Protein AF-A0A7V2VMF7-F1 (afdb_monomer_lite)

Sequence (487 aa):
MENQASIHKCYQTIYISKGGITMKKVFIVMTVLSITIMLLAGCATSESAQTPDQTAPTITAPAPGQESPDSTPAPDQETPSTDPTPATPVKSPRAESATGTLTILVTDAPSYVVENVTVHFSGVEVHKAADGTEGGGQWIEVPLAAPDGQTFDDSYQIILSETMGYVTLAQGQVPAGKYTQIRVYMESEEEIEGEETGAWVSYFPDPADPETTKRVPAKLPSETLKFVRPFEVLPAADDGEGEGAKTDIELDFDLQKSVVFTGATQSEDPKVIVKPVVKLTVTMGDGECDTDAELILENKDPDSDWAIIDEDGDEVYGNEDEQDVYGVLHYSTEGEVFCYDFQGFNLDLLDPDGDGNWSLIYYADFYEDDPQDRYTTWGGNYPGALIASGLASDGYLELEGSINLREDLEASGVDLPWPPDGNIEDYAYDGEPDNYAHAHGAKIWLVPSDYYNPETFKVTDWMPASFLFETDLITFDDTDNESEPLE

Radius of gyration: 32.28 Å; chains: 1; bounding box: 107×88×80 Å

pLDDT: mean 72.02, std 21.3, range [29.88, 98.19]

Structure (mmCIF, N/CA/C/O backbone):
data_AF-A0A7V2VMF7-F1
#
_entry.id   AF-A0A7V2VMF7-F1
#
loop_
_atom_site.group_PDB
_atom_site.id
_atom_site.type_symbol
_atom_site.label_atom_id
_atom_site.label_alt_id
_atom_site.label_comp_id
_atom_site.label_asym_id
_atom_site.label_entity_id
_atom_site.label_seq_id
_atom_site.pdbx_PDB_ins_code
_atom_site.Cartn_x
_atom_site.Cartn_y
_atom_site.Cartn_z
_atom_site.occupancy
_atom_site.B_iso_or_equiv
_atom_site.auth_seq_id
_atom_site.auth_comp_id
_atom_site.auth_asym_id
_atom_site.auth_atom_id
_atom_site.pdbx_PDB_model_num
ATOM 1 N N . MET A 1 1 ? 57.994 18.487 13.274 1.00 35.84 1 MET A N 1
ATOM 2 C CA . MET A 1 1 ? 58.267 19.654 12.411 1.00 35.84 1 MET A CA 1
ATOM 3 C C . MET A 1 1 ? 58.857 19.095 11.128 1.00 35.84 1 MET A C 1
ATOM 5 O O . MET A 1 1 ? 60.032 18.769 11.111 1.00 35.84 1 MET A O 1
ATOM 9 N N . GLU A 1 2 ? 57.994 18.517 10.294 1.00 39.53 2 GLU A N 1
ATOM 10 C CA . GLU A 1 2 ? 57.404 19.138 9.085 1.00 39.53 2 GLU A CA 1
ATOM 11 C C . GLU A 1 2 ? 58.322 18.937 7.869 1.00 39.53 2 GLU A C 1
ATOM 13 O O . GLU A 1 2 ? 59.517 19.169 7.972 1.00 39.53 2 GLU A O 1
ATOM 18 N N . ASN A 1 3 ? 57.859 18.612 6.667 1.00 36.38 3 ASN A N 1
ATOM 19 C CA . ASN A 1 3 ? 56.720 17.835 6.171 1.00 36.38 3 ASN A CA 1
ATOM 20 C C . ASN A 1 3 ? 56.942 17.749 4.645 1.00 36.38 3 ASN A C 1
ATOM 22 O O . ASN A 1 3 ? 57.348 18.750 4.067 1.00 36.38 3 ASN A O 1
ATOM 26 N N . GLN A 1 4 ? 56.599 16.607 4.033 1.00 36.50 4 GLN A N 1
ATOM 27 C CA . GLN A 1 4 ? 56.203 16.436 2.615 1.00 36.50 4 GLN A CA 1
ATOM 28 C C . GLN A 1 4 ? 57.198 16.806 1.487 1.00 36.50 4 GLN A C 1
ATOM 30 O O . GLN A 1 4 ? 58.054 17.662 1.624 1.00 36.50 4 GLN A O 1
ATOM 35 N N . ALA A 1 5 ? 57.127 16.306 0.253 1.00 39.28 5 ALA A N 1
ATOM 36 C CA . ALA A 1 5 ? 56.614 15.110 -0.421 1.00 39.28 5 ALA A CA 1
ATOM 37 C C . ALA A 1 5 ? 56.959 15.349 -1.909 1.00 39.28 5 ALA A C 1
ATOM 39 O O . ALA A 1 5 ? 56.743 16.453 -2.396 1.00 39.28 5 ALA A O 1
ATOM 40 N N . SER A 1 6 ? 57.465 14.359 -2.650 1.00 32.22 6 SER A N 1
ATOM 41 C CA . SER A 1 6 ? 57.180 14.229 -4.092 1.00 32.22 6 SER A CA 1
ATOM 42 C C . SER A 1 6 ? 57.693 12.880 -4.594 1.00 32.22 6 SER A C 1
ATOM 44 O O . SER A 1 6 ? 58.874 12.709 -4.895 1.00 32.22 6 SER A O 1
ATOM 46 N N . ILE A 1 7 ? 56.799 11.894 -4.645 1.00 36.84 7 ILE A N 1
ATOM 47 C CA . ILE A 1 7 ? 57.011 10.646 -5.377 1.00 36.84 7 ILE A CA 1
ATOM 48 C C . ILE A 1 7 ? 56.282 10.810 -6.711 1.00 36.84 7 ILE A C 1
ATOM 50 O O . ILE A 1 7 ? 55.056 10.807 -6.767 1.00 36.84 7 ILE A O 1
ATOM 54 N N . HIS A 1 8 ? 57.050 10.966 -7.787 1.00 32.88 8 HIS A N 1
ATOM 55 C CA . HIS A 1 8 ? 56.569 10.884 -9.163 1.00 32.88 8 HIS A CA 1
ATOM 56 C C . HIS A 1 8 ? 56.311 9.404 -9.500 1.00 32.88 8 HIS A C 1
ATOM 58 O O . HIS A 1 8 ? 57.251 8.651 -9.756 1.00 32.88 8 HIS A O 1
ATOM 64 N N . LYS A 1 9 ? 55.047 8.963 -9.486 1.00 38.38 9 LYS A N 1
ATOM 65 C CA . LYS A 1 9 ? 54.636 7.690 -10.099 1.00 38.38 9 LYS A CA 1
ATOM 66 C C . LYS A 1 9 ? 54.171 7.957 -11.531 1.00 38.38 9 LYS A C 1
ATOM 68 O O . LYS A 1 9 ? 53.275 8.760 -11.763 1.00 38.38 9 LYS A O 1
ATOM 73 N N . CYS A 1 10 ? 54.815 7.275 -12.476 1.00 30.16 10 CYS A N 1
ATOM 74 C CA . CYS A 1 10 ? 54.398 7.178 -13.869 1.00 30.16 10 CYS A CA 1
ATOM 75 C C . CYS A 1 10 ? 53.007 6.539 -13.956 1.00 30.16 10 CYS A C 1
ATOM 77 O O . CYS A 1 10 ? 52.863 5.365 -13.623 1.00 30.16 10 CYS A O 1
ATOM 79 N N . TYR A 1 11 ? 52.023 7.271 -14.470 1.00 31.00 11 TYR A N 1
ATOM 80 C CA . TYR A 1 11 ? 50.857 6.672 -15.111 1.00 31.00 11 TYR A CA 1
ATOM 81 C C . TYR A 1 11 ? 51.118 6.658 -16.618 1.00 31.00 11 TYR A C 1
ATOM 83 O O . TYR A 1 11 ? 51.182 7.706 -17.259 1.00 31.00 11 TYR A O 1
ATOM 91 N N . GLN A 1 12 ? 51.327 5.469 -17.185 1.00 31.41 12 GLN A N 1
ATOM 92 C CA . GLN A 1 12 ? 51.218 5.268 -18.626 1.00 31.41 12 GLN A CA 1
ATOM 93 C C . GLN A 1 12 ? 49.733 5.160 -18.973 1.00 31.41 12 GLN A C 1
ATOM 95 O O . GLN A 1 12 ? 49.085 4.160 -18.681 1.00 31.41 12 GLN A O 1
ATOM 100 N N . THR A 1 13 ? 49.201 6.201 -19.603 1.00 32.12 13 THR A N 1
ATOM 101 C CA . THR A 1 13 ? 47.909 6.178 -20.288 1.00 32.12 13 THR A CA 1
ATOM 102 C C . THR A 1 13 ? 48.026 5.297 -21.533 1.00 32.12 13 THR A C 1
ATOM 104 O O . THR A 1 13 ? 48.739 5.645 -22.476 1.00 32.12 13 THR A O 1
ATOM 107 N N . ILE A 1 14 ? 47.334 4.157 -21.552 1.00 31.59 14 ILE A N 1
ATOM 108 C CA . ILE A 1 14 ? 47.149 3.361 -22.769 1.00 31.59 14 ILE A CA 1
ATOM 109 C C . ILE A 1 14 ? 46.024 4.016 -23.579 1.00 31.59 14 ILE A C 1
ATOM 111 O O . ILE A 1 14 ? 44.855 3.940 -23.219 1.00 31.59 14 ILE A O 1
ATOM 115 N N . TYR A 1 15 ? 46.389 4.664 -24.684 1.00 30.06 15 TYR A N 1
ATOM 116 C CA . TYR A 1 15 ? 45.452 5.053 -25.737 1.00 30.06 15 TYR A CA 1
ATOM 117 C C . TYR A 1 15 ? 45.059 3.803 -26.535 1.00 30.06 15 TYR A C 1
ATOM 119 O O . TYR A 1 15 ? 45.856 3.304 -27.332 1.00 30.06 15 TYR A O 1
ATOM 127 N N . ILE A 1 16 ? 43.831 3.306 -26.361 1.00 36.47 16 ILE A N 1
ATOM 128 C CA . ILE A 1 16 ? 43.250 2.336 -27.296 1.00 36.47 16 ILE A CA 1
ATOM 129 C C . ILE A 1 16 ? 42.586 3.118 -28.433 1.00 36.47 16 ILE A C 1
ATOM 131 O O . ILE A 1 16 ? 41.517 3.707 -28.300 1.00 36.47 16 ILE A O 1
ATOM 135 N N . SER A 1 17 ? 43.279 3.141 -29.568 1.00 35.38 17 SER A N 1
ATOM 136 C CA . SER A 1 17 ? 42.793 3.635 -30.854 1.00 35.38 17 SER A CA 1
ATOM 137 C C . SER A 1 17 ? 41.584 2.817 -31.327 1.00 35.38 17 SER A C 1
ATOM 139 O O . SER A 1 17 ? 41.707 1.613 -31.551 1.00 35.38 17 SER A O 1
ATOM 141 N N . LYS A 1 18 ? 40.449 3.489 -31.568 1.00 43.88 18 LYS A N 1
ATOM 142 C CA . LYS A 1 18 ? 39.288 2.963 -32.306 1.00 43.88 18 LYS A CA 1
ATOM 143 C C . LYS A 1 18 ? 39.726 2.456 -33.688 1.00 43.88 18 LYS A C 1
ATOM 145 O O . LYS A 1 18 ? 39.985 3.242 -34.595 1.00 43.88 18 LYS A O 1
ATOM 150 N N . GLY A 1 19 ? 39.780 1.137 -33.848 1.00 33.47 19 GLY A N 1
ATOM 151 C CA . GLY A 1 19 ? 39.900 0.450 -35.131 1.00 33.47 19 GLY A CA 1
ATOM 152 C C . GLY A 1 19 ? 38.799 -0.598 -35.224 1.00 33.47 19 GLY A C 1
ATOM 153 O O . GLY A 1 19 ? 38.816 -1.573 -34.480 1.00 33.47 19 GLY A O 1
ATOM 154 N N . GLY A 1 20 ? 37.816 -0.361 -36.094 1.00 47.03 20 GLY A N 1
ATOM 155 C CA . GLY A 1 20 ? 36.646 -1.218 -36.252 1.00 47.03 20 GLY A CA 1
ATOM 156 C C . GLY A 1 20 ? 37.008 -2.641 -36.673 1.00 47.03 20 GLY A C 1
ATOM 157 O O . GLY A 1 20 ? 37.691 -2.849 -37.675 1.00 47.03 20 GLY A O 1
ATOM 158 N N . ILE A 1 21 ? 36.486 -3.617 -35.931 1.00 36.88 21 ILE A N 1
ATOM 159 C CA . ILE A 1 21 ? 36.429 -5.017 -36.344 1.00 36.88 21 ILE A CA 1
ATOM 160 C C . ILE A 1 21 ? 34.976 -5.466 -36.203 1.00 36.88 21 ILE A C 1
ATOM 162 O O . ILE A 1 21 ? 34.395 -5.480 -35.123 1.00 36.88 21 ILE A O 1
ATOM 166 N N . THR A 1 22 ? 34.383 -5.789 -37.345 1.00 40.56 22 THR A N 1
ATOM 167 C CA . THR A 1 22 ? 33.032 -6.319 -37.503 1.00 40.56 22 THR A CA 1
ATOM 168 C C . THR A 1 22 ? 32.986 -7.758 -36.990 1.00 40.56 22 THR A C 1
ATOM 170 O O . THR A 1 22 ? 33.495 -8.677 -37.630 1.00 40.56 22 THR A O 1
ATOM 173 N N . MET A 1 23 ? 32.356 -7.968 -35.834 1.00 35.00 23 MET A N 1
ATOM 174 C CA . MET A 1 23 ? 32.203 -9.280 -35.206 1.00 35.00 23 MET A CA 1
ATOM 175 C C . MET A 1 23 ? 30.904 -9.952 -35.689 1.00 35.00 23 MET A C 1
ATOM 177 O O . MET A 1 23 ? 29.885 -9.972 -35.011 1.00 35.00 23 MET A O 1
ATOM 181 N N . LYS A 1 24 ? 30.926 -10.498 -36.910 1.00 40.03 24 LYS A N 1
ATOM 182 C CA . LYS A 1 24 ? 29.977 -11.538 -37.343 1.00 40.03 24 LYS A CA 1
ATOM 183 C C . LYS A 1 24 ? 30.778 -12.825 -37.529 1.00 40.03 24 LYS A C 1
ATOM 185 O O . LYS A 1 24 ? 31.645 -12.851 -38.398 1.00 40.03 24 LYS A O 1
ATOM 190 N N . LYS A 1 25 ? 30.418 -13.879 -36.775 1.00 42.34 25 LYS A N 1
ATOM 191 C CA . LYS A 1 25 ? 30.880 -15.292 -36.854 1.00 42.34 25 LYS A CA 1
ATOM 192 C C . LYS A 1 25 ? 31.908 -15.780 -35.812 1.00 42.34 25 LYS A C 1
ATOM 194 O O . LYS A 1 25 ? 32.892 -16.407 -36.190 1.00 42.34 25 LYS A O 1
ATOM 199 N N . VAL A 1 26 ? 31.638 -15.616 -34.514 1.00 39.47 26 VAL A N 1
ATOM 200 C CA . VAL A 1 26 ? 32.299 -16.425 -33.460 1.00 39.47 26 VAL A CA 1
ATOM 201 C C . VAL A 1 26 ? 31.278 -16.842 -32.391 1.00 39.47 26 VAL A C 1
ATOM 203 O O . VAL A 1 26 ? 31.341 -16.405 -31.255 1.00 39.47 26 VAL A O 1
ATOM 206 N N . PHE A 1 27 ? 30.295 -17.660 -32.772 1.00 37.97 27 PHE A N 1
ATOM 207 C CA . PHE A 1 27 ? 29.338 -18.277 -31.838 1.00 37.97 27 PHE A CA 1
ATOM 208 C C . PHE A 1 27 ? 28.992 -19.705 -32.295 1.00 37.97 27 PHE A C 1
ATOM 210 O O . PHE A 1 27 ? 27.839 -20.041 -32.513 1.00 37.97 27 PHE A O 1
ATOM 217 N N . ILE A 1 28 ? 30.011 -20.536 -32.550 1.00 40.34 28 ILE A N 1
ATOM 218 C CA . ILE A 1 28 ? 29.855 -21.988 -32.783 1.00 40.34 28 ILE A CA 1
ATOM 219 C C . ILE A 1 28 ? 31.125 -22.717 -32.301 1.00 40.34 28 ILE A C 1
ATOM 221 O O . ILE A 1 28 ? 31.797 -23.325 -33.119 1.00 40.34 28 ILE A O 1
ATOM 225 N N . VAL A 1 29 ? 31.526 -22.626 -31.021 1.00 35.06 29 VAL A N 1
ATOM 226 C CA . VAL A 1 29 ? 32.508 -23.580 -30.425 1.00 35.06 29 VAL A CA 1
ATOM 227 C C . VAL A 1 29 ? 32.413 -23.688 -28.879 1.00 35.06 29 VAL A C 1
ATOM 229 O O . VAL A 1 29 ? 33.432 -23.842 -28.219 1.00 35.06 29 VAL A O 1
ATOM 232 N N . MET A 1 30 ? 31.233 -23.622 -28.249 1.00 32.84 30 MET A N 1
ATOM 233 C CA . MET A 1 30 ? 31.106 -23.952 -26.808 1.00 32.84 30 MET A CA 1
ATOM 234 C C . MET A 1 30 ? 29.749 -24.581 -26.460 1.00 32.84 30 MET A C 1
ATOM 236 O O . MET A 1 30 ? 28.998 -24.099 -25.623 1.00 32.84 30 MET A O 1
ATOM 240 N N . THR A 1 31 ? 29.419 -25.688 -27.126 1.00 35.16 31 THR A N 1
ATOM 241 C CA . THR A 1 31 ? 28.289 -26.552 -26.733 1.00 35.16 31 THR A CA 1
ATOM 242 C C . THR A 1 31 ? 28.613 -28.011 -27.059 1.00 35.16 31 THR A C 1
ATOM 244 O O . THR A 1 31 ? 27.907 -28.670 -27.809 1.00 35.16 31 THR A O 1
ATOM 247 N N . VAL A 1 32 ? 29.758 -28.502 -26.572 1.00 32.56 32 VAL A N 1
ATOM 248 C CA . VAL A 1 32 ? 30.116 -29.934 -26.580 1.00 32.56 32 VAL A CA 1
ATOM 249 C C . VAL A 1 32 ? 30.967 -30.224 -25.337 1.00 32.56 32 VAL A C 1
ATOM 251 O O . VAL A 1 32 ? 32.159 -30.495 -25.445 1.00 32.56 32 VAL A O 1
ATOM 254 N N . LEU A 1 33 ? 30.380 -30.093 -24.143 1.00 30.39 33 LEU A N 1
ATOM 255 C CA . LEU A 1 33 ? 30.966 -30.620 -22.902 1.00 30.39 33 LEU A CA 1
ATOM 256 C C . LEU A 1 33 ? 29.911 -30.770 -21.787 1.00 30.39 33 LEU A C 1
ATOM 258 O O . LEU A 1 33 ? 30.030 -30.159 -20.736 1.00 30.39 33 LEU A O 1
ATOM 262 N N . SER A 1 34 ? 28.856 -31.556 -22.014 1.00 33.00 34 SER A N 1
ATOM 263 C CA . SER A 1 34 ? 27.888 -31.894 -20.948 1.00 33.00 34 SER A CA 1
ATOM 264 C C . SER A 1 34 ? 27.064 -33.152 -21.251 1.00 33.00 34 SER A C 1
ATOM 266 O O . SER A 1 34 ? 25.884 -33.241 -20.939 1.00 33.00 34 SER A O 1
ATOM 268 N N . ILE A 1 35 ? 27.686 -34.165 -21.859 1.00 36.03 35 ILE A N 1
ATOM 269 C CA . ILE A 1 35 ? 27.114 -35.516 -21.918 1.00 36.03 35 ILE A CA 1
ATOM 270 C C . ILE A 1 35 ? 28.253 -36.487 -21.655 1.00 36.03 35 ILE A C 1
ATOM 272 O O . ILE A 1 35 ? 29.064 -36.703 -22.550 1.00 36.03 35 ILE A O 1
ATOM 276 N N . THR A 1 36 ? 28.354 -37.004 -20.430 1.00 31.67 36 THR A N 1
ATOM 277 C CA . THR A 1 36 ? 28.661 -38.400 -20.045 1.00 31.67 36 THR A CA 1
ATOM 278 C C . THR A 1 36 ? 28.850 -38.424 -18.520 1.00 31.67 36 THR A C 1
ATOM 280 O O . THR A 1 36 ? 29.568 -37.581 -17.997 1.00 31.67 36 THR A O 1
ATOM 283 N N . ILE A 1 37 ? 28.297 -39.452 -17.864 1.00 34.31 37 ILE A N 1
ATOM 284 C CA . ILE A 1 37 ? 28.381 -39.829 -16.435 1.00 34.31 37 ILE A CA 1
ATOM 285 C C . ILE A 1 37 ? 27.132 -39.435 -15.633 1.00 34.31 37 ILE A C 1
ATOM 287 O O . ILE A 1 37 ? 27.107 -38.410 -14.975 1.00 34.31 37 ILE A O 1
ATOM 291 N N . MET A 1 38 ? 26.118 -40.303 -15.656 1.00 31.94 38 MET A N 1
ATOM 292 C CA . MET A 1 38 ? 25.618 -40.973 -14.446 1.00 31.94 38 MET A CA 1
ATOM 293 C C . MET A 1 38 ? 24.776 -42.183 -14.868 1.00 31.94 38 MET A C 1
ATOM 295 O O . MET A 1 38 ? 23.676 -42.069 -15.398 1.00 31.94 38 MET A O 1
ATOM 299 N N . LEU A 1 39 ? 25.354 -43.366 -14.685 1.00 32.38 39 LEU A N 1
ATOM 300 C CA . LEU A 1 39 ? 24.686 -44.657 -14.781 1.00 32.38 39 LEU A CA 1
ATOM 301 C C . LEU A 1 39 ? 25.365 -45.554 -13.742 1.00 32.38 39 LEU A C 1
ATOM 303 O O . LEU A 1 39 ? 26.588 -45.688 -13.789 1.00 32.38 39 LEU A O 1
ATOM 307 N N . LEU A 1 40 ? 24.537 -46.177 -12.891 1.00 31.92 40 LEU A N 1
ATOM 308 C CA . LEU A 1 40 ? 24.786 -47.292 -11.954 1.00 31.92 40 LEU A CA 1
ATOM 309 C C . LEU A 1 40 ? 24.849 -46.950 -10.455 1.00 31.92 40 LEU A C 1
ATOM 311 O O . LEU A 1 40 ? 25.915 -46.671 -9.921 1.00 31.92 40 LEU A O 1
ATOM 315 N N . ALA A 1 41 ? 23.715 -47.142 -9.777 1.00 35.16 41 ALA A N 1
ATOM 316 C CA . ALA A 1 41 ? 23.476 -48.067 -8.651 1.00 35.16 41 ALA A CA 1
ATOM 317 C C . ALA A 1 41 ? 22.053 -47.773 -8.125 1.00 35.16 41 ALA A C 1
ATOM 319 O O . ALA A 1 41 ? 21.647 -46.624 -8.134 1.00 35.16 41 ALA A O 1
ATOM 320 N N . GLY A 1 42 ? 21.199 -48.694 -7.695 1.00 29.88 42 GLY A N 1
ATOM 321 C CA . GLY A 1 42 ? 21.272 -50.130 -7.491 1.00 29.88 42 GLY A CA 1
ATOM 322 C C . GLY A 1 42 ? 19.908 -50.585 -6.948 1.00 29.88 42 GLY A C 1
ATOM 323 O O . GLY A 1 42 ? 19.192 -49.816 -6.319 1.00 29.88 42 GLY A O 1
ATOM 324 N N . CYS A 1 43 ? 19.535 -51.824 -7.253 1.00 32.41 43 CYS A N 1
ATOM 325 C CA . CYS A 1 43 ? 18.307 -52.484 -6.821 1.00 32.41 43 CYS A CA 1
ATOM 326 C C . CYS A 1 43 ? 18.239 -52.707 -5.298 1.00 32.41 43 CYS A C 1
ATOM 328 O O . CYS A 1 43 ? 19.225 -53.170 -4.729 1.00 32.41 43 CYS A O 1
ATOM 330 N N . ALA A 1 44 ? 17.051 -52.578 -4.701 1.00 33.97 44 ALA A N 1
ATOM 331 C CA . ALA A 1 44 ? 16.555 -53.436 -3.611 1.00 33.97 44 ALA A CA 1
ATOM 332 C C . ALA A 1 44 ? 15.032 -53.216 -3.487 1.00 33.97 44 ALA A C 1
ATOM 334 O O . ALA A 1 44 ? 14.594 -52.103 -3.246 1.00 33.97 44 ALA A O 1
ATOM 335 N N . THR A 1 45 ? 14.188 -54.111 -4.000 1.00 33.91 45 THR A N 1
ATOM 336 C CA . THR A 1 45 ? 13.599 -55.297 -3.342 1.00 33.91 45 THR A CA 1
ATOM 337 C C . THR A 1 45 ? 12.653 -54.961 -2.184 1.00 33.91 45 THR A C 1
ATOM 339 O O . THR A 1 45 ? 13.068 -54.550 -1.111 1.00 33.91 45 THR A O 1
ATOM 342 N N . SER A 1 46 ? 11.378 -55.229 -2.462 1.00 42.16 46 SER A N 1
ATOM 343 C CA . SER A 1 46 ? 10.200 -55.294 -1.599 1.00 42.16 46 SER A CA 1
ATOM 344 C C . SER A 1 46 ? 10.350 -56.167 -0.351 1.00 42.16 46 SER A C 1
ATOM 346 O O . SER A 1 46 ? 10.857 -57.285 -0.465 1.00 42.16 46 SER A O 1
ATOM 348 N N . GLU A 1 47 ? 9.705 -55.774 0.749 1.00 35.31 47 GLU A N 1
ATOM 349 C CA . GLU A 1 47 ? 9.207 -56.723 1.748 1.00 35.31 47 GLU A CA 1
ATOM 350 C C . GLU A 1 47 ? 7.913 -56.203 2.399 1.00 35.31 47 GLU A C 1
ATOM 352 O O . GLU A 1 47 ? 7.845 -55.077 2.879 1.00 35.31 47 GLU A O 1
ATOM 357 N N . SER A 1 48 ? 6.860 -57.026 2.346 1.00 39.38 48 SER A N 1
ATOM 358 C CA . SER A 1 48 ? 5.555 -56.791 2.969 1.00 39.38 48 SER A CA 1
ATOM 359 C C . SER A 1 48 ? 5.460 -57.521 4.307 1.00 39.38 48 SER A C 1
ATOM 361 O O . SER A 1 48 ? 5.768 -58.712 4.340 1.00 39.38 48 SER A O 1
ATOM 363 N N . ALA A 1 49 ? 4.914 -56.882 5.340 1.00 33.62 49 ALA A N 1
ATOM 364 C CA . ALA A 1 49 ? 4.245 -57.482 6.510 1.00 33.62 49 ALA A CA 1
ATOM 365 C C . ALA A 1 49 ? 3.863 -56.333 7.462 1.00 33.62 49 ALA A C 1
ATOM 367 O O . ALA A 1 49 ? 4.580 -55.348 7.500 1.00 33.62 49 ALA A O 1
ATOM 368 N N . GLN A 1 50 ? 2.839 -56.337 8.307 1.00 32.03 50 GLN A N 1
ATOM 369 C CA . GLN A 1 50 ? 1.692 -57.189 8.603 1.00 32.03 50 GLN A CA 1
ATOM 370 C C . GLN A 1 50 ? 0.792 -56.324 9.505 1.00 32.03 50 GLN A C 1
ATOM 372 O O . GLN A 1 50 ? 1.284 -55.578 10.346 1.00 32.03 50 GLN A O 1
ATOM 377 N N . THR A 1 51 ? -0.518 -56.466 9.350 1.00 39.22 51 THR A N 1
ATOM 378 C CA . THR A 1 51 ? -1.564 -55.905 10.215 1.00 39.22 51 THR A CA 1
ATOM 379 C C . THR A 1 51 ? -1.562 -56.543 11.612 1.00 39.22 51 THR A C 1
ATOM 381 O O . THR A 1 51 ? -1.375 -57.759 11.723 1.00 39.22 51 THR A O 1
ATOM 384 N N . PRO A 1 52 ? -1.879 -55.764 12.658 1.00 42.28 52 PRO A N 1
ATOM 385 C CA . PRO A 1 52 ? -2.868 -56.198 13.654 1.00 42.28 52 PRO A CA 1
ATOM 386 C C . PRO A 1 52 ? -3.859 -55.051 13.942 1.00 42.28 52 PRO A C 1
ATOM 388 O O . PRO A 1 52 ? -3.468 -53.966 14.342 1.00 42.28 52 PRO A O 1
ATOM 391 N N . ASP A 1 53 ? -5.128 -55.152 13.554 1.00 35.03 53 ASP A N 1
ATOM 392 C CA . ASP A 1 53 ? -6.240 -55.640 14.388 1.00 35.03 53 ASP A CA 1
ATOM 393 C C . ASP A 1 53 ? -6.146 -55.210 15.863 1.00 35.03 53 ASP A C 1
ATOM 395 O O . ASP A 1 53 ? -5.491 -55.876 16.667 1.00 35.03 53 ASP A O 1
ATOM 399 N N . GLN A 1 54 ? -6.830 -54.114 16.218 1.00 35.78 54 GLN A N 1
ATOM 400 C CA . GLN A 1 54 ? -7.244 -53.841 17.594 1.00 35.78 54 GLN A CA 1
ATOM 401 C C . GLN A 1 54 ? -8.545 -53.018 17.666 1.00 35.78 54 GLN A C 1
ATOM 403 O O . GLN A 1 54 ? -8.575 -51.802 17.554 1.00 35.78 54 GLN A O 1
ATOM 408 N N . THR A 1 55 ? -9.635 -53.764 17.839 1.00 34.16 55 THR A N 1
ATOM 409 C CA . THR A 1 55 ? -10.725 -53.603 18.821 1.00 34.16 55 THR A CA 1
ATOM 410 C C . THR A 1 55 ? -11.043 -52.203 19.378 1.00 34.16 55 THR A C 1
ATOM 412 O O . THR A 1 55 ? -10.336 -51.672 20.228 1.00 34.16 55 THR A O 1
ATOM 415 N N . ALA A 1 56 ? -12.231 -51.710 19.020 1.00 38.81 56 ALA A N 1
ATOM 416 C CA . ALA A 1 56 ? -12.923 -50.582 19.643 1.00 38.81 56 ALA A CA 1
ATOM 417 C C . ALA A 1 56 ? -13.355 -50.850 21.102 1.00 38.81 56 ALA A C 1
ATOM 419 O O . ALA A 1 56 ? -13.766 -51.972 21.425 1.00 38.81 56 ALA A O 1
ATOM 420 N N . PRO A 1 57 ? -13.444 -49.799 21.937 1.00 47.22 57 PRO A N 1
ATOM 421 C CA . PRO A 1 57 ? -14.394 -49.757 23.035 1.00 47.22 57 PRO A CA 1
ATOM 422 C C . PRO A 1 57 ? -15.468 -48.679 22.824 1.00 47.22 57 PRO A C 1
ATOM 424 O O . PRO A 1 57 ? -15.211 -47.490 22.678 1.00 47.22 57 PRO A O 1
ATOM 427 N N . THR A 1 58 ? -16.711 -49.145 22.871 1.00 36.94 58 THR A N 1
ATOM 428 C CA . THR A 1 58 ? -17.938 -48.374 23.071 1.00 36.94 58 THR A CA 1
ATOM 429 C C . THR A 1 58 ? -17.876 -47.559 24.367 1.00 36.94 58 THR A C 1
ATOM 431 O O . THR A 1 58 ? -17.708 -48.146 25.437 1.00 36.94 58 THR A O 1
ATOM 434 N N . ILE A 1 59 ? -18.126 -46.246 24.305 1.00 34.22 59 ILE A N 1
ATOM 435 C CA . ILE A 1 59 ? -18.483 -45.439 25.481 1.00 34.22 59 ILE A CA 1
ATOM 436 C C . ILE A 1 59 ? -19.863 -44.809 25.280 1.00 34.22 59 ILE A C 1
ATOM 438 O O . ILE A 1 59 ? -20.275 -44.428 24.190 1.00 34.22 59 ILE A O 1
ATOM 442 N N . THR A 1 60 ? -20.612 -44.855 26.374 1.00 34.75 60 THR A N 1
ATOM 443 C CA . THR A 1 60 ? -22.050 -44.656 26.509 1.00 34.75 60 THR A CA 1
ATOM 444 C C . THR A 1 60 ? -22.338 -43.203 26.880 1.00 34.75 60 THR A C 1
ATOM 446 O O . THR A 1 60 ? -21.749 -42.689 27.826 1.00 34.75 60 THR A O 1
ATOM 449 N N . ALA A 1 61 ? -23.278 -42.573 26.177 1.00 38.12 61 ALA A N 1
ATOM 450 C CA . ALA A 1 61 ? -23.830 -41.263 26.513 1.00 38.12 61 ALA A CA 1
ATOM 451 C C . ALA A 1 61 ? -24.669 -41.298 27.808 1.00 38.12 61 ALA A C 1
ATOM 453 O O . ALA A 1 61 ? -25.428 -42.253 28.012 1.00 38.12 61 ALA A O 1
ATOM 454 N N . PRO A 1 62 ? -24.652 -40.236 28.633 1.00 47.16 62 PRO A N 1
ATOM 455 C CA . PRO A 1 62 ? -25.749 -39.925 29.534 1.00 47.16 62 PRO A CA 1
ATOM 456 C C . PRO A 1 62 ? -26.628 -38.790 28.988 1.00 47.16 62 PRO A C 1
ATOM 458 O O . PRO A 1 62 ? -26.162 -37.763 28.508 1.00 47.16 62 PRO A O 1
ATOM 461 N N . ALA A 1 63 ? -27.932 -39.028 29.097 1.00 41.12 63 ALA A N 1
ATOM 462 C CA . ALA A 1 63 ? -29.042 -38.152 28.742 1.00 41.12 63 ALA A CA 1
ATOM 463 C C . ALA A 1 63 ? -29.250 -37.000 29.770 1.00 41.12 63 ALA A C 1
ATOM 465 O O . ALA A 1 63 ? -28.635 -37.018 30.839 1.00 41.12 63 ALA A O 1
ATOM 466 N N . PRO A 1 64 ? -30.129 -36.017 29.475 1.00 45.25 64 PRO A N 1
ATOM 467 C CA . PRO A 1 64 ? -30.115 -34.682 30.071 1.00 45.25 64 PRO A CA 1
ATOM 468 C C . PRO A 1 64 ? -30.908 -34.578 31.383 1.00 45.25 64 PRO A C 1
ATOM 470 O O . PRO A 1 64 ? -31.941 -35.224 31.568 1.00 45.25 64 PRO A O 1
ATOM 473 N N . GLY A 1 65 ? -30.428 -33.719 32.285 1.00 39.53 65 GLY A N 1
ATOM 474 C CA . GLY A 1 65 ? -31.080 -33.378 33.550 1.00 39.53 65 GLY A CA 1
ATOM 475 C C . GLY A 1 65 ? -32.000 -32.159 33.430 1.00 39.53 65 GLY A C 1
ATOM 476 O O . GLY A 1 65 ? -31.557 -31.072 33.079 1.00 39.53 65 GLY A O 1
ATOM 477 N N . GLN A 1 66 ? -33.275 -32.381 33.747 1.00 33.69 66 GLN A N 1
ATOM 478 C CA . GLN A 1 66 ? -34.390 -31.433 33.837 1.00 33.69 66 GLN A CA 1
ATOM 479 C C . GLN A 1 66 ? -34.300 -30.406 34.989 1.00 33.69 66 GLN A C 1
ATOM 481 O O . GLN A 1 66 ? -33.890 -30.740 36.096 1.00 33.69 66 GLN A O 1
ATOM 486 N N . GLU A 1 67 ? -34.873 -29.227 34.702 1.00 33.25 67 GLU A N 1
ATOM 487 C CA . GLU A 1 67 ? -35.781 -28.377 35.509 1.00 33.25 67 GLU A CA 1
ATOM 488 C C . GLU A 1 67 ? -35.397 -27.883 36.920 1.00 33.25 67 GLU A C 1
ATOM 490 O O . GLU A 1 67 ? -35.366 -28.643 37.887 1.00 33.25 67 GLU A O 1
ATOM 495 N N . SER A 1 68 ? -35.432 -26.552 37.099 1.00 36.41 68 SER A N 1
ATOM 496 C CA . SER A 1 68 ? -36.369 -25.919 38.053 1.00 36.41 68 SER A CA 1
ATOM 497 C C . SER A 1 68 ? -36.472 -24.388 37.920 1.00 36.41 68 SER A C 1
ATOM 499 O O . SER A 1 68 ? -35.594 -23.779 37.316 1.00 36.41 68 SER A O 1
ATOM 501 N N . PRO A 1 69 ? -37.558 -23.769 38.440 1.00 50.59 69 PRO A N 1
ATOM 502 C CA . PRO A 1 69 ? -38.165 -22.577 37.852 1.00 50.59 69 PRO A CA 1
ATOM 503 C C . PRO A 1 69 ? -38.088 -21.299 38.712 1.00 50.59 69 PRO A C 1
ATOM 505 O O . PRO A 1 69 ? -37.833 -21.348 39.910 1.00 50.59 69 PRO A O 1
ATOM 508 N N . ASP A 1 70 ? -38.438 -20.193 38.045 1.00 39.19 70 ASP A N 1
ATOM 509 C CA . ASP A 1 70 ? -39.272 -19.061 38.492 1.00 39.19 70 ASP A CA 1
ATOM 510 C C . ASP A 1 70 ? -38.879 -18.279 39.762 1.00 39.19 70 ASP A C 1
ATOM 512 O O . ASP A 1 70 ? -38.861 -18.783 40.884 1.00 39.19 70 ASP A O 1
ATOM 516 N N . SER A 1 71 ? -38.685 -16.969 39.583 1.00 39.44 71 SER A N 1
ATOM 517 C CA . SER A 1 71 ? -38.822 -15.962 40.639 1.00 39.44 71 SER A CA 1
ATOM 518 C C . SER A 1 71 ? -39.154 -14.593 40.036 1.00 39.44 71 SER A C 1
ATOM 520 O O . SER A 1 71 ? -38.282 -13.763 39.797 1.00 39.44 71 SER A O 1
ATOM 522 N N . THR A 1 72 ? -40.449 -14.354 39.834 1.00 46.91 72 THR A N 1
ATOM 523 C CA . THR A 1 72 ? -41.044 -13.015 39.678 1.00 46.91 72 THR A CA 1
ATOM 524 C C . THR A 1 72 ? -41.268 -12.353 41.049 1.00 46.91 72 THR A C 1
ATOM 526 O O . THR A 1 72 ? -41.834 -12.987 41.944 1.00 46.91 72 THR A O 1
ATOM 529 N N . PRO A 1 73 ? -40.938 -11.058 41.214 1.00 52.56 73 PRO A N 1
ATOM 530 C CA . PRO A 1 73 ? -41.835 -10.132 41.923 1.00 52.56 73 PRO A CA 1
ATOM 531 C C . PRO A 1 73 ? -41.943 -8.783 41.177 1.00 52.56 73 PRO A C 1
ATOM 533 O O . PRO A 1 73 ? -40.944 -8.181 40.813 1.00 52.56 73 PRO A O 1
ATOM 536 N N . ALA A 1 74 ? -43.142 -8.392 40.739 1.00 43.53 74 ALA A N 1
ATOM 537 C CA . ALA A 1 74 ? -44.101 -7.490 41.404 1.00 43.53 74 ALA A CA 1
ATOM 538 C C . ALA A 1 74 ? -43.892 -5.984 41.069 1.00 43.53 74 ALA A C 1
ATOM 540 O O . ALA A 1 74 ? -42.758 -5.517 41.067 1.00 43.53 74 ALA A O 1
ATOM 541 N N . PRO A 1 75 ? -44.971 -5.225 40.765 1.00 52.72 75 PRO A N 1
ATOM 542 C CA . PRO A 1 75 ? -44.889 -3.880 40.194 1.00 52.72 75 PRO A CA 1
ATOM 543 C C . PRO A 1 75 ? -44.978 -2.784 41.266 1.00 52.72 75 PRO A C 1
ATOM 545 O O . PRO A 1 75 ? -45.914 -2.785 42.068 1.00 52.72 75 PRO A O 1
ATOM 548 N N . ASP A 1 76 ? -44.072 -1.805 41.221 1.00 42.94 76 ASP A N 1
ATOM 549 C CA . ASP A 1 76 ? -44.134 -0.624 42.086 1.00 42.94 76 ASP A CA 1
ATOM 550 C C . ASP A 1 76 ? -44.671 0.622 41.361 1.00 42.94 76 ASP A C 1
ATOM 552 O O . ASP A 1 76 ? -44.080 1.171 40.437 1.00 42.94 76 ASP A O 1
ATOM 556 N N . GLN A 1 77 ? -45.848 1.018 41.850 1.00 41.16 77 GLN A N 1
ATOM 557 C CA . GLN A 1 77 ? -46.334 2.365 42.161 1.00 41.16 77 GLN A CA 1
ATOM 558 C C . GLN A 1 77 ? -46.102 3.529 41.179 1.00 41.16 77 GLN A C 1
ATOM 560 O O . GLN A 1 77 ? -45.078 4.209 41.171 1.00 41.16 77 GLN A O 1
ATOM 565 N N . GLU A 1 78 ? -47.204 3.897 40.520 1.00 41.44 78 GLU A N 1
ATOM 566 C CA . GLU A 1 78 ? -47.458 5.224 39.958 1.00 41.44 78 GLU A CA 1
ATOM 567 C C . GLU A 1 78 ? -47.361 6.324 41.034 1.00 41.44 78 GLU A C 1
ATOM 569 O O . GLU A 1 78 ? -48.053 6.299 42.057 1.00 41.44 78 GLU A O 1
ATOM 574 N N . THR A 1 79 ? -46.532 7.334 40.769 1.00 44.19 79 THR A N 1
ATOM 575 C CA . THR A 1 79 ? -46.506 8.612 41.494 1.00 44.19 79 THR A CA 1
ATOM 576 C C . THR A 1 79 ? -47.234 9.701 40.692 1.00 44.19 79 THR A C 1
ATOM 578 O O . THR A 1 79 ? -47.268 9.656 39.462 1.00 44.19 79 THR A O 1
ATOM 581 N N . PRO A 1 80 ? -47.864 10.683 41.365 1.00 53.72 80 PRO A N 1
ATOM 582 C CA . PRO A 1 80 ? -48.752 11.642 40.723 1.00 53.72 80 PRO A CA 1
ATOM 583 C C . PRO A 1 80 ? -47.990 12.752 39.986 1.00 53.72 80 PRO A C 1
ATOM 585 O O . PRO A 1 80 ? -47.131 13.432 40.544 1.00 53.72 80 PRO A O 1
ATOM 588 N N . SER A 1 81 ? -48.401 12.955 38.735 1.00 46.72 81 SER A N 1
ATOM 589 C CA . SER A 1 81 ? -48.021 14.028 37.815 1.00 46.72 81 SER A CA 1
ATOM 590 C C . SER A 1 81 ? -48.152 15.426 38.432 1.00 46.72 81 SER A C 1
ATOM 592 O O . SER A 1 81 ? -49.262 15.913 38.663 1.00 46.72 81 SER A O 1
ATOM 594 N N . THR A 1 82 ? -47.024 16.111 38.621 1.00 48.50 82 THR A N 1
ATOM 595 C CA . THR A 1 82 ? -46.972 17.569 38.782 1.00 48.50 82 THR A CA 1
ATOM 596 C C . THR A 1 82 ? -46.728 18.230 37.430 1.00 48.50 82 THR A C 1
ATOM 598 O O . THR A 1 82 ? -45.716 17.983 36.782 1.00 48.50 82 THR A O 1
ATOM 601 N N . ASP A 1 83 ? -47.683 19.069 37.050 1.00 56.25 83 ASP A N 1
ATOM 602 C CA . ASP A 1 83 ? -47.742 19.918 35.859 1.00 56.25 83 ASP A CA 1
ATOM 603 C C . ASP A 1 83 ? -46.463 20.778 35.694 1.00 56.25 83 ASP A C 1
ATOM 605 O O . ASP A 1 83 ? -46.184 21.614 36.566 1.00 56.25 83 ASP A O 1
ATOM 609 N N . PRO A 1 84 ? -45.645 20.591 34.637 1.00 55.19 84 PRO A N 1
ATOM 610 C CA . PRO A 1 84 ? -44.475 21.422 34.416 1.00 55.19 84 PRO A CA 1
ATOM 611 C C . PRO A 1 84 ? -44.849 22.701 33.657 1.00 55.19 84 PRO A C 1
ATOM 613 O O . PRO A 1 84 ? -45.353 22.692 32.536 1.00 55.19 84 PRO A O 1
ATOM 616 N N . THR A 1 85 ? -44.526 23.825 34.290 1.00 58.59 85 THR A N 1
ATOM 617 C CA . THR A 1 85 ? -44.333 25.150 33.690 1.00 58.59 85 THR A CA 1
ATOM 618 C C . THR A 1 85 ? -43.707 25.057 32.284 1.00 58.59 85 THR A C 1
ATOM 620 O O . THR A 1 85 ? -42.743 24.305 32.127 1.00 58.59 85 THR A O 1
ATOM 623 N N . PRO A 1 86 ? -44.162 25.835 31.275 1.00 54.00 86 PRO A N 1
ATOM 624 C CA . PRO A 1 86 ? -43.584 25.806 29.933 1.00 54.00 86 PRO A CA 1
ATOM 625 C C . PRO A 1 86 ? -42.114 26.232 29.991 1.00 54.00 86 PRO A C 1
ATOM 627 O O . PRO A 1 86 ? -41.802 27.417 30.133 1.00 54.00 86 PRO A O 1
ATOM 630 N N . ALA A 1 87 ? -41.209 25.258 29.923 1.00 55.22 87 ALA A N 1
ATOM 631 C CA . ALA A 1 87 ? -39.790 25.512 29.791 1.00 55.22 87 ALA A CA 1
ATOM 632 C C . ALA A 1 87 ? -39.531 26.089 28.396 1.00 55.22 87 ALA A C 1
ATOM 634 O O . ALA A 1 87 ? -39.961 25.542 27.379 1.00 55.22 87 ALA A O 1
ATOM 635 N N . THR A 1 88 ? -38.836 27.221 28.363 1.00 60.28 88 THR A N 1
ATOM 636 C CA . THR A 1 88 ? -38.202 27.784 27.171 1.00 60.28 88 THR A CA 1
ATOM 637 C C . THR A 1 88 ? -37.492 26.655 26.412 1.00 60.28 88 THR A C 1
ATOM 639 O O . THR A 1 88 ? -36.791 25.886 27.072 1.00 60.28 88 THR A O 1
ATOM 642 N N . PRO A 1 89 ? -37.650 26.511 25.081 1.00 61.69 89 PRO A N 1
ATOM 643 C CA . PRO A 1 89 ? -37.034 25.417 24.338 1.00 61.69 89 PRO A CA 1
ATOM 644 C C . PRO A 1 89 ? -35.519 25.476 24.528 1.00 61.69 89 PRO A C 1
ATOM 646 O O . PRO A 1 89 ? -34.838 26.351 23.990 1.00 61.69 89 PRO A O 1
ATOM 649 N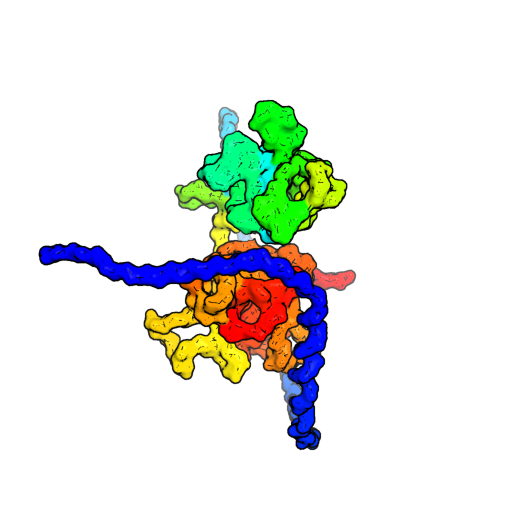 N . VAL A 1 90 ? -35.003 24.562 25.348 1.00 60.34 90 VAL A N 1
ATOM 650 C CA . VAL A 1 90 ? -33.574 24.313 25.471 1.00 60.34 90 VAL A CA 1
ATOM 651 C C . VAL A 1 90 ? -33.171 23.732 24.126 1.00 60.34 90 VAL A C 1
ATOM 653 O O . VAL A 1 90 ? -33.658 22.680 23.722 1.00 60.34 90 VAL A O 1
ATOM 656 N N . LYS A 1 91 ? -32.360 24.483 23.381 1.00 63.56 91 LYS A N 1
ATOM 657 C CA . LYS A 1 91 ? -31.770 24.043 22.120 1.00 63.56 91 LYS A CA 1
ATOM 658 C C . LYS A 1 91 ? -30.943 22.796 22.443 1.00 63.56 91 LYS A C 1
ATOM 660 O O . LYS A 1 91 ? -29.865 22.942 23.013 1.00 63.56 91 LYS A O 1
ATOM 665 N N . SER A 1 92 ? -31.477 21.601 22.166 1.00 66.81 92 SER A N 1
ATOM 666 C CA . SER A 1 92 ? -30.720 20.357 22.319 1.00 66.81 92 SER A CA 1
ATOM 667 C C . SER A 1 92 ? -29.391 20.526 21.586 1.00 66.81 92 SER A C 1
ATOM 669 O O . SER A 1 92 ? -29.415 20.989 20.437 1.00 66.81 92 SER A O 1
ATOM 671 N N . PRO A 1 93 ? -28.249 20.238 22.233 1.00 63.53 93 PRO A N 1
ATOM 672 C CA . PRO A 1 93 ? -26.970 20.261 21.548 1.00 63.53 93 PRO A CA 1
ATOM 673 C C . PRO A 1 93 ? -27.091 19.341 20.332 1.00 63.53 93 PRO A C 1
ATOM 675 O O . PRO A 1 93 ? -27.514 18.191 20.442 1.00 63.53 93 PRO A O 1
ATOM 678 N N . ARG A 1 94 ? -26.841 19.906 19.149 1.00 59.59 94 ARG A N 1
ATOM 679 C CA . ARG A 1 94 ? -26.738 19.135 17.914 1.00 59.59 94 ARG A CA 1
ATOM 680 C C . ARG A 1 94 ? -25.546 18.214 18.134 1.00 59.59 94 ARG A C 1
ATOM 682 O O . ARG A 1 94 ? -24.461 18.738 18.353 1.00 59.59 94 ARG A O 1
ATOM 689 N N . ALA A 1 95 ? -25.766 16.901 18.141 1.00 68.56 95 ALA A N 1
ATOM 690 C CA . ALA A 1 95 ? -24.670 15.945 18.145 1.00 68.56 95 ALA A CA 1
ATOM 691 C C . ALA A 1 95 ? -23.779 16.283 16.944 1.00 68.56 95 ALA A C 1
ATOM 693 O O . ALA A 1 95 ? -24.249 16.273 15.801 1.00 68.56 95 ALA A O 1
ATOM 694 N N . GLU A 1 96 ? -22.557 16.726 17.215 1.00 74.56 96 GLU A N 1
ATOM 695 C CA . GLU A 1 96 ? -21.541 16.859 16.184 1.00 74.56 96 GLU A CA 1
ATOM 696 C C . GLU A 1 96 ? -21.186 15.433 15.768 1.00 74.56 96 GLU A C 1
ATOM 698 O O . GLU A 1 96 ? -20.972 14.568 16.615 1.00 74.56 96 GLU A O 1
ATOM 703 N N . SER A 1 97 ? -21.268 15.150 14.470 1.00 83.81 97 SER A N 1
ATOM 704 C CA . SER A 1 97 ? -20.836 13.856 13.956 1.00 83.81 97 SER A CA 1
ATOM 705 C C . SER A 1 97 ? -19.344 13.735 14.230 1.00 83.81 97 SER A C 1
ATOM 707 O O . SER A 1 97 ? -18.601 14.643 13.862 1.00 83.81 97 SER A O 1
ATOM 709 N N . ALA A 1 98 ? -18.932 12.641 14.867 1.00 91.19 98 ALA A N 1
ATOM 710 C CA . ALA A 1 98 ? -17.522 12.337 15.050 1.00 91.19 98 ALA A CA 1
ATOM 711 C C . ALA A 1 98 ? -16.797 12.346 13.691 1.00 91.19 98 ALA A C 1
ATOM 713 O O . ALA A 1 98 ? -17.406 12.051 12.654 1.00 91.19 98 ALA A O 1
ATOM 714 N N . THR A 1 99 ? -15.524 12.727 13.690 1.00 93.12 99 THR A N 1
ATOM 715 C CA . THR A 1 99 ? -14.661 12.786 12.502 1.00 93.12 99 THR A CA 1
ATOM 716 C C . THR A 1 99 ? -13.450 11.885 12.692 1.00 93.12 99 THR A C 1
ATOM 718 O O . THR A 1 99 ? -13.084 11.627 13.832 1.00 93.12 99 THR A O 1
ATOM 721 N N . GLY A 1 100 ? -12.847 11.438 11.594 1.00 92.12 100 GLY A N 1
ATOM 722 C CA . GLY A 1 100 ? -11.550 10.760 11.566 1.00 92.12 100 GLY A CA 1
ATOM 723 C C . GLY A 1 100 ? -10.634 11.381 10.517 1.00 92.12 100 GLY A C 1
ATOM 724 O O . GLY A 1 100 ? -11.076 12.189 9.685 1.00 92.12 100 GLY A O 1
ATOM 725 N N . THR A 1 101 ? -9.357 11.016 10.562 1.00 93.44 101 THR A N 1
ATOM 726 C CA . THR A 1 101 ? -8.347 11.483 9.610 1.00 93.44 101 THR A CA 1
ATOM 727 C C . THR A 1 101 ? -8.342 10.566 8.396 1.00 93.44 101 THR A C 1
ATOM 729 O O . THR A 1 101 ? -8.108 9.377 8.526 1.00 93.44 101 THR A O 1
ATOM 732 N N . LEU A 1 102 ? -8.560 11.104 7.200 1.00 95.12 102 LEU A N 1
ATOM 733 C CA . LEU A 1 102 ? -8.401 10.360 5.953 1.00 95.12 102 LEU A CA 1
ATOM 734 C C . LEU A 1 102 ? -7.156 10.864 5.221 1.00 95.12 102 LEU A C 1
ATOM 736 O O . LEU A 1 102 ? -7.061 12.062 4.938 1.00 95.12 102 LEU A O 1
ATOM 740 N N . THR A 1 103 ? -6.252 9.953 4.878 1.00 94.12 103 THR A N 1
ATOM 741 C CA . THR A 1 103 ? -5.063 10.195 4.057 1.00 94.12 103 THR A CA 1
ATOM 742 C C . THR A 1 103 ? -5.180 9.393 2.772 1.00 94.12 103 THR A C 1
ATOM 744 O O . THR A 1 103 ? -5.592 8.238 2.780 1.00 94.12 103 THR A O 1
ATOM 747 N N . ILE A 1 104 ? -4.812 9.991 1.648 1.00 94.94 104 ILE A N 1
ATOM 748 C CA . ILE A 1 104 ? -4.769 9.322 0.353 1.00 94.94 104 ILE A CA 1
ATOM 749 C C . ILE A 1 104 ? -3.333 9.408 -0.136 1.00 94.94 104 ILE A C 1
ATOM 751 O O . ILE A 1 104 ? -2.828 10.500 -0.392 1.00 94.94 104 ILE A O 1
ATOM 755 N N . LEU A 1 105 ? -2.692 8.253 -0.221 1.00 92.88 105 LEU A N 1
ATOM 756 C CA . LEU A 1 105 ? -1.320 8.040 -0.642 1.00 92.88 105 LEU A CA 1
ATOM 757 C C . LEU A 1 105 ? -1.297 7.606 -2.111 1.00 92.88 105 LEU A C 1
ATOM 759 O O . LEU A 1 105 ? -2.231 6.982 -2.611 1.00 92.88 105 LEU A O 1
ATOM 763 N N . VAL A 1 106 ? -0.222 7.941 -2.807 1.00 90.81 106 VAL A N 1
ATOM 764 C CA . VAL A 1 106 ? 0.048 7.558 -4.189 1.00 90.81 106 VAL A CA 1
ATOM 765 C C . VAL A 1 106 ? 1.432 6.932 -4.241 1.00 90.81 106 VAL A C 1
ATOM 767 O O . VAL A 1 106 ? 2.372 7.478 -3.667 1.00 90.81 106 VAL A O 1
ATOM 770 N N . THR A 1 107 ? 1.549 5.807 -4.935 1.00 89.06 107 THR A N 1
ATOM 771 C CA . THR A 1 107 ? 2.822 5.131 -5.213 1.00 89.06 107 THR A CA 1
ATOM 772 C C . THR A 1 107 ? 2.849 4.656 -6.669 1.00 89.06 107 THR A C 1
ATOM 774 O O . THR A 1 107 ? 1.863 4.822 -7.397 1.00 89.06 107 THR A O 1
ATOM 777 N N . ASP A 1 108 ? 3.985 4.126 -7.108 1.00 83.19 108 ASP A N 1
ATOM 778 C CA . ASP A 1 108 ? 4.174 3.545 -8.435 1.00 83.19 108 ASP A CA 1
ATOM 779 C C . ASP A 1 108 ? 4.996 2.254 -8.370 1.00 83.19 108 ASP A C 1
ATOM 781 O O . ASP A 1 108 ? 5.933 2.128 -7.580 1.00 83.19 108 ASP A O 1
ATOM 785 N N . ALA A 1 109 ? 4.663 1.317 -9.254 1.00 64.31 109 ALA A N 1
ATOM 786 C CA . ALA A 1 109 ? 5.401 0.080 -9.449 1.00 64.31 109 ALA A CA 1
ATOM 787 C C . ALA A 1 109 ? 6.592 0.271 -10.421 1.00 64.31 109 ALA A C 1
ATOM 789 O O . ALA A 1 109 ? 6.496 1.015 -11.401 1.00 64.31 109 ALA A O 1
ATOM 790 N N . PRO A 1 110 ? 7.717 -0.444 -10.226 1.00 59.50 110 PRO A N 1
ATOM 791 C CA . PRO A 1 110 ? 8.929 -0.293 -11.037 1.00 59.50 110 PRO A CA 1
ATOM 792 C C . PRO A 1 110 ? 8.692 -0.467 -12.551 1.00 59.50 110 PRO A C 1
ATOM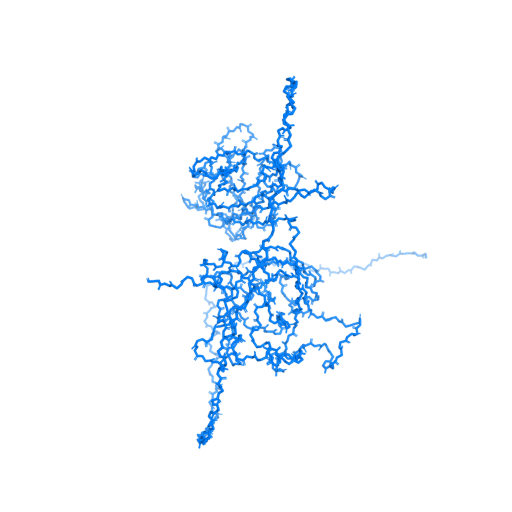 794 O O . PRO A 1 110 ? 7.979 -1.369 -12.997 1.00 59.50 110 PRO A O 1
ATOM 797 N N . SER A 1 111 ? 9.340 0.366 -13.380 1.00 64.94 111 SER A N 1
ATOM 798 C CA . SER A 1 111 ? 9.232 0.312 -14.849 1.00 64.94 111 SER A CA 1
ATOM 799 C C . SER A 1 111 ? 10.564 0.606 -15.548 1.00 64.94 111 SER A C 1
ATOM 801 O O . SER A 1 111 ? 11.198 1.631 -15.338 1.00 64.94 111 SER A O 1
ATOM 803 N N . TYR A 1 112 ? 10.926 -0.233 -16.525 1.00 65.31 112 TYR A N 1
ATOM 804 C CA . TYR A 1 112 ? 12.204 -0.148 -17.248 1.00 65.31 112 TYR A CA 1
ATOM 805 C C . TYR A 1 112 ? 12.193 0.702 -18.538 1.00 65.31 112 TYR A C 1
ATOM 807 O O . TYR A 1 112 ? 13.240 0.862 -19.166 1.00 65.31 112 TYR A O 1
ATOM 815 N N . VAL A 1 113 ? 11.040 1.212 -19.002 1.00 81.06 113 VAL A N 1
ATOM 816 C CA . VAL A 1 113 ? 10.944 1.976 -20.281 1.00 81.06 113 VAL A CA 1
ATOM 817 C C . VAL A 1 113 ? 10.506 3.423 -20.078 1.00 81.06 113 VAL A C 1
ATOM 819 O O . VAL A 1 113 ? 10.959 4.319 -20.797 1.00 81.06 113 VAL A O 1
ATOM 822 N N . VAL A 1 114 ? 9.596 3.641 -19.134 1.00 87.62 114 VAL A N 1
ATOM 823 C CA . VAL A 1 114 ? 9.117 4.963 -18.733 1.00 87.62 114 VAL A CA 1
ATOM 824 C C . VAL A 1 114 ? 9.945 5.399 -17.537 1.00 87.62 114 VAL A C 1
ATOM 826 O O . VAL A 1 114 ? 10.024 4.658 -16.568 1.00 87.62 114 VAL A O 1
ATOM 829 N N . GLU A 1 115 ? 10.567 6.572 -17.635 1.00 88.00 115 GLU A N 1
ATOM 830 C CA . GLU A 1 115 ? 11.372 7.149 -16.555 1.00 88.00 115 GLU A CA 1
ATOM 831 C C . GLU A 1 115 ? 10.471 7.750 -15.474 1.00 88.00 115 GLU A C 1
ATOM 833 O O . GLU A 1 115 ? 10.711 7.569 -14.287 1.00 88.00 115 GLU A O 1
ATOM 838 N N . ASN A 1 116 ? 9.439 8.488 -15.892 1.00 89.75 116 ASN A N 1
ATOM 839 C CA . ASN A 1 116 ? 8.413 9.019 -15.002 1.00 89.75 116 ASN A CA 1
ATOM 840 C C . ASN A 1 116 ? 7.158 9.443 -15.770 1.00 89.75 116 ASN A C 1
ATOM 842 O O . ASN A 1 116 ? 7.196 9.728 -16.977 1.00 89.75 116 ASN A O 1
ATOM 846 N N . VAL A 1 117 ? 6.052 9.551 -15.038 1.00 90.75 117 VAL A N 1
ATOM 847 C CA . VAL A 1 117 ? 4.843 10.243 -15.484 1.00 90.75 117 VAL A CA 1
ATOM 848 C C . VAL A 1 117 ? 4.532 11.376 -14.526 1.00 90.75 117 VAL A C 1
ATOM 850 O O . VAL A 1 117 ? 4.347 11.190 -13.333 1.00 90.75 117 VAL A O 1
ATOM 853 N N . THR A 1 118 ? 4.445 12.574 -15.076 1.00 91.06 118 THR A N 1
ATOM 854 C CA . THR A 1 118 ? 3.974 13.754 -14.367 1.00 91.06 118 THR A CA 1
ATOM 855 C C . THR A 1 118 ? 2.462 13.864 -14.519 1.00 91.06 118 THR A C 1
ATOM 857 O O . THR A 1 118 ? 1.970 13.844 -15.649 1.00 91.06 118 THR A O 1
ATOM 860 N N . VAL A 1 119 ? 1.736 14.029 -13.413 1.00 91.12 119 VAL A N 1
ATOM 861 C CA . VAL A 1 119 ? 0.282 14.252 -13.402 1.00 91.12 119 VAL A CA 1
ATOM 862 C C . VAL A 1 119 ? -0.049 15.444 -12.508 1.00 91.12 119 VAL A C 1
ATOM 864 O O . VAL A 1 119 ? 0.446 15.528 -11.388 1.00 91.12 119 VAL A O 1
ATOM 867 N N . HIS A 1 120 ? -0.903 16.342 -12.998 1.00 91.94 120 HIS A N 1
ATOM 868 C CA . HIS A 1 120 ? -1.449 17.453 -12.217 1.00 91.94 120 HIS A CA 1
ATOM 869 C C . HIS A 1 120 ? -2.828 17.080 -11.678 1.00 91.94 120 HIS A C 1
ATOM 871 O O . HIS A 1 120 ? -3.725 16.711 -12.447 1.00 91.94 120 HIS A O 1
ATOM 877 N N . PHE A 1 121 ? -2.994 17.166 -10.361 1.00 92.31 121 PHE A N 1
ATOM 878 C CA . PHE A 1 121 ? -4.245 16.842 -9.683 1.00 92.31 121 PHE A CA 1
ATOM 879 C C . PHE A 1 121 ? -5.004 18.111 -9.309 1.00 92.31 121 PHE A C 1
ATOM 881 O O . PHE A 1 121 ? -4.432 19.055 -8.778 1.00 92.31 121 PHE A O 1
ATOM 888 N N . SER A 1 122 ? -6.315 18.117 -9.546 1.00 93.94 122 SER A N 1
ATOM 889 C CA . SER A 1 122 ? -7.173 19.274 -9.266 1.00 93.94 122 SER A CA 1
ATOM 890 C C . SER A 1 122 ? -8.078 19.084 -8.048 1.00 93.94 122 SER A C 1
ATOM 892 O O . SER A 1 122 ? -8.768 20.020 -7.649 1.00 93.94 122 SER A O 1
ATOM 894 N N . GLY A 1 123 ? -8.142 17.876 -7.481 1.00 95.50 123 GLY A N 1
ATOM 895 C CA . GLY A 1 123 ? -8.910 17.614 -6.266 1.00 95.50 123 GLY A CA 1
ATOM 896 C C . GLY A 1 123 ? -9.182 16.138 -6.009 1.00 95.50 123 GLY A C 1
ATOM 897 O O . GLY A 1 123 ? -9.030 15.288 -6.891 1.00 95.50 123 GLY A O 1
ATOM 898 N N . VAL A 1 124 ? -9.639 15.845 -4.794 1.00 97.31 124 VAL A N 1
ATOM 899 C CA . VAL A 1 124 ? -10.064 14.507 -4.383 1.00 97.31 124 VAL A CA 1
ATOM 900 C C . VAL A 1 124 ? -11.390 14.590 -3.636 1.00 97.31 124 VAL A C 1
ATOM 902 O O . VAL A 1 124 ? -11.603 15.470 -2.806 1.00 97.31 124 VAL A O 1
ATOM 905 N N . GLU A 1 125 ? -12.300 13.666 -3.931 1.00 98.19 125 GLU A N 1
ATOM 906 C CA . GLU A 1 125 ? -13.575 13.536 -3.233 1.00 98.19 125 GLU A CA 1
ATOM 907 C C . GLU A 1 125 ? -13.838 12.088 -2.818 1.00 98.19 125 GLU A C 1
ATOM 909 O O . GLU A 1 125 ? -13.558 11.145 -3.558 1.00 98.19 125 GLU A O 1
ATOM 914 N N . VAL A 1 126 ? -14.489 11.914 -1.672 1.00 97.81 126 VAL A N 1
ATOM 915 C CA . VAL A 1 126 ? -14.966 10.618 -1.180 1.00 97.81 126 VAL A CA 1
ATOM 916 C C . VAL A 1 126 ? -16.476 10.626 -0.983 1.00 97.81 126 VAL A C 1
ATOM 918 O O . VAL A 1 126 ? -17.073 11.645 -0.632 1.00 97.81 126 VAL A O 1
ATOM 921 N N . HIS A 1 127 ? -17.124 9.492 -1.240 1.00 97.25 127 HIS A N 1
ATOM 922 C CA . HIS A 1 127 ? -18.576 9.358 -1.134 1.00 97.25 127 HIS A CA 1
ATOM 923 C C . HIS A 1 127 ? -18.978 8.630 0.147 1.00 97.25 127 HIS A C 1
ATOM 925 O O . HIS A 1 127 ? -18.875 7.400 0.220 1.00 97.25 127 HIS A O 1
ATOM 931 N N . LYS A 1 128 ? -19.494 9.387 1.120 1.00 95.81 128 LYS A N 1
ATOM 932 C CA . LYS A 1 128 ? -20.057 8.849 2.362 1.00 95.81 128 LYS A CA 1
ATOM 933 C C . LYS A 1 128 ? -21.450 8.273 2.107 1.00 95.81 128 LYS A C 1
ATOM 935 O O . LYS A 1 128 ? -22.310 8.963 1.550 1.00 95.81 128 LYS A O 1
ATOM 940 N N . ALA A 1 129 ? -21.679 7.029 2.515 1.00 94.06 129 ALA A N 1
ATOM 941 C CA . ALA A 1 129 ? -22.991 6.393 2.454 1.00 94.06 129 ALA A CA 1
ATOM 942 C C . ALA A 1 129 ? -23.954 7.027 3.477 1.00 94.06 129 ALA A C 1
ATOM 944 O O . ALA A 1 129 ? -23.537 7.452 4.553 1.00 94.06 129 ALA A O 1
ATOM 945 N N . ALA A 1 130 ? -25.246 7.116 3.152 1.00 90.81 130 ALA A N 1
ATOM 946 C CA . ALA A 1 130 ? -26.264 7.499 4.126 1.00 90.81 130 ALA A CA 1
ATOM 947 C C . ALA A 1 130 ? -26.643 6.314 5.016 1.00 90.81 130 ALA A C 1
ATOM 949 O O . ALA A 1 130 ? -26.747 5.178 4.548 1.00 90.81 130 ALA A O 1
ATOM 950 N N . ASP A 1 131 ? -26.959 6.608 6.274 1.00 83.31 131 ASP A N 1
ATOM 951 C CA . ASP A 1 131 ? -27.427 5.613 7.232 1.00 83.31 131 ASP A CA 1
ATOM 952 C C . ASP A 1 131 ? -28.744 4.976 6.741 1.00 83.31 131 ASP A C 1
ATOM 954 O O . ASP A 1 131 ? -29.798 5.618 6.680 1.00 83.31 131 ASP A O 1
ATOM 958 N N . GLY A 1 132 ? -28.683 3.701 6.345 1.00 72.62 132 GLY A N 1
ATOM 959 C CA . GLY A 1 132 ? -29.856 2.863 6.073 1.00 72.62 132 GLY A CA 1
ATOM 960 C C . GLY A 1 132 ? -30.666 3.182 4.809 1.00 72.62 132 GLY A C 1
ATOM 961 O O . GLY A 1 132 ? -31.796 2.710 4.697 1.00 72.62 132 GLY A O 1
ATOM 962 N N . THR A 1 133 ? -30.147 3.968 3.856 1.00 62.69 133 THR A N 1
ATOM 963 C CA . THR A 1 133 ? -30.832 4.210 2.567 1.00 62.69 133 THR A CA 1
ATOM 964 C C . THR A 1 133 ? -29.890 4.000 1.384 1.00 62.69 133 THR A C 1
ATOM 966 O O . THR A 1 133 ? -29.003 4.817 1.141 1.00 62.69 133 THR A O 1
ATOM 969 N N . GLU A 1 134 ? -30.125 2.948 0.595 1.00 64.62 134 GLU A N 1
ATOM 970 C CA . GLU A 1 134 ? -29.412 2.722 -0.668 1.00 64.62 134 GLU A CA 1
ATOM 971 C C . GLU A 1 134 ? -29.536 3.942 -1.599 1.00 64.62 134 GLU A C 1
ATOM 973 O O . GLU A 1 134 ? -30.632 4.407 -1.919 1.00 64.62 134 GLU A O 1
ATOM 978 N N . GLY A 1 135 ? -28.395 4.476 -2.039 1.00 70.62 135 GLY A N 1
ATOM 979 C CA . GLY A 1 135 ? -28.327 5.588 -2.994 1.00 70.62 135 GLY A CA 1
ATOM 980 C C . GLY A 1 135 ? -28.494 6.991 -2.399 1.00 70.62 135 GLY A C 1
ATOM 981 O O . GLY A 1 135 ? -28.371 7.969 -3.137 1.00 70.62 135 GLY A O 1
ATOM 982 N N . GLY A 1 136 ? -28.732 7.116 -1.089 1.00 81.12 136 GLY A N 1
ATOM 983 C CA . GLY A 1 136 ? -28.517 8.363 -0.360 1.00 81.12 136 GLY A CA 1
ATOM 984 C C . GLY A 1 136 ? -27.051 8.442 0.051 1.00 81.12 136 GLY A C 1
ATOM 985 O O . GLY A 1 136 ? -26.541 7.523 0.675 1.00 81.12 136 GLY A O 1
ATOM 986 N N . GLY A 1 137 ? -26.346 9.502 -0.309 1.00 90.81 137 GLY A N 1
ATOM 987 C CA . GLY A 1 137 ? -24.962 9.704 0.104 1.00 90.81 137 GLY A CA 1
ATOM 988 C C . GLY A 1 137 ? -24.492 11.106 -0.247 1.00 90.81 137 GLY A C 1
ATOM 989 O O . GLY A 1 137 ? -25.205 11.860 -0.918 1.00 90.81 137 GLY A O 1
ATOM 990 N N . GLN A 1 138 ? -23.320 11.473 0.254 1.00 95.19 138 GLN A N 1
ATOM 991 C CA . GLN A 1 138 ? -22.741 12.800 0.080 1.00 95.19 138 GLN A CA 1
ATOM 992 C C . GLN A 1 138 ? -21.298 12.678 -0.408 1.00 95.19 138 GLN A C 1
ATOM 994 O O . GLN A 1 138 ? -20.516 11.914 0.151 1.00 95.19 138 GLN A O 1
ATOM 999 N N . TRP A 1 139 ? -20.946 13.478 -1.417 1.00 97.50 139 TRP A N 1
ATOM 1000 C CA . TRP A 1 139 ? -19.554 13.711 -1.800 1.00 97.50 139 TRP A CA 1
ATOM 1001 C C . TRP A 1 139 ? -18.919 14.723 -0.848 1.00 97.50 139 TRP A C 1
ATOM 1003 O O . TRP A 1 139 ? -19.517 15.759 -0.542 1.00 97.50 139 TRP A O 1
ATOM 1013 N N . ILE A 1 140 ? -17.738 14.384 -0.351 1.00 97.75 140 ILE A N 1
ATOM 1014 C CA . ILE A 1 140 ? -16.953 15.173 0.589 1.00 97.75 140 ILE A CA 1
ATOM 1015 C C . ILE A 1 140 ? -15.598 15.405 -0.058 1.00 97.75 140 ILE A C 1
ATOM 1017 O O . ILE A 1 140 ? -14.929 14.450 -0.440 1.00 97.75 140 ILE A O 1
ATOM 1021 N N . GLU A 1 141 ? -15.223 16.669 -0.196 1.00 97.94 141 GLU A N 1
ATOM 1022 C CA . GLU A 1 141 ? -13.912 17.069 -0.696 1.00 97.94 141 GLU A CA 1
ATOM 1023 C C . GLU A 1 141 ? -12.851 16.810 0.377 1.00 97.94 141 GLU A C 1
ATOM 1025 O O . GLU A 1 141 ? -13.020 17.211 1.533 1.00 97.94 141 GLU A O 1
ATOM 1030 N N . VAL A 1 142 ? -11.773 16.132 -0.012 1.00 97.31 142 VAL A N 1
ATOM 1031 C CA . VAL A 1 142 ? -10.582 15.933 0.814 1.00 97.31 142 VAL A CA 1
ATOM 1032 C C . VAL A 1 142 ? -9.529 16.917 0.307 1.00 97.31 142 VAL A C 1
ATOM 1034 O O . VAL A 1 142 ? -9.190 16.864 -0.879 1.00 97.31 142 VAL A O 1
ATOM 1037 N N . PRO A 1 143 ? -9.028 17.835 1.151 1.00 95.50 143 PRO A N 1
ATOM 1038 C CA . PRO A 1 143 ? -8.016 18.794 0.731 1.00 95.50 143 PRO A CA 1
ATOM 1039 C C . PRO A 1 143 ? -6.784 18.085 0.165 1.00 95.50 143 PRO A C 1
ATOM 1041 O O . PRO A 1 143 ? -6.287 17.133 0.769 1.00 95.50 143 PRO A O 1
ATOM 1044 N N . LEU A 1 144 ? -6.278 18.566 -0.974 1.00 93.31 144 LEU A N 1
ATOM 1045 C CA . LEU A 1 144 ? -4.964 18.148 -1.460 1.00 93.31 144 LEU A CA 1
ATOM 1046 C C . LEU A 1 144 ? -3.910 18.482 -0.400 1.00 93.31 144 LEU A C 1
ATOM 1048 O O . LEU A 1 144 ? -4.001 19.518 0.270 1.00 93.31 144 LEU A O 1
ATOM 1052 N N . ALA A 1 145 ? -2.940 17.589 -0.227 1.00 88.69 145 ALA A N 1
ATOM 1053 C CA . ALA A 1 145 ? -1.876 17.802 0.738 1.00 88.69 145 ALA A CA 1
ATOM 1054 C C . ALA A 1 145 ? -1.049 19.037 0.355 1.00 88.69 145 ALA A C 1
ATOM 1056 O O . ALA A 1 145 ? -0.916 19.395 -0.817 1.00 88.69 145 ALA A O 1
ATOM 1057 N N . ALA A 1 146 ? -0.537 19.734 1.368 1.00 77.94 146 ALA A N 1
ATOM 1058 C CA . ALA A 1 146 ? 0.281 20.912 1.130 1.00 77.94 146 ALA A CA 1
ATOM 1059 C C . ALA A 1 146 ? 1.621 20.504 0.493 1.00 77.94 146 ALA A C 1
ATOM 1061 O O . ALA A 1 146 ? 2.173 19.471 0.874 1.00 77.94 146 ALA A O 1
ATOM 1062 N N . PRO A 1 147 ? 2.192 21.337 -0.393 1.00 65.75 147 PRO A N 1
ATOM 1063 C CA . PRO A 1 147 ? 3.540 21.133 -0.899 1.00 65.75 147 PRO A CA 1
ATOM 1064 C C . PRO A 1 147 ? 4.553 21.069 0.246 1.00 65.75 147 PRO A C 1
ATOM 1066 O O . PRO A 1 147 ? 4.802 22.066 0.926 1.00 65.75 147 PRO A O 1
ATOM 1069 N N . ASP A 1 148 ? 5.144 19.900 0.473 1.00 63.69 148 ASP A N 1
ATOM 1070 C CA . ASP A 1 148 ? 6.174 19.685 1.497 1.00 63.69 148 ASP A CA 1
ATOM 1071 C C . ASP A 1 148 ? 7.606 19.781 0.931 1.00 63.69 148 ASP A C 1
ATOM 1073 O O . ASP A 1 148 ? 8.592 19.661 1.660 1.00 63.69 148 ASP A O 1
ATOM 1077 N N . GLY A 1 149 ? 7.726 20.051 -0.373 1.00 53.09 149 GLY A N 1
ATOM 1078 C CA . GLY A 1 149 ? 8.991 20.145 -1.098 1.00 53.09 149 GLY A CA 1
ATOM 1079 C C . GLY A 1 149 ? 9.595 18.800 -1.510 1.00 53.09 149 GLY A C 1
ATOM 1080 O O . GLY A 1 149 ? 10.603 18.811 -2.216 1.00 53.09 149 GLY A O 1
ATOM 1081 N N . GLN A 1 150 ? 8.998 17.671 -1.110 1.00 51.50 150 GLN A N 1
ATOM 1082 C CA . GLN A 1 150 ? 9.299 16.347 -1.661 1.00 51.50 150 GLN A CA 1
ATOM 1083 C C . GLN A 1 150 ? 8.278 15.935 -2.726 1.00 51.50 150 GLN A C 1
ATOM 1085 O O . GLN A 1 150 ? 8.655 15.278 -3.692 1.00 51.50 150 GLN A O 1
ATOM 1090 N N . THR A 1 151 ? 7.016 16.358 -2.581 1.00 49.50 151 THR A N 1
ATOM 1091 C CA . THR A 1 151 ? 5.898 15.812 -3.372 1.00 49.50 151 THR A CA 1
ATOM 1092 C C . THR A 1 151 ? 5.200 16.784 -4.311 1.00 49.50 151 THR A C 1
ATOM 1094 O O . THR A 1 151 ? 4.728 16.345 -5.353 1.00 49.50 151 THR A O 1
ATOM 1097 N N . PHE A 1 152 ? 5.194 18.088 -4.015 1.00 54.22 152 PHE A N 1
ATOM 1098 C CA . PHE A 1 152 ? 4.568 19.101 -4.872 1.00 54.22 152 PHE A CA 1
ATOM 1099 C C . PHE A 1 152 ? 5.429 20.365 -4.990 1.00 54.22 152 PHE A C 1
ATOM 1101 O O . PHE A 1 152 ? 6.092 20.775 -4.031 1.00 54.22 152 PHE A O 1
ATOM 1108 N N . ASP A 1 153 ? 5.372 21.027 -6.145 1.00 60.75 153 ASP A N 1
ATOM 1109 C CA . ASP A 1 153 ? 5.512 22.482 -6.215 1.00 60.75 153 ASP A CA 1
ATOM 1110 C C . ASP A 1 153 ? 4.126 23.147 -6.025 1.00 60.75 153 ASP A C 1
ATOM 1112 O O . ASP A 1 153 ? 3.139 22.476 -5.721 1.00 60.75 153 ASP A O 1
ATOM 1116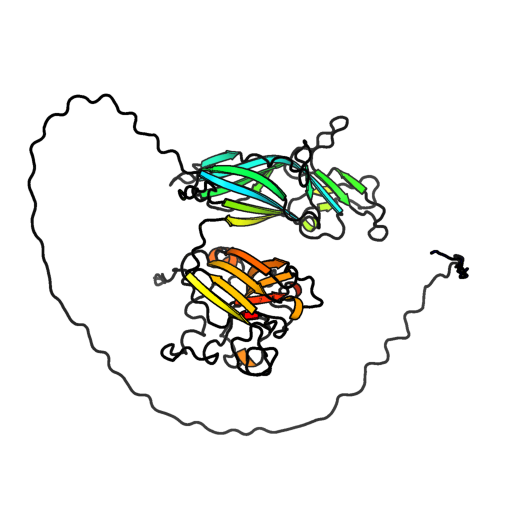 N N . ASP A 1 154 ? 4.009 24.467 -6.191 1.00 65.88 154 ASP A N 1
ATOM 1117 C CA . ASP A 1 154 ? 2.722 25.174 -6.041 1.00 65.88 154 ASP A CA 1
ATOM 1118 C C . ASP A 1 154 ? 1.639 24.734 -7.069 1.00 65.88 154 ASP A C 1
ATOM 1120 O O . ASP A 1 154 ? 0.519 25.247 -7.018 1.00 65.88 154 ASP A O 1
ATOM 1124 N N . SER A 1 155 ? 1.945 23.813 -7.998 1.00 69.69 155 SER A N 1
ATOM 1125 C CA . SER A 1 155 ? 1.051 23.351 -9.072 1.00 69.69 155 SER A CA 1
ATOM 1126 C C . SER A 1 155 ? 0.357 22.003 -8.817 1.00 69.69 155 SER A C 1
ATOM 1128 O O . SER A 1 155 ? -0.346 21.508 -9.694 1.00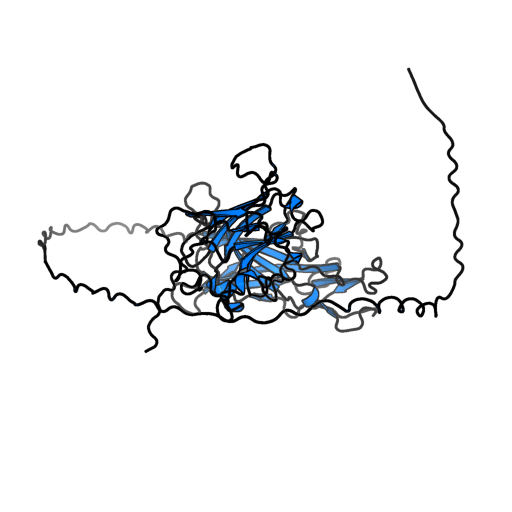 69.69 155 SER A O 1
ATOM 1130 N N . TYR A 1 156 ? 0.507 21.404 -7.626 1.00 79.19 156 TYR A N 1
ATOM 1131 C CA . TYR A 1 156 ? -0.065 20.083 -7.294 1.00 79.19 156 TYR A CA 1
ATOM 1132 C C . TYR A 1 156 ? 0.330 18.970 -8.289 1.00 79.19 156 TYR A C 1
ATOM 1134 O O . TYR A 1 156 ? -0.443 18.057 -8.603 1.00 79.19 156 TYR A O 1
ATOM 1142 N N . GLN A 1 157 ? 1.561 19.061 -8.789 1.00 84.88 157 GLN A N 1
ATOM 1143 C CA . GLN A 1 157 ? 2.184 18.085 -9.669 1.00 84.88 157 GLN A CA 1
ATOM 1144 C C . GLN A 1 157 ? 2.748 16.910 -8.863 1.00 84.88 157 GLN A C 1
ATOM 1146 O O . GLN A 1 157 ? 3.560 17.132 -7.972 1.00 84.88 157 GLN A O 1
ATOM 1151 N N . ILE A 1 158 ? 2.411 15.671 -9.235 1.00 83.69 158 ILE A N 1
ATOM 1152 C CA . ILE A 1 158 ? 3.106 14.464 -8.753 1.00 83.69 158 ILE A CA 1
ATOM 1153 C C . ILE A 1 158 ? 3.928 13.872 -9.898 1.00 83.69 158 ILE A C 1
ATOM 1155 O O . ILE A 1 158 ? 3.442 13.732 -11.027 1.00 83.69 158 ILE A O 1
ATOM 1159 N N . ILE A 1 159 ? 5.181 13.524 -9.604 1.00 86.38 159 ILE A N 1
ATOM 1160 C C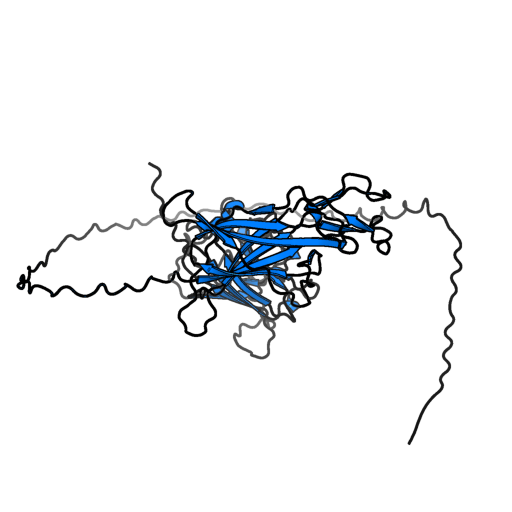A . ILE A 1 159 ? 6.082 12.814 -10.516 1.00 86.38 159 ILE A CA 1
ATOM 1161 C C . ILE A 1 159 ? 6.100 11.345 -10.104 1.00 86.38 159 ILE A C 1
ATOM 1163 O O . ILE A 1 159 ? 6.866 10.958 -9.233 1.00 86.38 159 ILE A O 1
ATOM 1167 N N . LEU A 1 160 ? 5.268 10.539 -10.757 1.00 86.31 160 LEU A N 1
ATOM 1168 C CA . LEU A 1 160 ? 5.240 9.092 -10.576 1.00 86.31 160 LEU A CA 1
ATOM 1169 C C . LEU A 1 160 ? 6.528 8.497 -11.155 1.00 86.31 160 LEU A C 1
ATOM 1171 O O . LEU A 1 160 ? 6.800 8.678 -12.349 1.00 86.31 160 LEU A O 1
ATOM 1175 N N . SER A 1 161 ? 7.326 7.846 -10.312 1.00 83.19 161 SER A N 1
ATOM 1176 C CA . SER A 1 161 ? 8.530 7.113 -10.703 1.00 83.19 161 SER A CA 1
ATOM 1177 C C . SER A 1 161 ? 8.825 5.974 -9.729 1.00 83.19 161 SER A C 1
ATOM 1179 O O . SER A 1 161 ? 8.436 6.019 -8.564 1.00 83.19 161 SER A O 1
ATOM 1181 N N . GLU A 1 162 ? 9.635 5.017 -10.182 1.00 75.56 162 GLU A N 1
ATOM 1182 C CA . GLU A 1 162 ? 10.086 3.856 -9.398 1.00 75.56 162 GLU A CA 1
ATOM 1183 C C . GLU A 1 162 ? 10.769 4.226 -8.069 1.00 75.56 162 GLU A C 1
ATOM 1185 O O . GLU A 1 162 ? 10.753 3.458 -7.116 1.00 75.56 162 GLU A O 1
ATOM 1190 N N . THR A 1 163 ? 11.368 5.415 -7.978 1.00 77.44 163 THR A N 1
ATOM 1191 C CA . THR A 1 163 ? 12.086 5.867 -6.776 1.00 77.44 163 THR A CA 1
ATOM 1192 C C . THR A 1 163 ? 11.267 6.807 -5.895 1.00 77.44 163 THR A C 1
ATOM 1194 O O . THR A 1 163 ? 11.822 7.383 -4.962 1.00 77.44 163 THR A O 1
ATOM 1197 N N . MET A 1 164 ? 9.999 7.060 -6.232 1.00 80.62 164 MET A N 1
ATOM 1198 C CA . MET A 1 164 ? 9.178 8.062 -5.551 1.00 80.62 164 MET A CA 1
ATOM 1199 C C . MET A 1 164 ? 8.798 7.624 -4.127 1.00 80.62 164 MET A C 1
ATOM 1201 O O . MET A 1 164 ? 8.718 8.468 -3.236 1.00 80.62 164 MET A O 1
ATOM 1205 N N . GLY A 1 165 ? 8.598 6.320 -3.904 1.00 83.00 165 GLY A N 1
ATOM 1206 C CA . GLY A 1 165 ? 7.996 5.811 -2.670 1.00 83.00 165 GLY A CA 1
ATOM 1207 C C . GLY A 1 165 ? 6.549 6.292 -2.509 1.00 83.00 165 GLY A C 1
ATOM 1208 O O . GLY A 1 165 ? 5.858 6.547 -3.497 1.00 83.00 165 GLY A O 1
ATOM 1209 N N . TYR A 1 166 ? 6.098 6.442 -1.262 1.00 84.62 166 TYR A N 1
ATOM 1210 C CA . TYR A 1 166 ? 4.750 6.920 -0.950 1.00 84.62 166 TYR A CA 1
ATOM 1211 C C . TYR A 1 166 ? 4.664 8.444 -0.910 1.00 84.62 166 TYR A C 1
ATOM 1213 O O . TYR A 1 166 ? 5.458 9.120 -0.257 1.00 84.62 166 TYR A O 1
ATOM 1221 N N . VAL A 1 167 ? 3.628 8.974 -1.557 1.00 87.50 167 VAL A N 1
ATOM 1222 C CA . VAL A 1 167 ? 3.347 10.407 -1.652 1.00 87.50 167 VAL A CA 1
ATOM 1223 C C . VAL A 1 167 ? 1.937 10.701 -1.180 1.00 87.50 167 VAL A C 1
ATOM 1225 O O . VAL A 1 167 ? 0.976 10.156 -1.713 1.00 87.50 167 VAL A O 1
ATOM 1228 N N . THR A 1 168 ? 1.781 11.611 -0.224 1.00 90.94 168 THR A N 1
ATOM 1229 C CA . THR A 1 168 ? 0.453 12.048 0.216 1.00 90.94 168 THR A CA 1
ATOM 1230 C C . THR A 1 168 ? -0.192 12.936 -0.845 1.00 90.94 168 THR A C 1
ATOM 1232 O O . THR A 1 168 ? 0.210 14.078 -1.029 1.00 90.94 168 THR A O 1
ATOM 1235 N N . LEU A 1 169 ? -1.230 12.442 -1.520 1.00 92.88 169 LEU A N 1
ATOM 1236 C CA . LEU A 1 169 ? -2.020 13.210 -2.483 1.00 92.88 169 LEU A CA 1
ATOM 1237 C C . LEU A 1 169 ? -3.005 14.157 -1.790 1.00 92.88 169 LEU A C 1
ATOM 1239 O O . LEU A 1 169 ? -3.110 15.333 -2.138 1.00 92.88 169 LEU A O 1
ATOM 1243 N N . ALA A 1 170 ? -3.762 13.637 -0.827 1.00 94.81 170 ALA A N 1
ATOM 1244 C CA . ALA A 1 170 ? -4.801 14.382 -0.129 1.00 94.81 170 ALA A CA 1
ATOM 1245 C C . ALA A 1 170 ? -4.888 13.942 1.328 1.00 94.81 170 ALA A C 1
ATOM 1247 O O . ALA A 1 170 ? -4.694 12.769 1.638 1.00 94.81 170 ALA A O 1
ATOM 1248 N N . GLN A 1 171 ? -5.195 14.877 2.222 1.00 94.69 171 GLN A N 1
ATOM 1249 C CA . GLN A 1 171 ? -5.370 14.583 3.638 1.00 94.69 171 GLN A CA 1
ATOM 1250 C C . GLN A 1 171 ? -6.376 15.543 4.270 1.00 94.69 171 GLN A C 1
ATOM 1252 O O . GLN A 1 171 ? -6.331 16.756 4.056 1.00 94.69 171 GLN A O 1
ATOM 1257 N N . GLY A 1 172 ? -7.281 15.017 5.094 1.00 94.31 172 GLY A N 1
ATOM 1258 C CA . GLY A 1 172 ? -8.216 15.859 5.830 1.00 94.31 172 GLY A CA 1
ATOM 1259 C C . GLY A 1 172 ? -9.092 15.118 6.828 1.00 94.31 172 GLY A C 1
ATOM 1260 O O . GLY A 1 172 ? -9.221 13.899 6.799 1.00 94.31 172 GLY A O 1
ATOM 1261 N N . GLN A 1 173 ? -9.727 15.892 7.710 1.00 94.75 173 GLN A N 1
ATOM 1262 C CA . GLN A 1 173 ? -10.749 15.391 8.626 1.00 94.75 173 GLN A CA 1
ATOM 1263 C C . GLN A 1 173 ? -12.066 15.187 7.877 1.00 94.75 173 GLN A C 1
ATOM 1265 O O . GLN A 1 173 ? -12.603 16.133 7.292 1.00 94.75 173 GLN A O 1
ATOM 1270 N N . VAL A 1 174 ? -12.617 13.977 7.938 1.00 95.69 174 VAL A N 1
ATOM 1271 C CA . VAL A 1 174 ? -13.917 13.642 7.344 1.00 95.69 174 VAL A CA 1
ATOM 1272 C C . VAL A 1 174 ? -14.846 13.019 8.393 1.00 95.69 174 VAL A C 1
ATOM 1274 O O . VAL A 1 174 ? -14.376 12.431 9.362 1.00 95.69 174 VAL A O 1
ATOM 1277 N N . PRO A 1 175 ? -16.180 13.148 8.267 1.00 94.88 175 PRO A N 1
ATOM 1278 C CA . PRO A 1 175 ? -17.119 12.524 9.196 1.00 94.88 175 PRO A CA 1
ATOM 1279 C C . PRO A 1 175 ? -16.954 11.000 9.246 1.00 94.88 175 PRO A C 1
ATOM 1281 O O . PRO A 1 175 ? -17.061 10.350 8.208 1.00 94.88 175 PRO A O 1
ATOM 1284 N N . ALA A 1 176 ? -16.822 10.424 10.435 1.00 93.25 176 ALA A N 1
ATOM 1285 C CA . ALA A 1 176 ? -16.689 8.983 10.629 1.00 93.25 176 ALA A CA 1
ATOM 1286 C C . ALA A 1 176 ? -17.885 8.196 10.056 1.00 93.25 176 ALA A C 1
ATOM 1288 O O . ALA A 1 176 ? -19.017 8.705 10.017 1.00 93.25 176 ALA A O 1
ATOM 1289 N N . GLY A 1 177 ? -17.640 6.969 9.603 1.00 93.31 177 GLY A N 1
ATOM 1290 C CA . GLY A 1 177 ? -18.621 6.027 9.063 1.00 93.31 177 GLY A CA 1
ATOM 1291 C C . GLY A 1 177 ? -18.225 5.448 7.704 1.00 93.31 177 GLY A C 1
ATOM 1292 O O . GLY A 1 177 ? -17.080 5.554 7.274 1.00 93.31 177 GLY A O 1
ATOM 1293 N N . LYS A 1 178 ? -19.202 4.856 7.009 1.00 92.62 178 LYS A N 1
ATOM 1294 C CA . LYS A 1 178 ? -18.974 4.075 5.784 1.00 92.62 178 LYS A CA 1
ATOM 1295 C C . LYS A 1 178 ? -18.922 4.929 4.518 1.00 92.62 178 LYS A C 1
ATOM 1297 O O . LYS A 1 178 ? -19.787 5.773 4.260 1.00 92.62 178 LYS A O 1
ATOM 1302 N N . TYR A 1 179 ? -17.946 4.633 3.679 1.00 95.19 179 TYR A N 1
ATOM 1303 C CA . TYR A 1 179 ? -17.698 5.220 2.373 1.00 95.19 179 TYR A CA 1
ATOM 1304 C C . TYR A 1 179 ? -17.753 4.137 1.302 1.00 95.19 179 TYR A C 1
ATOM 1306 O O . TYR A 1 179 ? -17.648 2.951 1.581 1.00 95.19 179 TYR A O 1
ATOM 1314 N N . THR A 1 180 ? -18.003 4.540 0.058 1.00 94.56 180 THR A N 1
ATOM 1315 C CA . THR A 1 180 ? -18.267 3.586 -1.042 1.00 94.56 180 THR A CA 1
ATOM 1316 C C . THR A 1 180 ? -17.486 3.871 -2.313 1.00 94.56 180 THR A C 1
ATOM 1318 O O . THR A 1 180 ? -17.396 3.008 -3.188 1.00 94.56 180 THR A O 1
ATOM 1321 N N . GLN A 1 181 ? -17.012 5.107 -2.487 1.00 95.38 181 GLN A N 1
ATOM 1322 C CA . GLN A 1 181 ? -16.361 5.549 -3.714 1.00 95.38 181 GLN A CA 1
ATOM 1323 C C . GLN A 1 181 ? -15.346 6.647 -3.425 1.00 95.38 181 GLN A C 1
ATOM 1325 O O . GLN A 1 181 ? -15.542 7.456 -2.517 1.00 95.38 181 GLN A O 1
ATOM 1330 N N . ILE A 1 182 ? -14.334 6.715 -4.283 1.00 96.75 182 ILE A N 1
ATOM 1331 C CA . ILE A 1 182 ? -13.319 7.768 -4.310 1.00 96.75 182 ILE A CA 1
ATOM 1332 C C . ILE A 1 182 ? -13.281 8.327 -5.728 1.00 96.75 182 ILE A C 1
ATOM 1334 O O . ILE A 1 182 ? -13.405 7.578 -6.706 1.00 96.75 182 ILE A O 1
ATOM 1338 N N . ARG A 1 183 ? -13.139 9.643 -5.852 1.00 97.25 183 ARG A N 1
ATOM 1339 C CA . ARG A 1 183 ? -12.881 10.330 -7.112 1.00 97.25 183 ARG A CA 1
ATOM 1340 C C . ARG A 1 183 ? -11.623 11.155 -6.997 1.00 97.25 183 ARG A C 1
ATOM 1342 O O . ARG A 1 183 ? -11.523 11.999 -6.117 1.00 97.25 183 ARG A O 1
ATOM 1349 N N . VAL A 1 184 ? -10.716 10.936 -7.932 1.00 96.06 184 VAL A N 1
ATOM 1350 C CA . VAL A 1 184 ? -9.510 11.740 -8.086 1.00 96.06 184 VAL A CA 1
ATOM 1351 C C . VAL A 1 184 ? -9.640 12.512 -9.387 1.00 96.06 184 VAL A C 1
ATOM 1353 O O . VAL A 1 184 ? -9.885 11.918 -10.442 1.00 96.06 184 VAL A O 1
ATOM 1356 N N . TYR A 1 185 ? -9.533 13.832 -9.301 1.00 95.88 185 TYR A N 1
ATOM 1357 C CA . TYR A 1 185 ? -9.649 14.737 -10.434 1.00 95.88 185 TYR A CA 1
ATOM 1358 C C . TYR A 1 185 ? -8.256 15.150 -10.902 1.00 95.88 185 TYR A C 1
ATOM 1360 O O . TYR A 1 185 ? -7.401 15.517 -10.097 1.00 95.88 185 TYR A O 1
ATOM 1368 N N . MET A 1 186 ? -8.038 15.071 -12.209 1.00 93.62 186 MET A N 1
ATOM 1369 C CA . MET A 1 186 ? -6.797 15.460 -12.872 1.00 93.62 186 MET A CA 1
ATOM 1370 C C . MET A 1 186 ? -7.073 16.655 -13.771 1.00 93.62 186 MET A C 1
ATOM 1372 O O . MET A 1 186 ? -8.144 16.746 -14.378 1.00 93.62 186 MET A O 1
ATOM 1376 N N . GLU A 1 187 ? -6.100 17.548 -13.890 1.00 91.44 187 GLU A N 1
ATOM 1377 C CA . GLU A 1 187 ? -6.219 18.680 -14.797 1.00 91.44 187 GLU A CA 1
ATOM 1378 C C . GLU A 1 187 ? -6.214 18.215 -16.258 1.00 91.44 187 GLU A C 1
ATOM 1380 O O . GLU A 1 187 ? -5.510 17.279 -16.651 1.00 91.44 187 GLU A O 1
ATOM 1385 N N . SER A 1 188 ? -7.024 18.873 -17.084 1.00 86.94 188 SER A N 1
ATOM 1386 C CA . SER A 1 188 ? -6.958 18.704 -18.531 1.00 86.94 188 SER A CA 1
ATOM 1387 C C . SER A 1 188 ? -5.692 19.356 -19.079 1.00 86.94 188 SER A C 1
ATOM 1389 O O . SER A 1 188 ? -5.254 20.378 -18.561 1.00 86.94 188 SER A O 1
ATOM 1391 N N . GLU A 1 189 ? -5.158 18.816 -20.174 1.00 84.12 189 GLU A N 1
ATOM 1392 C CA . GLU A 1 189 ? -4.073 19.450 -20.930 1.00 84.12 189 GLU A CA 1
ATOM 1393 C C . GLU A 1 189 ? -4.510 20.847 -21.408 1.00 84.12 189 GLU A C 1
ATOM 1395 O O . GLU A 1 189 ? -5.315 20.974 -22.336 1.00 84.12 189 GLU A O 1
ATOM 1400 N N . GLU A 1 190 ? -3.975 21.896 -20.783 1.00 79.50 190 GLU A N 1
ATOM 1401 C CA . GLU A 1 190 ? -4.042 23.266 -21.280 1.00 79.50 190 GLU A CA 1
ATOM 1402 C C . GLU A 1 190 ? -2.621 23.783 -21.509 1.00 79.50 190 GLU A C 1
ATOM 1404 O O . GLU A 1 190 ? -1.797 23.856 -20.603 1.00 79.50 190 GLU A O 1
ATOM 1409 N N . GLU A 1 191 ? -2.327 24.168 -22.750 1.00 68.06 191 GLU A N 1
ATOM 1410 C CA . GLU A 1 191 ? -1.092 24.881 -23.065 1.00 68.06 191 GLU A CA 1
ATOM 1411 C C . GLU A 1 191 ? -1.274 26.347 -22.652 1.00 68.06 191 GLU A C 1
ATOM 1413 O O . GLU A 1 191 ? -1.750 27.187 -23.424 1.00 68.06 191 GLU A O 1
ATOM 1418 N N . ILE A 1 192 ? -0.944 26.650 -21.398 1.00 68.88 192 ILE A N 1
ATOM 1419 C CA . ILE A 1 192 ? -0.821 28.024 -20.913 1.00 68.88 192 ILE A CA 1
ATOM 1420 C C . ILE A 1 192 ? 0.619 28.463 -21.203 1.00 68.88 192 ILE A C 1
ATOM 1422 O O . ILE A 1 192 ? 1.557 27.695 -21.014 1.00 68.88 192 ILE A O 1
ATOM 1426 N N . GLU A 1 193 ? 0.830 29.680 -21.723 1.00 73.94 193 GLU A N 1
ATOM 1427 C CA . GLU A 1 193 ? 2.175 30.169 -22.077 1.00 73.94 193 GLU A CA 1
ATOM 1428 C C . GLU A 1 193 ? 3.140 30.085 -20.875 1.00 73.94 193 GLU A C 1
ATOM 1430 O O . GLU A 1 193 ? 3.183 30.985 -20.039 1.00 73.94 193 GLU A O 1
ATOM 1435 N N . GLY A 1 194 ? 3.952 29.023 -20.833 1.00 74.06 194 GLY A N 1
ATOM 1436 C CA . GLY A 1 194 ? 4.955 28.782 -19.794 1.00 74.06 194 GLY A CA 1
ATOM 1437 C C . GLY A 1 194 ? 4.542 27.837 -18.661 1.00 74.06 194 GLY A C 1
ATOM 1438 O O . GLY A 1 194 ? 5.381 27.597 -17.798 1.00 74.06 194 GLY A O 1
ATOM 1439 N N . GLU A 1 195 ? 3.325 27.287 -18.672 1.00 77.06 195 GLU A N 1
ATOM 1440 C CA . GLU A 1 195 ? 2.834 26.318 -17.682 1.00 77.06 195 GLU A CA 1
ATOM 1441 C C . GLU A 1 195 ? 2.265 25.090 -18.405 1.00 77.06 195 GLU A C 1
ATOM 1443 O O . GLU A 1 195 ? 1.401 25.197 -19.275 1.00 77.06 195 GLU A O 1
ATOM 1448 N N . GLU A 1 196 ? 2.797 23.915 -18.078 1.00 82.25 196 GLU A N 1
ATOM 1449 C CA . GLU A 1 196 ? 2.413 22.646 -18.691 1.00 82.25 196 GLU A CA 1
ATOM 1450 C C . GLU A 1 196 ? 1.489 21.880 -17.743 1.00 82.25 196 GLU A C 1
ATOM 1452 O O . GLU A 1 196 ? 1.976 21.185 -16.859 1.00 82.25 196 GLU A O 1
ATOM 1457 N N . THR A 1 197 ? 0.172 21.970 -17.928 1.00 87.56 197 THR A N 1
ATOM 1458 C CA . THR A 1 197 ? -0.796 21.215 -17.113 1.00 87.56 197 THR A CA 1
ATOM 1459 C C . THR A 1 197 ? -1.128 19.852 -17.732 1.00 87.56 197 THR A C 1
ATOM 1461 O O . THR A 1 197 ? -0.729 19.526 -18.858 1.00 87.56 197 THR A O 1
ATOM 1464 N N . GLY A 1 198 ? -1.844 19.008 -16.985 1.00 90.12 198 GLY A N 1
ATOM 1465 C CA . GLY A 1 198 ? -2.268 17.677 -17.427 1.00 90.12 198 GLY A CA 1
ATOM 1466 C C . GLY A 1 198 ? -1.230 16.576 -17.197 1.00 90.12 198 GLY A C 1
ATOM 1467 O O . GLY A 1 198 ? -0.502 16.597 -16.203 1.00 90.12 198 GLY A O 1
ATOM 1468 N N . ALA A 1 199 ? -1.189 15.576 -18.085 1.00 92.38 199 ALA A N 1
ATOM 1469 C CA . ALA A 1 199 ? -0.310 14.413 -17.952 1.00 92.38 199 ALA A CA 1
ATOM 1470 C C . ALA A 1 199 ? 0.847 14.448 -18.959 1.00 92.38 199 ALA A C 1
ATOM 1472 O O . ALA A 1 199 ? 0.637 14.628 -20.158 1.00 92.38 199 ALA A O 1
ATOM 1473 N N . TRP A 1 200 ? 2.067 14.199 -18.485 1.00 92.94 200 TRP A N 1
ATOM 1474 C CA . TRP A 1 200 ? 3.286 14.186 -19.296 1.00 92.94 200 TRP A CA 1
ATOM 1475 C C . TRP A 1 200 ? 4.093 12.925 -19.027 1.00 92.94 200 TRP A C 1
ATOM 1477 O O . TRP A 1 200 ? 4.215 12.497 -17.885 1.00 92.94 200 TRP A O 1
ATOM 1487 N N . VAL A 1 201 ? 4.668 12.337 -20.073 1.00 93.12 201 VAL A N 1
ATOM 1488 C CA . VAL A 1 201 ? 5.447 11.096 -19.975 1.00 93.12 201 VAL A CA 1
ATOM 1489 C C . VAL A 1 201 ? 6.881 11.365 -20.402 1.00 93.12 201 VAL A C 1
ATOM 1491 O O . VAL A 1 201 ? 7.115 11.810 -21.531 1.00 93.12 201 VAL A O 1
ATOM 1494 N N . SER A 1 202 ? 7.823 11.058 -19.514 1.00 92.38 202 SER A N 1
ATOM 1495 C CA . SER A 1 202 ? 9.260 11.026 -19.792 1.00 92.38 202 SER A CA 1
ATOM 1496 C C . SER A 1 202 ? 9.688 9.574 -19.991 1.00 92.38 202 SER A C 1
ATOM 1498 O O . SER A 1 202 ? 9.396 8.715 -19.162 1.00 92.38 202 SER A O 1
ATOM 1500 N N . TYR A 1 203 ? 10.331 9.262 -21.113 1.00 92.19 203 TYR A N 1
ATOM 1501 C CA . TYR A 1 203 ? 10.711 7.887 -21.451 1.00 92.19 203 TYR A CA 1
ATOM 1502 C C . TYR A 1 203 ? 11.969 7.839 -22.323 1.00 92.19 203 TYR A C 1
ATOM 1504 O O . TYR A 1 203 ? 12.337 8.838 -22.949 1.00 92.19 203 TYR A O 1
ATOM 1512 N N . PHE A 1 204 ? 12.582 6.658 -22.420 1.00 90.38 204 PHE A N 1
ATOM 1513 C CA . PHE A 1 204 ? 13.768 6.407 -23.246 1.00 90.38 204 PHE A CA 1
ATOM 1514 C C . PHE A 1 204 ? 13.357 5.875 -24.635 1.00 90.38 204 PHE A C 1
ATOM 1516 O O . PHE A 1 204 ? 12.895 4.735 -24.745 1.00 90.38 204 PHE A O 1
ATOM 1523 N N . PRO A 1 205 ? 13.494 6.646 -25.737 1.00 87.75 205 PRO A N 1
ATOM 1524 C CA . PRO A 1 205 ? 13.079 6.193 -27.069 1.00 87.75 205 PRO A CA 1
ATOM 1525 C C . PRO A 1 205 ? 13.911 5.026 -27.609 1.00 87.75 205 PRO A C 1
ATOM 1527 O O . PRO A 1 205 ? 13.420 4.245 -28.432 1.00 87.75 205 PRO A O 1
ATOM 1530 N N . ASP A 1 206 ? 15.164 4.923 -27.167 1.00 87.31 206 ASP A N 1
ATOM 1531 C CA . ASP A 1 206 ? 16.053 3.797 -27.424 1.00 87.31 206 ASP A CA 1
ATOM 1532 C C . ASP A 1 206 ? 16.618 3.298 -26.083 1.00 87.31 206 ASP A C 1
ATOM 1534 O O . ASP A 1 206 ? 17.445 3.986 -25.490 1.00 87.31 206 ASP A O 1
ATOM 1538 N N . PRO A 1 207 ? 16.214 2.113 -25.590 1.00 80.81 207 PRO A N 1
ATOM 1539 C CA . PRO A 1 207 ? 16.722 1.584 -24.323 1.00 80.81 207 PRO A CA 1
ATOM 1540 C C . PRO A 1 207 ? 18.228 1.271 -24.369 1.00 80.81 207 PRO A C 1
ATOM 1542 O O . PRO A 1 207 ? 18.846 1.076 -23.327 1.00 80.81 207 PRO A O 1
ATOM 1545 N N . ALA A 1 208 ? 18.842 1.214 -25.559 1.00 86.62 208 ALA A N 1
ATOM 1546 C CA . ALA A 1 208 ? 20.292 1.097 -25.695 1.00 86.62 208 ALA A CA 1
ATOM 1547 C C . ALA A 1 208 ? 21.035 2.435 -25.492 1.00 86.62 208 ALA A C 1
ATOM 1549 O O . ALA A 1 208 ? 22.264 2.427 -25.405 1.00 86.62 208 ALA A O 1
ATOM 1550 N N . ASP A 1 209 ? 20.310 3.556 -25.435 1.00 87.00 209 ASP A N 1
ATOM 1551 C CA . ASP A 1 209 ? 20.824 4.907 -25.202 1.00 87.00 209 ASP A CA 1
ATOM 1552 C C . ASP A 1 209 ? 19.998 5.632 -24.116 1.00 87.00 209 ASP A C 1
ATOM 1554 O O . ASP A 1 209 ? 19.230 6.551 -24.418 1.00 87.00 209 ASP A O 1
ATOM 1558 N N . PRO A 1 210 ? 20.136 5.230 -22.837 1.00 81.69 210 PRO A N 1
ATOM 1559 C CA . PRO A 1 210 ? 19.376 5.809 -21.727 1.00 81.69 210 PRO A CA 1
ATOM 1560 C C . PRO A 1 210 ? 19.745 7.273 -21.430 1.00 81.69 210 PRO A C 1
ATOM 1562 O O . PRO A 1 210 ? 19.098 7.909 -20.610 1.00 81.69 210 PRO A O 1
ATOM 1565 N N . GLU A 1 211 ? 20.768 7.842 -22.080 1.00 86.50 211 GLU A N 1
ATOM 1566 C CA . GLU A 1 211 ? 21.083 9.273 -21.950 1.00 86.50 211 GLU A CA 1
ATOM 1567 C C . GLU A 1 211 ? 20.093 10.160 -22.727 1.00 86.50 211 GLU A C 1
ATOM 1569 O O . GLU A 1 211 ? 20.007 11.366 -22.484 1.00 86.50 211 GLU A O 1
ATOM 1574 N N . THR A 1 212 ? 19.335 9.577 -23.661 1.00 88.31 212 THR A N 1
ATOM 1575 C CA . THR A 1 212 ? 18.349 10.298 -24.464 1.00 88.31 212 THR A CA 1
ATOM 1576 C C . THR A 1 212 ? 16.946 10.100 -23.885 1.00 88.31 212 THR A C 1
ATOM 1578 O O . THR A 1 212 ? 16.212 9.212 -24.313 1.00 88.31 212 THR A O 1
ATOM 1581 N N . THR A 1 213 ? 16.528 10.964 -22.958 1.00 90.69 213 THR A N 1
ATOM 1582 C CA . THR A 1 213 ? 15.124 11.044 -22.512 1.00 90.69 213 THR A CA 1
ATOM 1583 C C . THR A 1 213 ? 14.308 11.916 -23.463 1.00 90.69 213 THR A C 1
ATOM 1585 O O . THR A 1 213 ? 14.749 12.978 -23.917 1.00 90.69 213 THR A O 1
ATOM 1588 N N . LYS A 1 214 ? 13.072 11.499 -23.743 1.00 93.06 214 LYS A N 1
ATOM 1589 C CA . LYS A 1 214 ? 12.071 12.320 -24.422 1.00 93.06 214 LYS A CA 1
ATOM 1590 C C . LYS A 1 214 ? 10.856 12.521 -23.529 1.00 93.06 214 LYS A C 1
ATOM 1592 O O . LYS A 1 214 ? 10.318 11.561 -22.990 1.00 93.06 214 LYS A O 1
ATOM 1597 N N . ARG A 1 215 ? 10.398 13.769 -23.447 1.00 92.81 215 ARG A N 1
ATOM 1598 C CA . ARG A 1 215 ? 9.188 14.165 -22.724 1.00 92.81 215 ARG A CA 1
ATOM 1599 C C . ARG A 1 215 ? 8.095 14.558 -23.708 1.00 92.81 215 ARG A C 1
ATOM 1601 O O . ARG A 1 215 ? 8.367 15.288 -24.663 1.00 92.81 215 ARG A O 1
ATOM 1608 N N . VAL A 1 216 ? 6.888 14.029 -23.520 1.00 93.25 216 VAL A N 1
ATOM 1609 C CA . VAL A 1 216 ? 5.742 14.264 -24.414 1.00 93.25 216 VAL A CA 1
ATOM 1610 C C . VAL A 1 216 ? 4.435 14.396 -23.636 1.00 93.25 216 VAL A C 1
ATOM 1612 O O . VAL A 1 216 ? 4.287 13.727 -22.609 1.00 93.25 216 VAL A O 1
ATOM 1615 N N . PRO A 1 217 ? 3.478 15.204 -24.127 1.00 93.75 217 PRO A N 1
ATOM 1616 C CA . PRO A 1 217 ? 2.155 15.262 -23.530 1.00 93.75 217 PRO A CA 1
ATOM 1617 C C . PRO A 1 217 ? 1.446 13.923 -23.737 1.00 93.75 217 PRO A C 1
ATOM 1619 O O . PRO A 1 217 ? 1.570 13.273 -24.787 1.00 93.75 217 PRO A O 1
ATOM 1622 N N . ALA A 1 218 ? 0.704 13.499 -22.724 1.00 93.06 218 ALA A N 1
ATOM 1623 C CA . ALA A 1 218 ? -0.057 12.270 -22.744 1.00 93.06 218 ALA A CA 1
ATOM 1624 C C . ALA A 1 218 ? -1.541 12.544 -22.554 1.00 93.06 218 ALA A C 1
ATOM 1626 O O . ALA A 1 218 ? -1.980 13.307 -21.699 1.00 93.06 218 ALA A O 1
ATOM 1627 N N . LYS A 1 219 ? -2.345 11.850 -23.353 1.00 93.75 219 LYS A N 1
ATOM 1628 C CA . LYS A 1 219 ? -3.790 11.968 -23.270 1.00 93.75 219 LYS A CA 1
ATOM 1629 C C . LYS A 1 219 ? -4.328 11.136 -22.109 1.00 93.75 219 LYS A C 1
ATOM 1631 O O . LYS A 1 219 ? -4.138 9.919 -22.093 1.00 93.75 219 LYS A O 1
ATOM 1636 N N . LEU A 1 220 ? -5.110 11.762 -21.236 1.00 91.50 220 LEU A N 1
ATOM 1637 C CA . LEU A 1 220 ? -5.943 11.064 -20.262 1.00 91.50 220 LEU A CA 1
ATOM 1638 C C . LEU A 1 220 ? -7.271 10.617 -20.918 1.00 91.50 220 LEU A C 1
ATOM 1640 O O . LEU A 1 220 ? -7.919 11.401 -21.619 1.00 91.50 220 LEU A O 1
ATOM 1644 N N . PRO A 1 221 ? -7.707 9.354 -20.751 1.00 88.44 221 PRO A N 1
ATOM 1645 C CA . PRO A 1 221 ? -9.018 8.883 -21.195 1.00 88.44 221 PRO A CA 1
ATOM 1646 C C . PRO A 1 221 ? -10.175 9.611 -20.511 1.00 88.44 221 PRO A C 1
ATOM 1648 O O . PRO A 1 221 ? -11.253 9.726 -21.093 1.00 88.44 221 PRO A O 1
ATOM 1651 N N . SER A 1 222 ? -9.947 10.058 -19.277 1.00 91.62 222 SER A N 1
ATOM 1652 C CA . SER A 1 222 ? -10.872 10.820 -18.451 1.00 91.62 222 SER A CA 1
ATOM 1653 C C . SER A 1 222 ? -10.076 11.700 -17.491 1.00 91.62 222 SER A C 1
ATOM 1655 O O . SER A 1 222 ? -9.022 11.287 -17.023 1.00 91.62 222 SER A O 1
ATOM 1657 N N . GLU A 1 223 ? -10.610 12.877 -17.179 1.00 92.62 223 GLU A N 1
ATOM 1658 C CA . GLU A 1 223 ? -10.114 13.795 -16.140 1.00 92.62 223 GLU A CA 1
ATOM 1659 C C . GLU A 1 223 ? -10.517 13.338 -14.725 1.00 92.62 223 GLU A C 1
ATOM 1661 O O . GLU A 1 223 ? -10.240 14.010 -13.739 1.00 92.62 223 GLU A O 1
ATOM 1666 N N . THR A 1 224 ? -11.215 12.204 -14.597 1.00 94.81 224 THR A N 1
ATOM 1667 C CA . THR A 1 224 ? -11.656 11.666 -13.308 1.00 94.81 224 THR A CA 1
ATOM 1668 C C . THR A 1 224 ? -11.355 10.178 -13.221 1.00 94.81 224 THR A C 1
ATOM 1670 O O . THR A 1 224 ? -11.853 9.385 -14.024 1.00 94.81 224 THR A O 1
ATOM 1673 N N . LEU A 1 225 ? -10.597 9.783 -12.201 1.00 92.75 225 LEU A N 1
ATOM 1674 C CA . LEU A 1 225 ? -10.479 8.390 -11.783 1.00 92.75 225 LEU A CA 1
ATOM 1675 C C . LEU A 1 225 ? -11.540 8.109 -10.734 1.00 92.75 225 LEU A C 1
ATOM 1677 O O . LEU A 1 225 ? -11.688 8.865 -9.778 1.00 92.75 225 LEU A O 1
ATOM 1681 N N . LYS A 1 226 ? -12.307 7.039 -10.938 1.00 94.38 226 LYS A N 1
ATOM 1682 C CA . LYS A 1 226 ? -13.365 6.622 -10.023 1.00 94.38 226 LYS A CA 1
ATOM 1683 C C . LYS A 1 226 ? -13.054 5.235 -9.487 1.00 94.38 226 LYS A C 1
ATOM 1685 O O . LYS A 1 226 ? -13.040 4.274 -10.253 1.00 94.38 226 LYS A O 1
ATOM 1690 N N . PHE A 1 227 ? -12.950 5.143 -8.172 1.00 92.00 227 PHE A N 1
ATOM 1691 C CA . PHE A 1 227 ? -12.792 3.896 -7.443 1.00 92.00 227 PHE A CA 1
ATOM 1692 C C . PHE A 1 227 ? -14.108 3.535 -6.764 1.00 92.00 227 PHE A C 1
ATOM 1694 O O . PHE A 1 227 ? -14.809 4.409 -6.249 1.00 92.00 227 PHE A O 1
ATOM 1701 N N . VAL A 1 228 ? -14.479 2.257 -6.812 1.00 91.56 228 VAL A N 1
ATOM 1702 C CA . VAL A 1 228 ? -15.697 1.727 -6.186 1.00 91.56 228 VAL A CA 1
ATOM 1703 C C . VAL A 1 228 ? -15.279 0.584 -5.273 1.00 91.56 228 VAL A C 1
ATOM 1705 O O . VAL A 1 228 ? -15.347 -0.576 -5.664 1.00 91.56 228 VAL A O 1
ATOM 1708 N N . ARG A 1 229 ? -14.802 0.944 -4.082 1.00 87.56 229 ARG A N 1
ATOM 1709 C CA . ARG A 1 229 ? -14.440 0.026 -3.003 1.00 87.56 229 ARG A CA 1
ATOM 1710 C C . ARG A 1 229 ? -14.980 0.623 -1.701 1.00 87.56 229 ARG A C 1
ATOM 1712 O O . ARG A 1 229 ? -14.722 1.807 -1.454 1.00 87.56 229 ARG A O 1
ATOM 1719 N N . PRO A 1 230 ? -15.799 -0.114 -0.937 1.00 88.12 230 PRO A N 1
ATOM 1720 C CA . PRO A 1 230 ? -16.209 0.317 0.389 1.00 88.12 230 PRO A CA 1
ATOM 1721 C C . PRO A 1 230 ? -15.007 0.483 1.320 1.00 88.12 230 PRO A C 1
ATOM 1723 O O . PRO A 1 230 ? -14.023 -0.234 1.182 1.00 88.12 230 PRO A O 1
ATOM 1726 N N . PHE A 1 231 ? -15.090 1.441 2.237 1.00 91.12 231 PHE A N 1
ATOM 1727 C CA . PHE A 1 231 ? -14.148 1.603 3.345 1.00 91.12 231 PHE A CA 1
ATOM 1728 C C . PHE A 1 231 ? -14.839 2.320 4.504 1.00 91.12 231 PHE A C 1
ATOM 1730 O O . PHE A 1 231 ? -15.908 2.911 4.323 1.00 91.12 231 PHE A O 1
ATOM 1737 N N . GLU A 1 232 ? -14.244 2.293 5.686 1.00 91.38 232 GLU A N 1
ATOM 1738 C CA . GLU A 1 232 ? -14.760 2.972 6.870 1.00 91.38 232 GLU A CA 1
ATOM 1739 C C . GLU A 1 232 ? -13.726 3.967 7.390 1.00 91.38 232 GLU A C 1
ATOM 1741 O O . GLU A 1 232 ? -12.532 3.703 7.352 1.00 91.38 232 GLU A O 1
ATOM 1746 N N . VAL A 1 233 ? -14.195 5.139 7.820 1.00 92.62 233 VAL A N 1
ATOM 1747 C CA . VAL A 1 233 ? -13.373 6.090 8.575 1.00 92.62 233 VAL A CA 1
ATOM 1748 C C . VAL A 1 233 ? -13.842 6.039 10.014 1.00 92.62 233 VAL A C 1
ATOM 1750 O O . VAL A 1 233 ? -15.005 6.350 10.294 1.00 92.62 233 VAL A O 1
ATOM 1753 N N . LEU A 1 234 ? -12.953 5.651 10.916 1.00 89.06 234 LEU A N 1
ATOM 1754 C CA . LEU A 1 234 ? -13.261 5.537 12.334 1.00 89.06 234 LEU A CA 1
ATOM 1755 C C . LEU A 1 234 ? -13.321 6.922 13.001 1.00 89.06 234 LEU A C 1
ATOM 1757 O O . LEU A 1 234 ? -12.731 7.887 12.510 1.00 89.06 234 LEU A O 1
ATOM 1761 N N . PRO A 1 235 ? -14.100 7.082 14.084 1.00 89.50 235 PRO A N 1
ATOM 1762 C CA . PRO A 1 235 ? -14.082 8.312 14.860 1.00 89.50 235 PRO A CA 1
ATOM 1763 C C . PRO A 1 235 ? -12.742 8.465 15.584 1.00 89.50 235 PRO A C 1
ATOM 1765 O O . PRO A 1 235 ? -12.201 7.494 16.097 1.00 89.50 235 PRO A O 1
ATOM 1768 N N . ALA A 1 236 ? -12.258 9.701 15.683 1.00 84.94 236 ALA A N 1
ATOM 1769 C CA . ALA A 1 236 ? -11.131 10.051 16.532 1.00 84.94 236 ALA A CA 1
ATOM 1770 C C . ALA A 1 236 ? -11.349 9.541 17.963 1.00 84.94 236 ALA A C 1
ATOM 1772 O O . ALA A 1 236 ? -12.433 9.751 18.526 1.00 84.94 236 ALA A O 1
ATOM 1773 N N . ALA A 1 237 ? -10.333 8.898 18.541 1.00 78.56 237 ALA A N 1
ATOM 1774 C CA . ALA A 1 237 ? -10.363 8.486 19.933 1.00 78.56 237 ALA A CA 1
ATOM 1775 C C . ALA A 1 237 ? -10.500 9.724 20.841 1.00 78.56 237 ALA A C 1
ATOM 1777 O O . ALA A 1 237 ? -9.906 10.775 20.600 1.00 78.56 237 ALA A O 1
ATOM 1778 N N . ASP A 1 238 ? -11.319 9.619 21.890 1.00 76.62 238 ASP A N 1
ATOM 1779 C CA . ASP A 1 238 ? -11.444 10.647 22.937 1.00 76.62 238 ASP A CA 1
ATOM 1780 C C . ASP A 1 238 ? -10.410 10.392 24.048 1.00 76.62 238 ASP A C 1
ATOM 1782 O O . ASP A 1 238 ? -10.723 10.403 25.239 1.00 76.62 238 ASP A O 1
ATOM 1786 N N . ASP A 1 239 ? -9.177 10.072 23.660 1.00 71.44 239 ASP A N 1
ATOM 1787 C CA . ASP A 1 239 ? -8.065 9.804 24.580 1.00 71.44 239 ASP A CA 1
ATOM 1788 C C . ASP A 1 239 ? -7.396 11.097 25.089 1.00 71.44 239 ASP A C 1
ATOM 1790 O O . ASP A 1 239 ? -6.669 11.099 26.083 1.00 71.44 239 ASP A O 1
ATOM 1794 N N . GLY A 1 240 ? -7.714 12.233 24.463 1.00 71.88 240 GLY A N 1
ATOM 1795 C CA . GLY A 1 240 ? -7.159 13.540 24.796 1.00 71.88 240 GLY A CA 1
ATOM 1796 C C . GLY A 1 240 ? -5.784 13.814 24.186 1.00 71.88 240 GLY A C 1
ATOM 1797 O O . GLY A 1 240 ? -5.250 14.902 24.431 1.00 71.88 240 GLY A O 1
ATOM 1798 N N . GLU A 1 241 ? -5.241 12.896 23.381 1.00 70.62 241 GLU A N 1
ATOM 1799 C CA . GLU A 1 241 ? -3.992 13.090 22.632 1.00 70.62 241 GLU A CA 1
ATOM 1800 C C . GLU A 1 241 ? -4.249 13.753 21.271 1.00 70.62 241 GLU A C 1
ATOM 1802 O O . GLU A 1 241 ? -3.389 14.459 20.744 1.00 70.62 241 GLU A O 1
ATOM 1807 N N . GLY A 1 242 ? -5.497 13.711 20.795 1.00 60.59 242 GLY A N 1
ATOM 1808 C CA . GLY A 1 242 ? -5.982 14.570 19.712 1.00 60.59 242 GLY A CA 1
ATOM 1809 C C . GLY A 1 242 ? -5.525 14.147 18.318 1.00 60.59 242 GLY A C 1
ATOM 1810 O O . GLY A 1 242 ? -5.816 14.858 17.351 1.00 60.59 242 GLY A O 1
ATOM 1811 N N . GLU A 1 243 ? -4.857 13.004 18.211 1.00 64.81 243 GLU A N 1
ATOM 1812 C CA . GLU A 1 243 ? -4.669 12.293 16.956 1.00 64.81 243 GLU A CA 1
ATOM 1813 C C . GLU A 1 243 ? -5.893 11.393 16.785 1.00 64.81 243 GLU A C 1
ATOM 1815 O O . GLU A 1 243 ? -6.218 10.563 17.623 1.00 64.81 243 GLU A O 1
ATOM 1820 N N . GLY A 1 244 ? -6.711 11.711 15.786 1.00 67.06 244 GLY A N 1
ATOM 1821 C CA . GLY A 1 244 ? -7.911 10.939 15.517 1.00 67.06 244 GLY A CA 1
ATOM 1822 C C . GLY A 1 244 ? -7.608 9.797 14.567 1.00 67.06 244 GLY A C 1
ATOM 1823 O O . GLY A 1 244 ? -6.923 10.065 13.578 1.00 67.06 244 GLY A O 1
ATOM 1824 N N . ALA A 1 245 ? -8.237 8.641 14.817 1.00 82.00 245 ALA A N 1
ATOM 1825 C CA . ALA A 1 245 ? -8.183 7.434 13.998 1.00 82.00 245 ALA A CA 1
ATOM 1826 C C . ALA A 1 245 ? -7.994 7.746 12.513 1.00 82.00 245 ALA A C 1
ATOM 1828 O O . ALA A 1 245 ? -8.765 8.505 11.896 1.00 82.00 245 ALA A O 1
ATOM 1829 N N . LYS A 1 246 ? -6.923 7.192 11.966 1.00 88.88 246 LYS A N 1
ATOM 1830 C CA . LYS A 1 246 ? -6.437 7.444 10.627 1.00 88.88 246 LYS A CA 1
ATOM 1831 C C . LYS A 1 246 ? -6.976 6.381 9.684 1.00 88.88 246 LYS A C 1
ATOM 1833 O O . LYS A 1 246 ? -7.228 5.231 10.014 1.00 88.88 246 LYS A O 1
ATOM 1838 N N . THR A 1 247 ? -7.208 6.761 8.450 1.00 91.69 247 THR A N 1
ATOM 1839 C CA . THR A 1 247 ? -7.529 5.830 7.378 1.00 91.69 247 THR A CA 1
ATOM 1840 C C . THR A 1 247 ? -6.665 6.235 6.214 1.00 91.69 247 THR A C 1
ATOM 1842 O O . THR A 1 247 ? -6.834 7.324 5.670 1.00 91.69 247 THR A O 1
ATOM 1845 N N . ASP A 1 248 ? -5.719 5.385 5.866 1.00 91.69 248 ASP A N 1
ATOM 1846 C CA . ASP A 1 248 ? -4.820 5.569 4.749 1.00 91.69 248 ASP A CA 1
ATOM 1847 C C . ASP A 1 248 ? -5.358 4.790 3.552 1.00 91.69 248 ASP A C 1
ATOM 1849 O O . ASP A 1 248 ? -5.733 3.623 3.635 1.00 91.69 248 ASP A O 1
ATOM 1853 N N . ILE A 1 249 ? -5.447 5.464 2.416 1.00 92.75 249 ILE A N 1
ATOM 1854 C CA . ILE A 1 249 ? -5.858 4.867 1.158 1.00 92.75 249 ILE A CA 1
ATOM 1855 C C . ILE A 1 249 ? -4.708 4.986 0.185 1.00 92.75 249 ILE A C 1
ATOM 1857 O O . ILE A 1 249 ? -4.355 6.087 -0.220 1.00 92.75 249 ILE A O 1
ATOM 1861 N N . GLU A 1 250 ? -4.171 3.861 -0.244 1.00 92.31 250 GLU A N 1
ATOM 1862 C CA . GLU A 1 250 ? -3.084 3.809 -1.203 1.00 92.31 250 GLU A CA 1
ATOM 1863 C C . GLU A 1 250 ? -3.619 3.645 -2.626 1.00 92.31 250 GLU A C 1
ATOM 1865 O O . GLU A 1 250 ? -4.438 2.768 -2.912 1.00 92.31 250 GLU A O 1
ATOM 1870 N N . LEU A 1 251 ? -3.137 4.501 -3.523 1.00 92.56 251 LEU A N 1
ATOM 1871 C CA . LEU A 1 251 ? -3.341 4.433 -4.961 1.00 92.56 251 LEU A CA 1
ATOM 1872 C C . LEU A 1 251 ? -2.010 4.068 -5.624 1.00 92.56 251 LEU A C 1
ATOM 1874 O O . LEU A 1 251 ? -1.199 4.945 -5.921 1.00 92.56 251 LEU A O 1
ATOM 1878 N N . ASP A 1 252 ? -1.800 2.782 -5.869 1.00 87.88 252 ASP A N 1
ATOM 1879 C CA . ASP A 1 252 ? -0.618 2.269 -6.562 1.00 87.88 252 ASP A CA 1
ATOM 1880 C C . ASP A 1 252 ? -0.843 2.328 -8.075 1.00 87.88 252 ASP A C 1
ATOM 1882 O O . ASP A 1 252 ? -1.647 1.571 -8.630 1.00 87.88 252 ASP A O 1
ATOM 1886 N N . PHE A 1 253 ? -0.192 3.287 -8.734 1.00 87.25 253 PHE A N 1
ATOM 1887 C CA . PHE A 1 253 ? -0.224 3.435 -10.181 1.00 87.25 253 PHE A CA 1
ATOM 1888 C C . PHE A 1 253 ? 0.769 2.456 -10.791 1.00 87.25 253 PHE A C 1
ATOM 1890 O O . PHE A 1 253 ? 1.959 2.668 -10.710 1.00 87.25 253 PHE A O 1
ATOM 1897 N N . ASP A 1 254 ? 0.308 1.442 -11.514 1.00 85.25 254 ASP A N 1
ATOM 1898 C CA . ASP A 1 254 ? 1.214 0.599 -12.294 1.00 85.25 254 ASP A CA 1
ATOM 1899 C C . ASP A 1 254 ? 1.598 1.361 -13.573 1.00 85.25 254 ASP A C 1
ATOM 1901 O O . ASP A 1 254 ? 0.872 1.303 -14.581 1.00 85.25 254 ASP A O 1
ATOM 1905 N N . LEU A 1 255 ? 2.684 2.150 -13.556 1.00 85.62 255 LEU A N 1
ATOM 1906 C CA . LEU A 1 255 ? 3.070 2.961 -14.716 1.00 85.62 255 LEU A CA 1
ATOM 1907 C C . LEU A 1 255 ? 3.337 2.119 -15.964 1.00 85.62 255 LEU A C 1
ATOM 1909 O O . LEU A 1 255 ? 2.994 2.542 -17.079 1.00 85.62 255 LEU A O 1
ATOM 1913 N N . GLN A 1 256 ? 3.881 0.913 -15.796 1.00 83.06 256 GLN A N 1
ATOM 1914 C CA . GLN A 1 256 ? 4.177 0.004 -16.899 1.00 83.06 256 GLN A CA 1
ATOM 1915 C C . GLN A 1 256 ? 2.908 -0.367 -17.677 1.00 83.06 256 GLN A C 1
ATOM 1917 O O . GLN A 1 256 ? 2.913 -0.391 -18.914 1.00 83.06 256 GLN A O 1
ATOM 1922 N N . LYS A 1 257 ? 1.808 -0.641 -16.970 1.00 86.12 257 LYS A N 1
ATOM 1923 C CA . LYS A 1 257 ? 0.506 -0.939 -17.584 1.00 86.12 257 LYS A CA 1
ATOM 1924 C C . LYS A 1 257 ? -0.271 0.325 -17.944 1.00 86.12 257 LYS A C 1
ATOM 1926 O O . LYS A 1 257 ? -1.113 0.285 -18.849 1.00 86.12 257 LYS A O 1
ATOM 1931 N N . SER A 1 258 ? 0.017 1.439 -17.276 1.00 88.50 258 SER A N 1
ATOM 1932 C CA . SER A 1 258 ? -0.710 2.690 -17.459 1.00 88.50 258 SER A CA 1
ATOM 1933 C C . SER A 1 258 ? -0.308 3.441 -18.725 1.00 88.50 258 SER A C 1
ATOM 1935 O O . SER A 1 258 ? -1.152 4.088 -19.345 1.00 88.50 258 SER A O 1
ATOM 1937 N N . VAL A 1 259 ? 0.945 3.360 -19.170 1.00 91.94 259 VAL A N 1
ATOM 1938 C CA . VAL A 1 259 ? 1.414 4.121 -20.339 1.00 91.94 259 VAL A CA 1
ATOM 1939 C C . VAL A 1 259 ? 1.261 3.323 -21.636 1.00 91.94 259 VAL A C 1
ATOM 1941 O O . VAL A 1 259 ? 1.884 2.288 -21.850 1.00 91.94 259 VAL A O 1
ATOM 1944 N N . VAL A 1 260 ? 0.470 3.849 -22.578 1.00 93.50 260 VAL A N 1
ATOM 1945 C CA . VAL A 1 260 ? 0.236 3.231 -23.891 1.00 93.50 260 VAL A CA 1
ATOM 1946 C C . VAL A 1 260 ? 0.714 4.137 -25.024 1.00 93.50 260 VAL A C 1
ATOM 1948 O O . VAL A 1 260 ? 0.118 5.177 -25.316 1.00 93.50 260 VAL A O 1
ATOM 1951 N N . PHE A 1 261 ? 1.738 3.688 -25.750 1.00 92.12 261 PHE A N 1
ATOM 1952 C CA . PHE A 1 261 ? 2.192 4.328 -26.985 1.00 92.12 261 PHE A CA 1
ATOM 1953 C C . PHE A 1 261 ? 1.303 3.926 -28.171 1.00 92.12 261 PHE A C 1
ATOM 1955 O O . PHE A 1 261 ? 1.220 2.764 -28.564 1.00 92.12 261 PHE A O 1
ATOM 1962 N N . THR A 1 262 ? 0.656 4.908 -28.795 1.00 89.94 262 THR A N 1
ATOM 1963 C CA . THR A 1 262 ? -0.167 4.748 -30.005 1.00 89.94 262 THR A CA 1
ATOM 1964 C C . THR A 1 262 ? 0.609 5.184 -31.253 1.00 89.94 262 THR A C 1
ATOM 1966 O O . THR A 1 262 ? 0.189 6.038 -32.031 1.00 89.94 262 THR A O 1
ATOM 1969 N N . GLY A 1 263 ? 1.800 4.609 -31.433 1.00 86.75 263 GLY A N 1
ATOM 1970 C CA . GLY A 1 263 ? 2.725 4.916 -32.524 1.00 86.75 263 GLY A CA 1
ATOM 1971 C C . GLY A 1 263 ? 4.115 4.332 -32.272 1.00 86.75 263 GLY A C 1
ATOM 1972 O O . GLY A 1 263 ? 4.343 3.686 -31.254 1.00 86.75 263 GLY A O 1
ATOM 1973 N N . ALA A 1 264 ? 5.051 4.554 -33.198 1.00 85.81 264 ALA A N 1
ATOM 1974 C CA . ALA A 1 264 ? 6.449 4.197 -32.965 1.00 85.81 264 ALA A CA 1
ATOM 1975 C C . ALA A 1 264 ? 7.057 5.147 -31.921 1.00 85.81 264 ALA A C 1
ATOM 1977 O O . ALA A 1 264 ? 7.004 6.363 -32.103 1.00 85.81 264 ALA A O 1
ATOM 1978 N N . THR A 1 265 ? 7.667 4.596 -30.871 1.00 83.81 265 THR A N 1
ATOM 1979 C CA . THR A 1 265 ? 8.346 5.352 -29.800 1.00 83.81 265 THR A CA 1
ATOM 1980 C C . THR A 1 265 ? 9.480 6.229 -30.338 1.00 83.81 265 THR A C 1
ATOM 1982 O O . THR A 1 265 ? 9.696 7.332 -29.863 1.00 83.81 265 THR A O 1
ATOM 1985 N N . GLN A 1 266 ? 10.141 5.802 -31.415 1.00 83.94 266 GLN A N 1
ATOM 1986 C CA . GLN A 1 266 ? 11.209 6.563 -32.079 1.00 83.94 266 GLN A CA 1
ATOM 1987 C C . GLN A 1 266 ? 10.704 7.659 -33.037 1.00 83.94 266 GLN A C 1
ATOM 1989 O O . GLN A 1 266 ? 11.498 8.273 -33.749 1.00 83.94 266 GLN A O 1
ATOM 1994 N N . SER A 1 267 ? 9.391 7.890 -33.126 1.00 87.56 267 SER A N 1
ATOM 1995 C CA . SER A 1 267 ? 8.848 8.965 -33.962 1.00 87.56 267 SER A CA 1
ATOM 1996 C C . SER A 1 267 ? 9.209 10.346 -33.402 1.00 87.56 267 SER A C 1
ATOM 1998 O O . SER A 1 267 ? 9.362 10.521 -32.191 1.00 87.56 267 SER A O 1
ATOM 2000 N N . GLU A 1 268 ? 9.298 11.350 -34.279 1.00 87.38 268 GLU A N 1
ATOM 2001 C CA . GLU A 1 268 ? 9.447 12.754 -33.874 1.00 87.38 268 GLU A CA 1
ATOM 2002 C C . GLU A 1 268 ? 8.271 13.218 -32.998 1.00 87.38 268 GLU A C 1
ATOM 2004 O O . GLU A 1 268 ? 8.516 13.948 -32.047 1.00 87.38 268 GLU A O 1
ATOM 2009 N N . ASP A 1 269 ? 7.065 12.668 -33.195 1.00 88.81 269 ASP A N 1
ATOM 2010 C CA . ASP A 1 269 ? 5.849 13.009 -32.437 1.00 88.81 269 ASP A CA 1
ATOM 2011 C C . ASP A 1 269 ? 5.070 11.737 -32.022 1.00 88.81 269 ASP A C 1
ATOM 2013 O O . ASP A 1 269 ? 4.062 11.370 -32.642 1.00 88.81 269 ASP A O 1
ATOM 2017 N N . PRO A 1 270 ? 5.543 10.988 -31.010 1.00 91.88 270 PRO A N 1
ATOM 2018 C CA . PRO A 1 270 ? 4.848 9.814 -30.499 1.00 91.88 270 PRO A CA 1
ATOM 2019 C C . PRO A 1 270 ? 3.548 10.255 -29.815 1.00 91.88 270 PRO A C 1
ATOM 2021 O O . PRO A 1 270 ? 3.489 11.284 -29.148 1.00 91.88 270 PRO A O 1
ATOM 2024 N N . LYS A 1 271 ? 2.494 9.455 -29.954 1.00 93.19 271 LYS A N 1
ATOM 2025 C CA . LYS A 1 271 ? 1.225 9.702 -29.265 1.00 93.19 271 LYS A CA 1
ATOM 2026 C C . LYS A 1 271 ? 1.129 8.799 -28.057 1.00 93.19 271 LYS A C 1
ATOM 2028 O O . LYS A 1 271 ? 1.136 7.578 -28.226 1.00 93.19 271 LYS A O 1
ATOM 2033 N N . VAL A 1 272 ? 0.989 9.380 -26.876 1.00 94.00 272 VAL A N 1
ATOM 2034 C CA . VAL A 1 272 ? 0.937 8.633 -25.618 1.00 94.00 272 VAL A CA 1
ATOM 2035 C C . VAL A 1 272 ? -0.432 8.800 -24.973 1.00 94.00 272 VAL A C 1
ATOM 2037 O O . VAL A 1 272 ? -1.038 9.870 -25.035 1.00 94.00 272 VAL A O 1
ATOM 2040 N N . ILE A 1 273 ? -0.954 7.715 -24.412 1.00 92.56 273 ILE A N 1
ATOM 2041 C CA . ILE A 1 273 ? -2.182 7.700 -23.619 1.00 92.56 273 ILE A CA 1
ATOM 2042 C C . ILE A 1 273 ? -1.815 7.130 -22.254 1.00 92.56 273 ILE A C 1
ATOM 2044 O O . ILE A 1 273 ? -1.266 6.033 -22.202 1.00 92.56 273 ILE A O 1
ATOM 2048 N N . VAL A 1 274 ? -2.145 7.837 -21.177 1.00 90.69 274 VAL A N 1
ATOM 2049 C CA . VAL A 1 274 ? -2.021 7.319 -19.808 1.00 90.69 274 VAL A CA 1
ATOM 2050 C C . VAL A 1 274 ? -3.385 6.773 -19.408 1.00 90.69 274 VAL A C 1
ATOM 2052 O O . VAL A 1 274 ? -4.337 7.531 -19.288 1.00 90.69 274 VAL A O 1
ATOM 2055 N N . LYS A 1 275 ? -3.512 5.454 -19.275 1.00 89.00 275 LYS A N 1
ATOM 2056 C CA . LYS A 1 275 ? -4.700 4.739 -18.800 1.00 89.00 275 LYS A CA 1
ATOM 2057 C C . LYS A 1 275 ? -4.411 4.206 -17.398 1.00 89.00 275 LYS A C 1
ATOM 2059 O O . LYS A 1 275 ? -3.944 3.077 -17.318 1.00 89.00 275 LYS A O 1
ATOM 2064 N N . PRO A 1 276 ? -4.674 4.972 -16.330 1.00 82.81 276 PRO A N 1
ATOM 2065 C CA . PRO A 1 276 ? -4.276 4.563 -14.992 1.00 82.81 276 PRO A CA 1
ATOM 2066 C C . PRO A 1 276 ? -4.809 3.171 -14.657 1.00 82.81 276 PRO A C 1
ATOM 2068 O O . PRO A 1 276 ? -6.020 2.937 -14.669 1.00 82.81 276 PRO A O 1
ATOM 2071 N N . VAL A 1 277 ? -3.884 2.247 -14.430 1.00 83.56 277 VAL A N 1
ATOM 2072 C CA . VAL A 1 277 ? -4.129 0.964 -13.787 1.00 83.56 277 VAL A CA 1
ATOM 2073 C C . VAL A 1 277 ? -3.720 1.188 -12.350 1.00 83.56 277 VAL A C 1
ATOM 2075 O O . VAL A 1 277 ? -2.538 1.343 -12.074 1.00 83.56 277 VAL A O 1
ATOM 2078 N N . VAL A 1 278 ? -4.715 1.311 -11.479 1.00 83.38 278 VAL A N 1
ATOM 2079 C CA . VAL A 1 278 ? -4.489 1.693 -10.090 1.00 83.38 278 VAL A CA 1
ATOM 2080 C C . VAL A 1 278 ? -4.990 0.582 -9.185 1.00 83.38 278 VAL A C 1
ATOM 2082 O O . VAL A 1 278 ? -6.170 0.215 -9.268 1.00 83.38 278 VAL A O 1
ATOM 2085 N N . LYS A 1 279 ? -4.103 0.047 -8.347 1.00 82.62 279 LYS A N 1
ATOM 2086 C CA . LYS A 1 279 ? -4.470 -0.833 -7.238 1.00 82.62 279 LYS A CA 1
ATOM 2087 C C . LYS A 1 279 ? -4.822 0.047 -6.039 1.00 82.62 279 LYS A C 1
ATOM 2089 O O . LYS A 1 279 ? -4.180 1.060 -5.788 1.00 82.62 279 LYS A O 1
ATOM 2094 N N . LEU A 1 280 ? -5.916 -0.304 -5.371 1.00 81.81 280 LEU A N 1
ATOM 2095 C CA . LEU A 1 280 ? -6.436 0.429 -4.225 1.00 81.81 280 LEU A CA 1
ATOM 2096 C C . LEU A 1 280 ? -6.233 -0.419 -2.975 1.00 81.81 280 LEU A C 1
ATOM 2098 O O . LEU A 1 280 ? -6.872 -1.468 -2.882 1.00 81.81 280 LEU A O 1
ATOM 2102 N N . THR A 1 281 ? -5.433 0.056 -2.029 1.00 79.38 281 THR A N 1
ATOM 2103 C CA . THR A 1 281 ? -5.294 -0.541 -0.691 1.00 79.38 281 THR A CA 1
ATOM 2104 C C . THR A 1 281 ? -5.917 0.408 0.326 1.00 79.38 281 THR A C 1
ATOM 2106 O O . THR A 1 281 ? -5.858 1.625 0.156 1.00 79.38 281 THR A O 1
ATOM 2109 N N . VAL A 1 282 ? -6.586 -0.129 1.341 1.00 81.75 282 VAL A N 1
ATOM 2110 C CA . VAL A 1 282 ? -7.173 0.663 2.424 1.00 81.75 282 VAL A CA 1
ATOM 2111 C C . VAL A 1 282 ? -6.608 0.120 3.722 1.00 81.75 282 VAL A C 1
ATOM 2113 O O . VAL A 1 282 ? -6.813 -1.050 4.020 1.00 81.75 282 VAL A O 1
ATOM 2116 N N . THR A 1 283 ? -5.942 0.978 4.478 1.00 79.50 283 THR A N 1
ATOM 2117 C CA . THR A 1 283 ? -5.360 0.670 5.779 1.00 79.50 283 THR A CA 1
ATOM 2118 C C . THR A 1 283 ? -6.016 1.578 6.804 1.00 79.50 283 THR A C 1
ATOM 2120 O O . THR A 1 283 ? -6.025 2.797 6.652 1.00 79.50 283 THR A O 1
ATOM 2123 N N . MET A 1 284 ? -6.610 1.019 7.848 1.00 75.75 284 MET A N 1
ATOM 2124 C CA . MET A 1 284 ? -7.118 1.815 8.965 1.00 75.75 284 MET A CA 1
ATOM 2125 C C . MET A 1 284 ? -5.979 1.942 9.978 1.00 75.75 284 MET A C 1
ATOM 2127 O O . MET A 1 284 ? -5.542 0.940 10.528 1.00 75.75 284 MET A O 1
ATOM 2131 N N . GLY A 1 285 ? -5.450 3.153 10.148 1.00 62.88 285 GLY A N 1
ATOM 2132 C CA . GLY A 1 285 ? -4.492 3.472 11.199 1.00 62.88 285 GLY A CA 1
ATOM 2133 C C . GLY A 1 285 ? -5.209 3.724 12.526 1.00 62.88 285 GLY A C 1
ATOM 2134 O O . GLY A 1 285 ? -6.340 4.214 12.546 1.00 62.88 285 GLY A O 1
ATOM 2135 N N . ASP A 1 286 ? -4.548 3.348 13.619 1.00 52.69 286 ASP A N 1
ATOM 2136 C CA . ASP A 1 286 ? -4.796 3.769 15.009 1.00 52.69 286 ASP A CA 1
ATOM 2137 C C . ASP A 1 286 ? -6.232 3.703 15.565 1.00 52.69 286 ASP A C 1
ATOM 2139 O O . ASP A 1 286 ? -6.509 4.211 16.651 1.00 52.69 286 ASP A O 1
ATOM 2143 N N . GLY A 1 287 ? -7.130 2.930 14.953 1.00 51.34 287 GLY A N 1
ATOM 2144 C CA . GLY A 1 287 ? -7.888 2.038 15.823 1.00 51.34 287 GLY A CA 1
ATOM 2145 C C . GLY A 1 287 ? -6.834 1.157 16.472 1.00 51.34 287 GLY A C 1
ATOM 2146 O O . GLY A 1 287 ? -6.227 0.391 15.733 1.00 51.34 287 GLY A O 1
ATOM 2147 N N . GLU A 1 288 ? -6.533 1.366 17.761 1.00 56.06 288 GLU A N 1
ATOM 2148 C CA . GLU A 1 288 ? -5.684 0.483 18.570 1.00 56.06 288 GLU A CA 1
ATOM 2149 C C . GLU A 1 288 ? -6.062 -0.941 18.165 1.00 56.06 288 GLU A C 1
ATOM 2151 O O . GLU A 1 288 ? -7.176 -1.403 18.423 1.00 56.06 288 GLU A O 1
ATOM 2156 N N . CYS A 1 289 ? -5.218 -1.547 17.329 1.00 65.69 289 CYS A N 1
ATOM 2157 C CA . CYS A 1 289 ? -5.439 -2.895 16.862 1.00 65.69 289 CYS A CA 1
ATOM 2158 C C . CYS A 1 289 ? -5.108 -3.702 18.102 1.00 65.69 289 CYS A C 1
ATOM 2160 O O . CYS A 1 289 ? -3.933 -3.906 18.400 1.00 65.69 289 CYS A O 1
ATOM 2162 N N . ASP A 1 290 ? -6.136 -4.000 18.896 1.00 74.88 290 ASP A N 1
ATOM 2163 C CA . ASP A 1 290 ? -5.985 -4.727 20.144 1.00 74.88 290 ASP A CA 1
ATOM 2164 C C . ASP A 1 290 ? -5.425 -6.103 19.786 1.00 74.88 290 ASP A C 1
ATOM 2166 O O . ASP A 1 290 ? -6.131 -6.996 19.316 1.00 74.88 290 ASP A O 1
ATOM 2170 N N . THR A 1 291 ? -4.114 -6.238 19.950 1.00 84.75 291 THR A N 1
ATOM 2171 C CA . THR A 1 291 ? -3.434 -7.517 19.883 1.00 84.75 291 THR A CA 1
ATOM 2172 C C . THR A 1 291 ? -3.549 -8.153 21.258 1.00 84.75 291 THR A C 1
ATOM 2174 O O . THR A 1 291 ? -3.193 -7.574 22.287 1.00 84.75 291 THR A O 1
ATOM 2177 N N . ASP A 1 292 ? -4.128 -9.342 21.298 1.00 86.19 292 ASP A N 1
ATOM 2178 C CA . ASP A 1 292 ? -4.390 -10.092 22.524 1.00 86.19 292 ASP A CA 1
ATOM 2179 C C . ASP A 1 292 ? -3.618 -11.417 22.565 1.00 86.19 292 ASP A C 1
ATOM 2181 O O . ASP A 1 292 ? -3.632 -12.109 23.589 1.00 86.19 292 ASP A O 1
ATOM 2185 N N . ALA A 1 293 ? -2.878 -11.720 21.496 1.00 88.38 293 ALA A N 1
ATOM 2186 C CA . ALA A 1 293 ? -1.920 -12.806 21.421 1.00 88.38 293 ALA A CA 1
ATOM 2187 C C . ALA A 1 293 ? -0.551 -12.349 20.908 1.00 88.38 293 ALA A C 1
ATOM 2189 O O . ALA A 1 293 ? -0.388 -11.314 20.262 1.00 88.38 293 ALA A O 1
ATOM 2190 N N . GLU A 1 294 ? 0.442 -13.171 21.223 1.00 91.19 294 GLU A N 1
ATOM 2191 C CA . GLU A 1 294 ? 1.825 -13.056 20.784 1.00 91.19 294 GLU A CA 1
ATOM 2192 C C . GLU A 1 294 ? 2.225 -14.402 20.175 1.00 91.19 294 GLU A C 1
ATOM 2194 O O . GLU A 1 294 ? 1.864 -15.460 20.698 1.00 91.19 294 GLU A O 1
ATOM 2199 N N . LEU A 1 295 ? 2.950 -14.356 19.065 1.00 90.00 295 LEU A N 1
ATOM 2200 C CA . LEU A 1 295 ? 3.540 -15.500 18.394 1.00 90.00 295 LEU A CA 1
ATOM 2201 C C . LEU A 1 295 ? 5.005 -15.187 18.091 1.00 90.00 295 LEU A C 1
ATOM 2203 O O . LEU A 1 295 ? 5.322 -14.120 17.569 1.00 90.00 295 LEU A O 1
ATOM 2207 N N . ILE A 1 296 ? 5.892 -16.138 18.361 1.00 90.44 296 ILE A N 1
ATOM 2208 C CA . ILE A 1 296 ? 7.291 -16.039 17.960 1.00 90.44 296 ILE A CA 1
ATOM 2209 C C . ILE A 1 296 ? 7.463 -16.723 16.599 1.00 90.44 296 ILE A C 1
ATOM 2211 O O . ILE A 1 296 ? 6.817 -17.725 16.287 1.00 90.44 296 ILE A O 1
ATOM 2215 N N . LEU A 1 297 ? 8.311 -16.148 15.754 1.00 92.19 297 LEU A N 1
ATOM 2216 C CA . LEU A 1 297 ? 8.760 -16.733 14.499 1.00 92.19 297 LEU A CA 1
ATOM 2217 C C . LEU A 1 297 ? 10.262 -16.995 14.601 1.00 92.19 297 LEU A C 1
ATOM 2219 O O . LEU A 1 297 ? 11.025 -16.088 14.915 1.00 92.19 297 LEU A O 1
ATOM 2223 N N . GLU A 1 298 ? 10.701 -18.211 14.299 1.00 90.62 298 GLU A N 1
ATOM 2224 C CA . GLU A 1 298 ? 12.101 -18.623 14.459 1.00 90.62 298 GLU A CA 1
ATOM 2225 C C . GLU A 1 298 ? 12.629 -19.293 13.194 1.00 90.62 298 GLU A C 1
ATOM 2227 O O . GLU A 1 298 ? 11.874 -19.894 12.419 1.00 90.62 298 GLU A O 1
ATOM 2232 N N . ASN A 1 299 ? 13.943 -19.212 12.986 1.00 89.50 299 ASN A N 1
ATOM 2233 C CA . ASN A 1 299 ? 14.604 -19.988 11.947 1.00 89.50 299 ASN A CA 1
ATOM 2234 C C . ASN A 1 299 ? 14.686 -21.463 12.368 1.00 89.50 299 ASN A C 1
ATOM 2236 O O . ASN A 1 299 ? 15.015 -21.773 13.515 1.00 89.50 299 ASN A O 1
ATOM 2240 N N . LYS A 1 300 ? 14.394 -22.381 11.441 1.00 81.94 300 LYS A N 1
ATOM 2241 C CA . LYS A 1 300 ? 14.339 -23.821 11.724 1.00 81.94 300 LYS A CA 1
ATOM 2242 C C . LYS A 1 300 ? 15.161 -24.626 10.730 1.00 81.94 300 LYS A C 1
ATOM 2244 O O . LYS A 1 300 ? 15.147 -24.350 9.530 1.00 81.94 300 LYS A O 1
ATOM 2249 N N . ASP A 1 301 ? 15.817 -25.674 11.228 1.00 78.62 301 ASP A N 1
ATOM 2250 C CA . ASP A 1 301 ? 16.566 -26.618 10.400 1.00 78.62 301 ASP A CA 1
ATOM 2251 C C . ASP A 1 301 ? 15.629 -27.720 9.872 1.00 78.62 301 ASP A C 1
ATOM 2253 O O . ASP A 1 301 ? 15.226 -28.611 10.633 1.00 78.62 301 ASP A O 1
ATOM 2257 N N . PRO A 1 302 ? 15.292 -27.724 8.567 1.00 72.62 302 PRO A N 1
ATOM 2258 C CA . PRO A 1 302 ? 14.451 -28.771 7.988 1.00 72.62 302 PRO A CA 1
ATOM 2259 C C . PRO A 1 302 ? 15.113 -30.160 8.034 1.00 72.62 302 PRO A C 1
ATOM 2261 O O . PRO A 1 302 ? 14.413 -31.170 7.970 1.00 72.62 302 PRO A O 1
ATOM 2264 N N . ASP A 1 303 ? 16.446 -30.233 8.130 1.00 77.50 303 ASP A N 1
ATOM 2265 C CA . ASP A 1 303 ? 17.206 -31.484 8.172 1.00 77.50 303 ASP A CA 1
ATOM 2266 C C . ASP A 1 303 ? 17.334 -32.038 9.605 1.00 77.50 303 ASP A C 1
ATOM 2268 O O . ASP A 1 303 ? 17.690 -33.210 9.783 1.00 77.50 303 ASP A O 1
ATOM 2272 N N . SER A 1 304 ? 17.007 -31.234 10.625 1.00 75.06 304 SER A N 1
ATOM 2273 C CA . SER A 1 304 ? 17.075 -31.593 12.048 1.00 75.06 304 SER A CA 1
ATOM 2274 C C . SER A 1 304 ? 15.699 -31.591 12.722 1.00 75.06 304 SER A C 1
ATOM 2276 O O . SER A 1 304 ? 15.542 -31.089 13.832 1.00 75.06 304 SER A O 1
ATOM 2278 N N . ASP A 1 305 ? 14.702 -32.186 12.058 1.00 71.06 305 ASP A N 1
ATOM 2279 C CA . ASP A 1 305 ? 13.333 -32.335 12.585 1.00 71.06 305 ASP A CA 1
ATOM 2280 C C . ASP A 1 305 ? 12.690 -30.991 12.969 1.00 71.06 305 ASP A C 1
ATOM 2282 O O . ASP A 1 305 ? 11.964 -30.898 13.954 1.00 71.06 305 ASP A O 1
ATOM 2286 N N . TRP A 1 306 ? 12.986 -29.937 12.195 1.00 72.75 306 TRP A N 1
ATOM 2287 C CA . TRP A 1 306 ? 12.483 -28.581 12.429 1.00 72.75 306 TRP A CA 1
ATOM 2288 C C . TRP A 1 306 ? 12.899 -27.979 13.776 1.00 72.75 306 TRP A C 1
ATOM 2290 O O . TRP A 1 306 ? 12.223 -27.088 14.290 1.00 72.75 306 TRP A O 1
ATOM 2300 N N . ALA A 1 307 ? 14.023 -28.439 14.333 1.00 75.88 307 ALA A N 1
ATOM 2301 C CA . ALA A 1 307 ? 14.634 -27.806 15.490 1.00 75.88 307 ALA A CA 1
ATOM 2302 C C . ALA A 1 307 ? 14.967 -26.337 15.190 1.00 75.88 307 ALA A C 1
ATOM 2304 O O . ALA A 1 307 ? 15.363 -25.994 14.071 1.00 75.88 307 ALA A O 1
ATOM 2305 N N . ILE A 1 308 ? 14.816 -25.492 16.209 1.00 76.81 308 ILE A N 1
ATOM 2306 C CA . ILE A 1 308 ? 15.254 -24.097 16.175 1.00 76.81 308 ILE A CA 1
ATOM 2307 C C . ILE A 1 308 ? 16.753 -24.084 15.874 1.00 76.81 308 ILE A C 1
ATOM 2309 O O . ILE A 1 308 ? 17.513 -24.833 16.494 1.00 76.81 308 ILE A O 1
ATOM 2313 N N . ILE A 1 309 ? 17.172 -23.263 14.912 1.00 74.19 309 ILE A N 1
ATOM 2314 C CA . ILE A 1 309 ? 18.594 -23.019 14.676 1.00 74.19 309 ILE A CA 1
ATOM 2315 C C . ILE A 1 309 ? 19.046 -21.959 15.677 1.00 74.19 309 ILE A C 1
ATOM 2317 O O . ILE A 1 309 ? 18.994 -20.768 15.382 1.00 74.19 309 ILE A O 1
ATOM 2321 N N . ASP A 1 310 ? 19.475 -22.393 16.860 1.00 70.06 310 ASP A N 1
ATOM 2322 C CA . ASP A 1 310 ? 20.316 -21.560 17.717 1.00 70.06 310 ASP A CA 1
ATOM 2323 C C . ASP A 1 310 ? 21.765 -21.590 17.184 1.00 70.06 310 ASP A C 1
ATOM 2325 O O . ASP A 1 310 ? 22.222 -22.580 16.600 1.00 70.06 310 ASP A O 1
ATOM 2329 N N . GLU A 1 311 ? 22.502 -20.479 17.305 1.00 58.88 311 GLU A N 1
ATOM 2330 C CA . GLU A 1 311 ? 23.870 -20.374 16.759 1.00 58.88 311 GLU A CA 1
ATOM 2331 C C . GLU A 1 311 ? 24.840 -21.386 17.418 1.00 58.88 311 GLU A C 1
ATOM 2333 O O . GLU A 1 311 ? 25.896 -21.710 16.859 1.00 58.88 311 GLU A O 1
ATOM 2338 N N . ASP A 1 312 ? 24.451 -21.945 18.570 1.00 55.16 312 ASP A N 1
ATOM 2339 C CA . ASP A 1 312 ? 25.287 -22.778 19.430 1.00 55.16 312 ASP A CA 1
ATOM 2340 C C . ASP A 1 312 ? 24.961 -24.288 19.414 1.00 55.16 312 ASP A C 1
ATOM 2342 O O . ASP A 1 312 ? 25.777 -25.092 19.885 1.00 55.16 312 ASP A O 1
ATOM 2346 N N . GLY A 1 313 ? 23.844 -24.725 18.822 1.00 55.12 313 GLY A N 1
ATOM 2347 C CA . GLY A 1 313 ? 23.416 -26.130 18.815 1.00 55.12 313 GLY A CA 1
ATOM 2348 C C . GLY A 1 313 ? 23.206 -26.721 20.217 1.00 55.12 313 GLY A C 1
ATOM 2349 O O . GLY A 1 313 ? 23.313 -27.942 20.388 1.00 55.12 313 GLY A O 1
ATOM 2350 N N . ASP A 1 314 ? 22.991 -25.870 21.221 1.00 54.22 314 ASP A N 1
ATOM 2351 C CA . ASP A 1 314 ? 22.877 -26.216 22.636 1.00 54.22 314 ASP A CA 1
ATOM 2352 C C . ASP A 1 314 ? 21.597 -25.549 23.156 1.00 54.22 314 ASP A C 1
ATOM 2354 O O . ASP A 1 314 ? 21.539 -24.329 23.232 1.00 54.22 314 ASP A O 1
ATOM 2358 N N . GLU A 1 315 ? 20.592 -26.356 23.527 1.00 48.50 315 GLU A N 1
ATOM 2359 C CA . GLU A 1 315 ? 19.283 -25.917 24.044 1.00 48.50 315 GLU A CA 1
ATOM 2360 C C . GLU A 1 315 ? 19.434 -24.953 25.243 1.00 48.50 315 GLU A C 1
ATOM 2362 O O . GLU A 1 315 ? 19.376 -25.367 26.409 1.00 48.50 315 GLU A O 1
ATOM 2367 N N . VAL A 1 316 ? 19.650 -23.659 25.009 1.00 48.78 316 VAL A N 1
ATOM 2368 C CA . VAL A 1 316 ? 19.811 -22.674 26.081 1.00 48.78 316 VAL A CA 1
ATOM 2369 C C . VAL A 1 316 ? 19.157 -21.359 25.684 1.00 48.78 316 VAL A C 1
ATOM 2371 O O . VAL A 1 316 ? 19.801 -20.408 25.263 1.00 48.78 316 VAL A O 1
ATOM 2374 N N . TYR A 1 317 ? 17.860 -21.270 25.967 1.00 51.66 317 TYR A N 1
ATOM 2375 C CA . TYR A 1 317 ? 17.171 -19.997 26.151 1.00 51.66 317 TYR A CA 1
ATOM 2376 C C . TYR A 1 317 ? 17.992 -19.065 27.074 1.00 51.66 317 TYR A C 1
ATOM 2378 O O . TYR A 1 317 ? 18.071 -19.306 28.286 1.00 51.66 317 TYR A O 1
ATOM 2386 N N . GLY A 1 318 ? 18.556 -17.978 26.531 1.00 49.41 318 GLY A N 1
ATOM 2387 C CA . GLY A 1 318 ? 18.848 -16.764 27.306 1.00 49.41 318 GLY A CA 1
ATOM 2388 C C . GLY A 1 318 ? 20.300 -16.294 27.459 1.00 49.41 318 GLY A C 1
ATOM 2389 O O . GLY A 1 318 ? 20.606 -15.704 28.501 1.00 49.41 318 GLY A O 1
ATOM 2390 N N . ASN A 1 319 ? 21.187 -16.475 26.476 1.00 53.31 319 ASN A N 1
ATOM 2391 C CA . ASN A 1 319 ? 22.406 -15.658 26.426 1.00 53.31 319 ASN A CA 1
ATOM 2392 C C . ASN A 1 319 ? 22.132 -14.339 25.686 1.00 53.31 319 ASN A C 1
ATOM 2394 O O . ASN A 1 319 ? 21.995 -14.306 24.474 1.00 53.31 319 ASN A O 1
ATOM 2398 N N . GLU A 1 320 ? 22.136 -13.223 26.420 1.00 57.88 320 GLU A N 1
ATOM 2399 C CA . GLU A 1 320 ? 21.970 -11.851 25.891 1.00 57.88 320 GLU A CA 1
ATOM 2400 C C . GLU A 1 320 ? 23.079 -11.402 24.900 1.00 57.88 320 GLU A C 1
ATOM 2402 O O . GLU A 1 320 ? 23.077 -10.252 24.461 1.00 57.88 320 GLU A O 1
ATOM 2407 N N . ASP A 1 321 ? 24.046 -12.270 24.582 1.00 60.09 321 ASP A N 1
ATOM 2408 C CA . ASP A 1 321 ? 25.209 -11.983 23.731 1.00 60.09 321 ASP A CA 1
ATOM 2409 C C . ASP A 1 321 ? 25.145 -12.676 22.345 1.00 60.09 321 ASP A C 1
ATOM 2411 O O . ASP A 1 321 ? 26.035 -12.442 21.521 1.00 60.09 321 ASP A O 1
ATOM 2415 N N . GLU A 1 322 ? 24.128 -13.503 22.073 1.00 63.31 322 GLU A N 1
ATOM 2416 C CA . GLU A 1 322 ? 23.947 -14.230 20.803 1.00 63.31 322 GLU A CA 1
ATOM 2417 C C . GLU A 1 322 ? 22.971 -13.484 19.869 1.00 63.31 322 GLU A C 1
ATOM 2419 O O . GLU A 1 322 ? 21.986 -12.887 20.305 1.00 63.31 322 GLU A O 1
ATOM 2424 N N . GLN A 1 323 ? 23.311 -13.414 18.575 1.00 72.81 323 GLN A N 1
ATOM 2425 C CA . GLN A 1 323 ? 22.533 -12.701 17.551 1.00 72.81 323 GLN A CA 1
ATOM 2426 C C . GLN A 1 323 ? 21.471 -13.632 16.967 1.00 72.81 323 GLN A C 1
ATOM 2428 O O . GLN A 1 323 ? 21.527 -13.994 15.793 1.00 72.81 323 GLN A O 1
ATOM 2433 N N . ASP A 1 324 ? 20.509 -14.025 17.795 1.00 84.12 324 ASP A N 1
ATOM 2434 C CA . ASP A 1 324 ? 19.432 -14.904 17.351 1.00 84.12 324 ASP A CA 1
ATOM 2435 C C . ASP A 1 324 ? 18.601 -14.221 16.263 1.00 84.12 324 ASP A C 1
ATOM 2437 O O . ASP A 1 324 ? 18.282 -13.029 16.355 1.00 84.12 324 ASP A O 1
ATOM 2441 N N . VAL A 1 325 ? 18.245 -14.974 15.222 1.00 91.31 325 VAL A N 1
ATOM 2442 C CA . VAL A 1 325 ? 17.317 -14.497 14.197 1.00 91.31 325 VAL A CA 1
ATOM 2443 C C . VAL A 1 325 ? 15.914 -14.963 14.549 1.00 91.31 325 VAL A C 1
ATOM 2445 O O . VAL A 1 325 ? 15.612 -16.157 14.509 1.00 91.31 325 VAL A O 1
ATOM 2448 N N . TYR A 1 326 ? 15.045 -14.008 14.854 1.00 93.56 326 TYR A N 1
ATOM 2449 C CA . TYR A 1 326 ? 13.666 -14.280 15.227 1.00 93.56 326 TYR A CA 1
ATOM 2450 C C . TYR A 1 326 ? 12.751 -13.118 14.841 1.00 93.56 326 TYR A C 1
ATOM 2452 O O . TYR A 1 326 ? 13.196 -12.031 14.464 1.00 93.56 326 TYR A O 1
ATOM 2460 N N . GLY A 1 327 ? 11.452 -13.360 14.943 1.00 94.81 327 GLY A N 1
ATOM 2461 C CA . GLY A 1 327 ? 10.418 -12.351 14.844 1.00 94.81 327 GLY A CA 1
ATOM 2462 C C . GLY A 1 327 ? 9.390 -12.504 15.956 1.00 94.81 327 GLY A C 1
ATOM 2463 O O . GLY A 1 327 ? 9.196 -13.594 16.486 1.00 94.81 327 GLY A O 1
ATOM 2464 N N . VAL A 1 328 ? 8.736 -11.407 16.306 1.00 94.56 328 VAL A N 1
ATOM 2465 C CA . VAL A 1 328 ? 7.636 -11.362 17.271 1.00 94.56 328 VAL A CA 1
ATOM 2466 C C . VAL A 1 328 ? 6.431 -10.795 16.548 1.00 94.56 328 VAL A C 1
ATOM 2468 O O . VAL A 1 328 ? 6.512 -9.705 15.993 1.00 94.56 328 VAL A O 1
ATOM 2471 N N . LEU A 1 329 ? 5.337 -11.547 16.530 1.00 94.44 329 LEU A N 1
ATOM 2472 C CA . LEU A 1 329 ? 4.054 -11.155 15.973 1.00 94.44 329 LEU A CA 1
ATOM 2473 C C . LEU A 1 329 ? 3.053 -10.986 17.111 1.00 94.44 329 LEU A C 1
ATOM 2475 O O . LEU A 1 329 ? 2.599 -11.968 17.694 1.00 94.44 329 LEU A O 1
ATOM 2479 N N . HIS A 1 330 ? 2.656 -9.757 17.387 1.00 92.75 330 HIS A N 1
ATOM 2480 C CA . HIS A 1 330 ? 1.451 -9.485 18.152 1.00 92.75 330 HIS A CA 1
ATOM 2481 C C . HIS A 1 330 ? 0.257 -9.486 17.200 1.00 92.75 330 HIS A C 1
ATOM 2483 O O . HIS A 1 330 ? 0.324 -8.875 16.135 1.00 92.75 330 HIS A O 1
ATOM 2489 N N . TYR A 1 331 ? -0.826 -10.179 17.551 1.00 91.69 331 TYR A N 1
ATOM 2490 C CA . TYR A 1 331 ? -2.004 -10.281 16.687 1.00 91.69 331 TYR A CA 1
ATOM 2491 C C . TYR A 1 331 ? -3.314 -10.378 17.475 1.00 91.69 331 TYR A C 1
ATOM 2493 O O . TYR A 1 331 ? -3.312 -10.681 18.669 1.00 91.69 331 TYR A O 1
ATOM 2501 N N . SER A 1 332 ? -4.429 -10.085 16.805 1.00 88.25 332 SER A N 1
ATOM 2502 C CA . SER A 1 332 ? -5.787 -10.281 17.336 1.00 88.25 332 SER A CA 1
ATOM 2503 C C . SER A 1 332 ? -6.237 -11.733 17.159 1.00 88.25 332 SER A C 1
ATOM 2505 O O . SER A 1 332 ? -6.093 -12.261 16.059 1.00 88.25 332 SER A O 1
ATOM 2507 N N . THR A 1 333 ? -6.843 -12.355 18.169 1.00 83.50 333 THR A N 1
ATOM 2508 C CA . THR A 1 333 ? -7.339 -13.745 18.108 1.00 83.50 333 THR A CA 1
ATOM 2509 C C . THR A 1 333 ? -8.786 -13.893 17.641 1.00 83.50 333 THR A C 1
ATOM 2511 O O . THR A 1 333 ? -9.227 -15.010 17.375 1.00 83.50 333 THR A O 1
ATOM 2514 N N . GLU A 1 334 ? -9.534 -12.799 17.509 1.00 79.25 334 GLU A N 1
ATOM 2515 C CA . GLU A 1 334 ? -10.931 -12.812 17.067 1.00 79.25 334 GLU A CA 1
ATOM 2516 C C . GLU A 1 334 ? -11.280 -11.581 16.218 1.00 79.25 334 GLU A C 1
ATOM 2518 O O . GLU A 1 334 ? -10.672 -10.518 16.354 1.00 79.25 334 GLU A O 1
ATOM 2523 N N . GLY A 1 335 ? -12.302 -11.718 15.369 1.00 75.19 335 GLY A N 1
ATOM 2524 C CA . GLY A 1 335 ? -12.924 -10.616 14.633 1.00 75.19 335 GLY A CA 1
ATOM 2525 C C . GLY A 1 335 ? -12.858 -10.754 13.111 1.00 75.19 335 GLY A C 1
ATOM 2526 O O . GLY A 1 335 ? -12.299 -11.692 12.564 1.00 75.19 335 GLY A O 1
ATOM 2527 N N . GLU A 1 336 ? -13.443 -9.788 12.398 1.00 71.50 336 GLU A N 1
ATOM 2528 C CA . GLU A 1 336 ? -13.475 -9.793 10.922 1.00 71.50 336 GLU A CA 1
ATOM 2529 C C . GLU A 1 336 ? -12.130 -9.382 10.287 1.00 71.50 336 GLU A C 1
ATOM 2531 O O . GLU A 1 336 ? -11.938 -9.513 9.078 1.00 71.50 336 GLU A O 1
ATOM 2536 N N . VAL A 1 337 ? -11.212 -8.824 11.079 1.00 79.88 337 VAL A N 1
ATOM 2537 C CA . VAL A 1 337 ? -9.950 -8.249 10.611 1.00 79.88 337 VAL A CA 1
ATOM 2538 C C . VAL A 1 337 ? -8.813 -8.792 11.468 1.00 79.88 337 VAL A C 1
ATOM 2540 O O . VAL A 1 337 ? -8.834 -8.646 12.684 1.00 79.88 337 VAL A O 1
ATOM 2543 N N . PHE A 1 338 ? -7.811 -9.385 10.823 1.00 86.12 338 PHE A N 1
ATOM 2544 C CA . PHE A 1 338 ? -6.578 -9.825 11.459 1.00 86.12 338 PHE A CA 1
ATOM 2545 C C . PHE A 1 338 ? -5.655 -8.622 11.643 1.00 86.12 338 PHE A C 1
ATOM 2547 O O . PHE A 1 338 ? -5.036 -8.142 10.689 1.00 86.12 338 PHE A O 1
ATOM 2554 N N . CYS A 1 339 ? -5.610 -8.109 12.866 1.00 88.75 339 CYS A N 1
ATOM 2555 C CA . CYS A 1 339 ? -4.657 -7.096 13.290 1.00 88.75 339 CYS A CA 1
ATOM 2556 C C . CYS A 1 339 ? -3.293 -7.732 13.535 1.00 88.75 339 CYS A C 1
ATOM 2558 O O . CYS A 1 339 ? -3.219 -8.812 14.123 1.00 88.75 339 CYS A O 1
ATOM 2560 N N . TYR A 1 340 ? -2.226 -7.043 13.137 1.00 91.75 340 TYR A N 1
ATOM 2561 C CA . TYR A 1 340 ? -0.868 -7.488 13.403 1.00 91.75 340 TYR A CA 1
ATOM 2562 C C . TYR A 1 340 ? 0.099 -6.330 13.673 1.00 91.75 340 TYR A C 1
ATOM 2564 O O . TYR A 1 340 ? 0.016 -5.261 13.067 1.00 91.75 340 TYR A O 1
ATOM 2572 N N . ASP A 1 341 ? 1.056 -6.597 14.552 1.00 92.75 341 ASP A N 1
ATOM 2573 C CA . ASP A 1 341 ? 2.276 -5.825 14.777 1.00 92.75 341 ASP A CA 1
ATOM 2574 C C . ASP A 1 341 ? 3.434 -6.828 14.828 1.00 92.75 341 ASP A C 1
ATOM 2576 O O . ASP A 1 341 ? 3.508 -7.676 15.720 1.00 92.75 341 ASP A O 1
ATOM 2580 N N . PHE A 1 342 ? 4.276 -6.803 13.800 1.00 95.69 342 PHE A N 1
ATOM 2581 C CA . PHE A 1 342 ? 5.386 -7.722 13.623 1.00 95.69 342 PHE A CA 1
ATOM 2582 C C . PHE A 1 342 ? 6.722 -6.994 13.684 1.00 95.69 342 PHE A C 1
ATOM 2584 O O . PHE A 1 342 ? 6.962 -6.045 12.936 1.00 95.69 342 PHE A O 1
ATOM 2591 N N . GLN A 1 343 ? 7.637 -7.533 14.482 1.00 96.62 343 GLN A N 1
ATOM 2592 C CA . GLN A 1 343 ? 9.020 -7.084 14.567 1.00 96.62 343 GLN A CA 1
ATOM 2593 C C . GLN A 1 343 ? 9.959 -8.242 14.241 1.00 96.62 343 GLN A C 1
ATOM 2595 O O . GLN A 1 343 ? 9.900 -9.283 14.887 1.00 96.62 343 GLN A O 1
ATOM 2600 N N . GLY A 1 344 ? 10.833 -8.068 13.252 1.00 96.19 344 GLY A N 1
ATOM 2601 C CA . GLY A 1 344 ? 11.875 -9.026 12.878 1.00 96.19 344 GLY A CA 1
ATOM 2602 C C . GLY A 1 344 ? 13.264 -8.527 13.267 1.00 96.19 344 GLY A C 1
ATOM 2603 O O . GLY A 1 344 ? 13.558 -7.340 13.122 1.00 96.19 344 GLY A O 1
ATOM 2604 N N . PHE A 1 345 ? 14.128 -9.431 13.729 1.00 95.06 345 PHE A N 1
ATOM 2605 C CA . PHE A 1 345 ? 15.459 -9.118 14.249 1.00 95.06 345 PHE A CA 1
ATOM 2606 C C . PHE A 1 345 ? 16.547 -9.949 13.555 1.00 95.06 345 PHE A C 1
ATOM 2608 O O . PH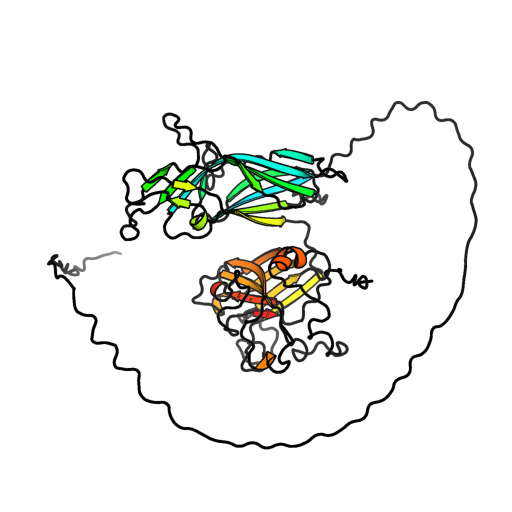E A 1 345 ? 16.358 -11.135 13.290 1.00 95.06 345 PHE A O 1
ATOM 2615 N N . ASN A 1 346 ? 17.700 -9.320 13.289 1.00 94.56 346 ASN A N 1
ATOM 2616 C CA . ASN A 1 346 ? 18.887 -9.918 12.655 1.00 94.56 346 ASN A CA 1
ATOM 2617 C C . ASN A 1 346 ? 18.610 -10.611 11.302 1.00 94.56 346 ASN A C 1
ATOM 2619 O O . ASN A 1 346 ? 19.271 -11.578 10.925 1.00 94.56 346 ASN A O 1
ATOM 2623 N N . LEU A 1 347 ? 17.622 -10.119 10.549 1.00 94.88 347 LEU A N 1
ATOM 2624 C CA . LEU A 1 347 ? 17.181 -10.715 9.284 1.00 94.88 347 LEU A CA 1
ATOM 2625 C C . LEU A 1 347 ? 18.260 -10.700 8.187 1.00 94.88 347 LEU A C 1
ATOM 2627 O O . LEU A 1 347 ? 18.246 -11.533 7.283 1.00 94.88 347 LEU A O 1
ATOM 2631 N N . ASP A 1 348 ? 19.231 -9.792 8.277 1.00 94.25 348 ASP A N 1
ATOM 2632 C CA . ASP A 1 348 ? 20.386 -9.724 7.379 1.00 94.25 348 ASP A CA 1
ATOM 2633 C C . ASP A 1 348 ? 21.297 -10.959 7.478 1.00 94.25 348 ASP A C 1
ATOM 2635 O O . ASP A 1 348 ? 22.057 -11.238 6.552 1.00 94.25 348 ASP A O 1
ATOM 2639 N N . LEU A 1 349 ? 21.201 -11.734 8.564 1.00 92.81 349 LEU A N 1
ATOM 2640 C CA . LEU A 1 349 ? 21.910 -13.004 8.703 1.00 92.81 349 LEU A CA 1
ATOM 2641 C C . LEU A 1 349 ? 21.269 -14.135 7.881 1.00 92.81 349 LEU A C 1
ATOM 2643 O O . LEU A 1 349 ? 21.982 -15.049 7.461 1.00 92.81 349 LEU A O 1
ATOM 2647 N N . LEU A 1 350 ? 19.957 -14.073 7.622 1.00 92.12 350 LEU A N 1
ATOM 2648 C CA . LEU A 1 350 ? 19.234 -15.089 6.841 1.00 92.12 350 LEU A CA 1
ATOM 2649 C C . LEU A 1 350 ? 19.323 -14.882 5.335 1.00 92.12 350 LEU A C 1
ATOM 2651 O O . LEU A 1 350 ? 19.319 -15.857 4.577 1.00 92.12 350 LEU A O 1
ATOM 2655 N N . ASP A 1 351 ? 19.390 -13.622 4.915 1.00 93.75 351 ASP A N 1
ATOM 2656 C CA . ASP A 1 351 ? 19.495 -13.242 3.511 1.00 93.75 351 ASP A CA 1
ATOM 2657 C C . ASP A 1 351 ? 20.542 -12.130 3.305 1.00 93.75 351 ASP A C 1
ATOM 2659 O O . ASP A 1 351 ? 20.209 -10.994 2.958 1.00 93.75 351 ASP A O 1
ATOM 2663 N N . PRO A 1 352 ? 21.839 -12.429 3.525 1.00 92.94 352 PRO A N 1
ATOM 2664 C CA . PRO A 1 352 ? 22.909 -11.427 3.482 1.00 92.94 352 PRO A CA 1
ATOM 2665 C C . PRO A 1 352 ? 23.159 -10.848 2.084 1.00 92.94 352 PRO A C 1
ATOM 2667 O O . PRO A 1 352 ? 23.804 -9.806 1.950 1.00 92.94 352 PRO A O 1
ATOM 2670 N N . ASP A 1 353 ? 22.699 -11.546 1.045 1.00 94.19 353 ASP A N 1
ATOM 2671 C CA . ASP A 1 353 ? 22.815 -11.135 -0.354 1.00 94.19 353 ASP A CA 1
ATOM 2672 C C . ASP A 1 353 ? 21.484 -10.585 -0.915 1.00 94.19 353 ASP A C 1
ATOM 2674 O O . ASP A 1 353 ? 21.447 -10.168 -2.079 1.00 94.19 353 ASP A O 1
ATOM 2678 N N . GLY A 1 354 ? 20.417 -10.585 -0.108 1.00 89.62 354 GLY A N 1
ATOM 2679 C CA . GLY A 1 354 ? 19.085 -10.114 -0.470 1.00 89.62 354 GLY A CA 1
ATOM 2680 C C . GLY A 1 354 ? 18.980 -8.599 -0.608 1.00 89.62 354 GLY A C 1
ATOM 2681 O O . GLY A 1 354 ? 19.872 -7.835 -0.229 1.00 89.62 354 GLY A O 1
ATOM 2682 N N . ASP A 1 355 ? 17.850 -8.141 -1.143 1.00 90.31 355 ASP A N 1
ATOM 2683 C CA . ASP A 1 355 ? 17.514 -6.715 -1.209 1.00 90.31 355 ASP A CA 1
ATOM 2684 C C . ASP A 1 355 ? 17.006 -6.158 0.135 1.00 90.31 355 ASP A C 1
ATOM 2686 O O . ASP A 1 355 ? 16.796 -4.951 0.260 1.00 90.31 355 ASP A O 1
ATOM 2690 N N . GLY A 1 356 ? 16.852 -7.028 1.138 1.00 92.56 356 GLY A N 1
ATOM 2691 C CA . GLY A 1 356 ? 16.323 -6.709 2.458 1.00 92.56 356 GLY A CA 1
ATOM 2692 C C . GLY A 1 356 ? 14.800 -6.624 2.497 1.00 92.56 356 GLY A C 1
ATOM 2693 O O . GLY A 1 356 ? 14.263 -6.225 3.523 1.00 92.56 356 GLY A O 1
ATOM 2694 N N . ASN A 1 357 ? 14.088 -6.948 1.418 1.00 95.25 357 ASN A N 1
ATOM 2695 C CA . ASN A 1 357 ? 12.634 -6.923 1.382 1.00 95.25 357 ASN A CA 1
ATOM 2696 C C . ASN A 1 357 ? 12.067 -8.263 1.867 1.00 95.25 357 ASN A C 1
ATOM 2698 O O . ASN A 1 357 ? 12.470 -9.330 1.409 1.00 95.25 357 ASN A O 1
ATOM 2702 N N . TRP A 1 358 ? 11.091 -8.207 2.764 1.00 97.12 358 TRP A N 1
ATOM 2703 C CA . TRP A 1 358 ? 10.489 -9.374 3.405 1.00 97.12 358 TRP A CA 1
ATOM 2704 C C . TRP A 1 358 ? 8.979 -9.373 3.233 1.00 97.12 358 TRP A C 1
ATOM 2706 O O . TRP A 1 358 ? 8.351 -8.318 3.171 1.00 97.12 358 TRP A O 1
ATOM 2716 N N . SER A 1 359 ? 8.404 -10.568 3.171 1.00 95.88 359 SER A N 1
ATOM 2717 C CA . SER A 1 359 ? 6.974 -10.824 3.068 1.00 95.88 359 SER A CA 1
ATOM 2718 C C . SER A 1 359 ? 6.527 -11.663 4.262 1.00 95.88 359 SER A C 1
ATOM 2720 O O . SER A 1 359 ? 6.979 -12.796 4.437 1.00 95.88 359 SER A O 1
ATOM 2722 N N . LEU A 1 360 ? 5.624 -11.108 5.068 1.00 95.62 360 LEU A N 1
ATOM 2723 C CA . LEU A 1 360 ? 4.868 -11.842 6.074 1.00 95.62 360 LEU A CA 1
ATOM 2724 C C . LEU A 1 360 ? 3.687 -12.497 5.366 1.00 95.62 360 LEU A C 1
ATOM 2726 O O . LEU A 1 360 ? 2.837 -11.813 4.786 1.00 95.62 360 LEU A O 1
ATOM 2730 N N . ILE A 1 361 ? 3.658 -13.822 5.375 1.00 92.00 361 ILE A N 1
ATOM 2731 C CA . ILE A 1 361 ? 2.666 -14.601 4.651 1.00 92.00 361 ILE A CA 1
ATOM 2732 C C . ILE A 1 361 ? 1.918 -15.527 5.594 1.00 92.00 361 ILE A C 1
ATOM 2734 O O . ILE A 1 361 ? 2.491 -16.088 6.526 1.00 92.00 361 ILE A O 1
ATOM 2738 N N . TYR A 1 362 ? 0.645 -15.733 5.289 1.00 87.25 362 TYR A N 1
ATOM 2739 C CA . TYR A 1 362 ? -0.051 -16.922 5.731 1.00 87.25 362 TYR A CA 1
ATOM 2740 C C . TYR A 1 362 ? 0.180 -18.047 4.718 1.00 87.25 362 TYR A C 1
ATOM 2742 O O . TYR A 1 362 ? 0.112 -17.816 3.513 1.00 87.25 362 TYR A O 1
ATOM 2750 N N . TYR A 1 363 ? 0.406 -19.271 5.169 1.00 81.31 363 TYR A N 1
ATOM 2751 C CA . TYR A 1 363 ? 0.571 -20.457 4.343 1.00 81.31 363 TYR A CA 1
ATOM 2752 C C . TYR A 1 363 ? -0.546 -21.464 4.631 1.00 81.31 363 TYR A C 1
ATOM 2754 O O . TYR A 1 363 ? -0.655 -21.982 5.741 1.00 81.31 363 TYR A O 1
ATOM 2762 N N . ALA A 1 364 ? -1.369 -21.771 3.622 1.00 72.06 364 ALA A N 1
ATOM 2763 C CA . ALA A 1 364 ? -2.398 -22.796 3.754 1.00 72.06 364 ALA A CA 1
ATOM 2764 C C . ALA A 1 364 ? -1.795 -24.186 3.499 1.00 72.06 364 ALA A C 1
ATOM 2766 O O . ALA A 1 364 ? -1.391 -24.504 2.378 1.00 72.06 364 ALA A O 1
ATOM 2767 N N . ASP A 1 365 ? -1.750 -25.031 4.528 1.00 66.56 365 ASP A N 1
ATOM 2768 C CA . ASP A 1 365 ? -1.379 -26.440 4.381 1.00 66.56 365 ASP A CA 1
ATOM 2769 C C . ASP A 1 365 ? -2.591 -27.240 3.874 1.00 66.56 365 ASP A C 1
ATOM 2771 O O . ASP A 1 365 ? -3.613 -27.339 4.554 1.00 66.56 365 ASP A O 1
ATOM 2775 N N . PHE A 1 366 ? -2.520 -27.783 2.655 1.00 59.94 366 PHE A N 1
ATOM 2776 C CA . PHE A 1 366 ? -3.649 -28.489 2.044 1.00 59.94 366 PHE A CA 1
ATOM 2777 C C . PHE A 1 366 ? -3.529 -30.008 2.236 1.00 59.94 366 PHE A C 1
ATOM 2779 O O . PHE A 1 366 ? -2.605 -30.651 1.737 1.00 59.94 366 PHE A O 1
ATOM 2786 N N . TYR A 1 367 ? -4.509 -30.584 2.934 1.00 58.59 367 TYR A N 1
ATOM 2787 C CA . TYR A 1 367 ? -4.494 -31.956 3.461 1.00 58.59 367 TYR A CA 1
ATOM 2788 C C . TYR A 1 367 ? -4.871 -33.067 2.452 1.00 58.59 367 TYR A C 1
ATOM 2790 O O . TYR A 1 367 ? -4.640 -34.244 2.728 1.00 58.59 367 TYR A O 1
ATOM 2798 N N . GLU A 1 368 ? -5.478 -32.759 1.299 1.00 60.78 368 GLU A N 1
ATOM 2799 C CA . GLU A 1 368 ? -6.342 -33.752 0.626 1.00 60.78 368 GLU A CA 1
ATOM 2800 C C . GLU A 1 368 ? -5.649 -34.971 -0.018 1.00 60.78 368 GLU A C 1
ATOM 2802 O O . GLU A 1 368 ? -6.302 -36.011 -0.144 1.00 60.78 368 GLU A O 1
ATOM 2807 N N . ASP A 1 369 ? -4.371 -34.902 -0.409 1.00 57.56 369 ASP A N 1
ATOM 2808 C CA . ASP A 1 369 ? -3.789 -35.953 -1.263 1.00 57.56 369 ASP A CA 1
ATOM 2809 C C . ASP A 1 369 ? -2.837 -36.937 -0.551 1.00 57.56 369 ASP A C 1
ATOM 2811 O O . ASP A 1 369 ? -2.806 -38.113 -0.934 1.00 57.56 369 ASP A O 1
ATOM 2815 N N . ASP A 1 370 ? -2.102 -36.528 0.493 1.00 62.91 370 ASP A N 1
ATOM 2816 C CA . ASP A 1 370 ? -1.249 -37.430 1.288 1.00 62.91 370 ASP A CA 1
ATOM 2817 C C . ASP A 1 370 ? -0.800 -36.788 2.626 1.00 62.91 370 ASP A C 1
ATOM 2819 O O . ASP A 1 370 ? 0.103 -35.948 2.637 1.00 62.91 370 ASP A O 1
ATOM 2823 N N . PRO A 1 371 ? -1.349 -37.205 3.783 1.00 59.16 371 PRO A N 1
ATOM 2824 C CA . PRO A 1 371 ? -0.959 -36.667 5.088 1.00 59.16 371 PRO A CA 1
ATOM 2825 C C . PRO A 1 371 ? 0.489 -36.999 5.491 1.00 59.16 371 PRO A C 1
ATOM 2827 O O . PRO A 1 371 ? 0.998 -36.416 6.447 1.00 59.16 371 PRO A O 1
ATOM 2830 N N . GLN A 1 372 ? 1.172 -37.924 4.800 1.00 59.00 372 GLN A N 1
ATOM 2831 C CA . GLN A 1 372 ? 2.611 -38.142 4.988 1.00 59.00 372 GLN A CA 1
ATOM 2832 C C . GLN A 1 372 ? 3.473 -37.238 4.104 1.00 59.00 372 GLN A C 1
ATOM 2834 O O . GLN A 1 372 ? 4.642 -37.024 4.429 1.00 59.00 372 GLN A O 1
ATOM 2839 N N . ASP A 1 373 ? 2.918 -36.675 3.028 1.00 58.91 373 ASP A N 1
ATOM 2840 C CA . ASP A 1 373 ? 3.687 -35.867 2.081 1.00 58.91 373 ASP A CA 1
ATOM 2841 C C . ASP A 1 373 ? 4.023 -34.469 2.616 1.00 58.91 373 ASP A C 1
ATOM 2843 O O . ASP A 1 373 ? 4.994 -33.844 2.183 1.00 58.91 373 ASP A O 1
ATOM 2847 N N . ARG A 1 374 ? 3.323 -34.033 3.672 1.00 54.69 374 ARG A N 1
ATOM 2848 C CA . ARG A 1 374 ? 3.665 -32.824 4.436 1.00 54.69 374 ARG A CA 1
ATOM 2849 C C . ARG A 1 374 ? 5.074 -32.855 5.052 1.00 54.69 374 ARG A C 1
ATOM 2851 O O . ARG A 1 374 ? 5.548 -31.845 5.531 1.00 54.69 374 ARG A O 1
ATOM 2858 N N . TYR A 1 375 ? 5.770 -33.991 5.061 1.00 53.09 375 TYR A N 1
ATOM 2859 C CA . TYR A 1 375 ? 7.151 -34.068 5.563 1.00 53.09 375 TYR A CA 1
ATOM 2860 C C . TYR A 1 375 ? 8.192 -34.284 4.463 1.00 53.09 375 TYR A C 1
ATOM 2862 O O . TYR A 1 375 ? 9.387 -34.152 4.711 1.00 53.09 375 TYR A O 1
ATOM 2870 N N . THR A 1 376 ? 7.762 -34.639 3.251 1.00 55.53 376 THR A N 1
ATOM 2871 C CA . THR A 1 376 ? 8.667 -35.012 2.152 1.00 55.53 376 THR A CA 1
ATOM 2872 C C . THR A 1 376 ? 8.585 -34.088 0.945 1.00 55.53 376 THR A C 1
ATOM 2874 O O . THR A 1 376 ? 9.568 -33.982 0.212 1.00 55.53 376 THR A O 1
ATOM 2877 N N . THR A 1 377 ? 7.457 -33.397 0.760 1.00 56.22 377 THR A N 1
ATOM 2878 C CA . THR A 1 377 ? 7.214 -32.456 -0.346 1.00 56.22 377 THR A CA 1
ATOM 2879 C C . THR A 1 377 ? 6.668 -31.119 0.169 1.00 56.22 377 THR A C 1
ATOM 2881 O O . THR A 1 377 ? 5.940 -30.414 -0.531 1.00 56.22 377 THR A O 1
ATOM 2884 N N . TRP A 1 378 ? 7.052 -30.719 1.388 1.00 61.69 378 TRP A N 1
ATOM 2885 C CA . TRP A 1 378 ? 6.984 -29.311 1.784 1.00 61.69 378 TRP A CA 1
ATOM 2886 C C . TRP A 1 378 ? 7.820 -28.502 0.797 1.00 61.69 378 TRP A C 1
ATOM 2888 O O . TRP A 1 378 ? 9.038 -28.633 0.728 1.00 61.69 378 TRP A O 1
ATOM 2898 N N . GLY A 1 379 ? 7.136 -27.756 -0.064 1.00 55.38 379 GLY A N 1
ATOM 2899 C CA . GLY A 1 379 ? 7.765 -27.100 -1.203 1.00 55.38 379 GLY A CA 1
ATOM 2900 C C . GLY A 1 379 ? 7.083 -25.806 -1.595 1.00 55.38 379 GLY A C 1
ATOM 2901 O O . GLY A 1 379 ? 7.165 -25.434 -2.759 1.00 55.38 379 GLY A O 1
ATOM 2902 N N . GLY A 1 380 ? 6.346 -25.166 -0.679 1.00 55.03 380 GLY A N 1
ATOM 2903 C CA . GLY A 1 380 ? 5.732 -23.868 -0.964 1.00 55.03 380 GLY A CA 1
ATOM 2904 C C . GLY A 1 380 ? 4.650 -23.890 -2.052 1.00 55.03 380 GLY A C 1
ATOM 2905 O O . GLY A 1 380 ? 4.268 -22.849 -2.579 1.00 55.03 380 GLY A O 1
ATOM 2906 N N . ASN A 1 381 ? 4.184 -25.082 -2.440 1.00 57.34 381 ASN A N 1
ATOM 2907 C CA . ASN A 1 381 ? 3.342 -25.271 -3.621 1.00 57.34 381 ASN A CA 1
ATOM 2908 C C . ASN A 1 381 ? 1.863 -24.964 -3.377 1.00 57.34 381 ASN A C 1
ATOM 2910 O O . ASN A 1 381 ? 1.090 -24.937 -4.348 1.00 57.34 381 ASN A O 1
ATOM 2914 N N . TYR A 1 382 ? 1.474 -24.752 -2.124 1.00 66.81 382 TYR A N 1
ATOM 2915 C CA . TYR A 1 382 ? 0.112 -24.410 -1.750 1.00 66.81 382 TYR A CA 1
ATOM 2916 C C . TYR A 1 382 ? -0.089 -22.895 -1.714 1.00 66.81 382 TYR A C 1
ATOM 2918 O O . TYR A 1 382 ? 0.874 -22.157 -1.496 1.00 66.81 382 TYR A O 1
ATOM 2926 N N . PRO A 1 383 ? -1.308 -22.428 -2.037 1.00 65.69 383 PRO A N 1
ATOM 2927 C CA . PRO A 1 383 ? -1.607 -21.010 -2.018 1.00 65.69 383 PRO A CA 1
ATOM 2928 C C . PRO A 1 383 ? -1.491 -20.482 -0.584 1.00 65.69 383 PRO A C 1
ATOM 2930 O O . PRO A 1 383 ? -2.199 -20.933 0.308 1.00 65.69 383 PRO A O 1
ATOM 2933 N N . GLY A 1 384 ? -0.580 -19.547 -0.367 1.00 74.38 384 GLY A N 1
ATOM 2934 C CA . GLY A 1 384 ? -0.558 -18.695 0.808 1.00 74.38 384 GLY A CA 1
ATOM 2935 C C . GLY A 1 384 ? -1.365 -17.415 0.601 1.00 74.38 384 GLY A C 1
ATOM 2936 O O . GLY A 1 384 ? -2.112 -17.254 -0.360 1.00 74.38 384 GLY A O 1
ATOM 2937 N N . ALA A 1 385 ? -1.189 -16.469 1.500 1.00 83.88 385 ALA A N 1
ATOM 2938 C CA . ALA A 1 385 ? -1.713 -15.124 1.403 1.00 83.88 385 ALA A CA 1
ATOM 2939 C C . ALA A 1 385 ? -0.639 -14.152 1.873 1.00 83.88 385 ALA A C 1
ATOM 2941 O O . ALA A 1 385 ? 0.043 -14.414 2.859 1.00 83.88 385 ALA A O 1
ATOM 2942 N N . LEU A 1 386 ? -0.484 -13.030 1.170 1.00 89.44 386 LEU A N 1
ATOM 2943 C CA . LEU A 1 386 ? 0.388 -11.960 1.643 1.00 89.44 386 LEU A CA 1
ATOM 2944 C C . LEU A 1 386 ? -0.362 -11.187 2.722 1.00 89.44 386 LEU A C 1
ATOM 2946 O O . LEU A 1 386 ? -1.405 -10.613 2.420 1.00 89.44 386 LEU A O 1
ATOM 2950 N N . ILE A 1 387 ? 0.175 -11.171 3.938 1.00 90.44 387 ILE A N 1
ATOM 2951 C CA . ILE A 1 387 ? -0.330 -10.330 5.026 1.00 90.44 387 ILE A CA 1
ATOM 2952 C C . ILE A 1 387 ? 0.289 -8.942 4.882 1.00 90.44 387 ILE A C 1
ATOM 2954 O O . ILE A 1 387 ? -0.421 -7.949 4.769 1.00 90.44 387 ILE A O 1
ATOM 2958 N N . ALA A 1 388 ? 1.621 -8.888 4.818 1.00 92.25 388 ALA A N 1
ATOM 2959 C CA . ALA A 1 388 ? 2.377 -7.644 4.771 1.00 92.25 388 ALA A CA 1
ATOM 2960 C C . ALA A 1 388 ? 3.725 -7.833 4.075 1.00 92.25 388 ALA A C 1
ATOM 2962 O O . ALA A 1 388 ? 4.226 -8.950 3.956 1.00 92.25 388 ALA A O 1
ATOM 2963 N N . SER A 1 389 ? 4.343 -6.734 3.651 1.00 95.12 389 SER A N 1
ATOM 2964 C CA . SER A 1 389 ? 5.725 -6.737 3.171 1.00 95.12 389 SER A CA 1
ATOM 2965 C C . SER A 1 389 ? 6.431 -5.438 3.523 1.00 95.12 389 SER A C 1
ATOM 2967 O O . SER A 1 389 ? 5.787 -4.390 3.564 1.00 95.12 389 SER A O 1
ATOM 2969 N N . GLY A 1 390 ? 7.747 -5.481 3.706 1.00 92.56 390 GLY A N 1
ATOM 2970 C CA . GLY A 1 390 ? 8.529 -4.294 4.030 1.00 92.56 390 GLY A CA 1
ATOM 2971 C C . GLY A 1 390 ? 10.032 -4.511 3.931 1.00 92.56 390 GLY A C 1
ATOM 2972 O O . GLY A 1 390 ? 10.520 -5.637 3.860 1.00 92.56 390 GLY A O 1
ATOM 2973 N N . LEU A 1 391 ? 10.762 -3.398 3.925 1.00 93.75 391 LEU A N 1
ATOM 2974 C CA . LEU A 1 391 ? 12.216 -3.380 3.837 1.00 93.75 391 LEU A CA 1
ATOM 2975 C C . LEU A 1 391 ? 12.828 -3.411 5.241 1.00 93.75 391 LEU A C 1
ATOM 2977 O O . LEU A 1 391 ? 12.613 -2.491 6.031 1.00 93.75 391 LEU A O 1
ATOM 2981 N N . ALA A 1 392 ? 13.627 -4.432 5.527 1.00 95.00 392 ALA A N 1
ATOM 2982 C CA . ALA A 1 392 ? 14.445 -4.491 6.724 1.00 95.00 392 ALA A CA 1
ATOM 2983 C C . ALA A 1 392 ? 15.620 -3.505 6.618 1.00 95.00 392 ALA A C 1
ATOM 2985 O O . ALA A 1 392 ? 16.299 -3.417 5.593 1.00 95.00 392 ALA A O 1
ATOM 2986 N N . SER A 1 393 ? 15.893 -2.779 7.700 1.00 92.62 393 SER A N 1
ATOM 2987 C CA . SER A 1 393 ? 17.027 -1.866 7.827 1.00 92.62 393 SER A CA 1
ATOM 2988 C C . SER A 1 393 ? 17.970 -2.384 8.903 1.00 92.62 393 SER A C 1
ATOM 2990 O O . SER A 1 393 ? 17.580 -2.485 10.061 1.00 92.62 393 SER A O 1
ATOM 2992 N N . ASP A 1 394 ? 19.220 -2.675 8.533 1.00 92.56 394 ASP A N 1
ATOM 2993 C CA . ASP A 1 394 ? 20.237 -3.231 9.441 1.00 92.56 394 ASP A CA 1
ATOM 2994 C C . ASP A 1 394 ? 19.731 -4.480 10.200 1.00 92.56 394 ASP A C 1
ATOM 2996 O O . ASP A 1 394 ? 19.887 -4.594 11.414 1.00 92.56 394 ASP A O 1
ATOM 3000 N N . GLY A 1 395 ? 19.054 -5.383 9.480 1.00 93.38 395 GLY A N 1
ATOM 3001 C CA . GLY A 1 395 ? 18.499 -6.623 10.033 1.00 93.38 395 GLY A CA 1
ATOM 3002 C C . GLY A 1 395 ? 17.205 -6.460 10.836 1.00 93.38 395 GLY A C 1
ATOM 3003 O O . GLY A 1 395 ? 16.630 -7.466 11.242 1.00 93.38 395 GLY A O 1
ATOM 3004 N N . TYR A 1 396 ? 16.723 -5.232 11.046 1.00 95.50 396 TYR A N 1
ATOM 3005 C CA . TYR A 1 396 ? 15.473 -4.953 11.753 1.00 95.50 396 TYR A CA 1
ATOM 3006 C C . TYR A 1 396 ? 14.324 -4.676 10.781 1.00 95.50 396 TYR A C 1
ATOM 3008 O O . TYR A 1 396 ? 14.470 -3.871 9.859 1.00 95.50 396 TYR A O 1
ATOM 3016 N N . LEU A 1 397 ? 13.175 -5.309 11.005 1.00 95.56 397 LEU A N 1
ATOM 3017 C CA . LEU A 1 397 ? 11.947 -5.117 10.234 1.00 95.56 397 LEU A CA 1
ATOM 3018 C C . LEU A 1 397 ? 10.789 -4.806 11.177 1.00 95.56 397 LEU A C 1
ATOM 3020 O O . LEU A 1 397 ? 10.660 -5.450 12.209 1.00 95.56 397 LEU A O 1
ATOM 3024 N N . GLU A 1 398 ? 9.927 -3.878 10.781 1.00 94.81 398 GLU A N 1
ATOM 3025 C CA . GLU A 1 398 ? 8.699 -3.540 11.498 1.00 94.81 398 GLU A CA 1
ATOM 3026 C C . GLU A 1 398 ? 7.552 -3.502 10.489 1.00 94.81 398 GLU A C 1
ATOM 3028 O O . GLU A 1 398 ? 7.644 -2.818 9.465 1.00 94.81 398 GLU A O 1
ATOM 3033 N N . LEU A 1 399 ? 6.514 -4.297 10.739 1.00 92.12 399 LEU A N 1
ATOM 3034 C CA . LEU A 1 399 ? 5.307 -4.374 9.926 1.00 92.12 399 LEU A CA 1
ATOM 3035 C C . LEU A 1 399 ? 4.104 -4.243 10.851 1.00 92.12 399 LEU A C 1
ATOM 3037 O O . LEU A 1 399 ? 3.812 -5.146 11.624 1.00 92.12 399 LEU A O 1
ATOM 3041 N N . GLU A 1 400 ? 3.364 -3.160 10.711 1.00 89.94 400 GLU A N 1
ATOM 3042 C CA . GLU A 1 400 ? 2.108 -2.946 11.420 1.00 89.94 400 GLU A CA 1
ATOM 3043 C C . GLU A 1 400 ? 0.961 -2.888 10.415 1.00 89.94 400 GLU A C 1
ATOM 3045 O O . GLU A 1 400 ? 1.126 -2.456 9.266 1.00 89.94 400 GLU A O 1
ATOM 3050 N N . GLY A 1 401 ? -0.216 -3.343 10.825 1.00 87.00 401 GLY A N 1
ATOM 3051 C CA . GLY A 1 401 ? -1.401 -3.187 10.009 1.00 87.00 401 GLY A CA 1
ATOM 3052 C C . GLY A 1 401 ? -2.540 -4.098 10.404 1.00 87.00 401 GLY A C 1
ATOM 3053 O O . GLY A 1 401 ? -2.620 -4.657 11.495 1.00 87.00 401 GLY A O 1
ATOM 3054 N N . SER A 1 402 ? -3.476 -4.201 9.478 1.00 85.56 402 SER A N 1
ATOM 3055 C CA . SER A 1 402 ? -4.632 -5.058 9.616 1.00 85.56 402 SER A CA 1
ATOM 3056 C C . SER A 1 402 ? -5.068 -5.519 8.232 1.00 85.56 402 SER A C 1
ATOM 3058 O O . SER A 1 402 ? -4.959 -4.772 7.257 1.00 85.56 402 SER A O 1
ATOM 3060 N N . ILE A 1 403 ? -5.511 -6.766 8.127 1.00 82.62 403 ILE A N 1
ATOM 3061 C CA . ILE A 1 403 ? -5.978 -7.359 6.874 1.00 82.62 403 ILE A CA 1
ATOM 3062 C C . ILE A 1 403 ? -7.299 -8.076 7.124 1.00 82.62 403 ILE A C 1
ATOM 3064 O O . ILE A 1 403 ? -7.446 -8.802 8.107 1.00 82.62 403 ILE A O 1
ATOM 3068 N N . ASN A 1 404 ? -8.284 -7.884 6.249 1.00 78.56 404 ASN A N 1
ATOM 3069 C CA . ASN A 1 404 ? -9.503 -8.676 6.321 1.00 78.56 404 ASN A CA 1
ATOM 3070 C C . ASN A 1 404 ? -9.224 -10.007 5.621 1.00 78.56 404 ASN A C 1
ATOM 3072 O O . ASN A 1 404 ? -9.308 -10.095 4.396 1.00 78.56 404 ASN A O 1
ATOM 3076 N N . LEU A 1 405 ? -8.855 -11.036 6.392 1.00 74.56 405 LEU A N 1
ATOM 3077 C CA . LEU A 1 405 ? -8.480 -12.340 5.834 1.00 74.56 405 LEU A CA 1
ATOM 3078 C C . LEU A 1 405 ? -9.590 -12.934 4.961 1.00 74.56 405 LEU A C 1
ATOM 3080 O O . LEU A 1 405 ? -9.293 -13.649 4.017 1.00 74.56 405 LEU A O 1
ATOM 3084 N N . ARG A 1 406 ? -10.853 -12.579 5.196 1.00 70.69 406 ARG A N 1
ATOM 3085 C CA . ARG A 1 406 ? -11.961 -12.991 4.344 1.00 70.69 406 ARG A CA 1
ATOM 3086 C C . ARG A 1 406 ? -12.027 -12.178 3.056 1.00 70.69 406 ARG A C 1
ATOM 3088 O O . ARG A 1 406 ? -11.856 -12.724 1.978 1.00 70.69 406 ARG A O 1
ATOM 3095 N N . GLU A 1 407 ? -12.290 -10.876 3.122 1.00 69.12 407 GLU A N 1
ATOM 3096 C CA . GLU A 1 407 ? -12.538 -10.065 1.920 1.00 69.12 407 GLU A CA 1
ATOM 3097 C C . GLU A 1 407 ? -11.290 -9.911 1.042 1.00 69.12 407 GLU A C 1
ATOM 3099 O O . GLU A 1 407 ? -11.390 -9.911 -0.190 1.00 69.12 407 GLU A O 1
ATOM 3104 N N . ASP A 1 408 ? -10.114 -9.780 1.660 1.00 68.44 408 ASP A N 1
ATOM 3105 C CA . ASP A 1 408 ? -8.866 -9.566 0.933 1.00 68.44 408 ASP A CA 1
ATOM 3106 C C . ASP A 1 408 ? -8.306 -10.876 0.350 1.00 68.44 408 ASP A C 1
ATOM 3108 O O . ASP A 1 408 ? -7.610 -10.827 -0.671 1.00 68.44 408 ASP A O 1
ATOM 3112 N N . LEU A 1 409 ? -8.661 -12.044 0.914 1.00 66.44 409 LEU A N 1
ATOM 3113 C CA . LEU A 1 409 ? -8.210 -13.364 0.437 1.00 66.44 409 LEU A CA 1
ATOM 3114 C C . LEU A 1 409 ? -9.305 -14.195 -0.256 1.00 66.44 409 LEU A C 1
ATOM 3116 O O . LEU A 1 409 ? -8.999 -15.132 -0.992 1.00 66.44 409 LEU A O 1
ATOM 3120 N N . GLU A 1 410 ? -10.581 -13.809 -0.185 1.00 65.50 410 GLU A N 1
ATOM 3121 C CA . GLU A 1 410 ? -11.663 -14.444 -0.957 1.00 65.50 410 GLU A CA 1
ATOM 3122 C C . GLU A 1 410 ? -11.367 -14.389 -2.467 1.00 65.50 410 GLU A C 1
ATOM 3124 O O . GLU A 1 410 ? -11.702 -15.308 -3.219 1.00 65.50 410 GLU A O 1
ATOM 3129 N N . ALA A 1 411 ? -10.681 -13.338 -2.933 1.00 56.62 411 ALA A N 1
ATOM 3130 C CA . ALA A 1 411 ? -10.249 -13.225 -4.324 1.00 56.62 411 ALA A CA 1
ATOM 3131 C C . ALA A 1 411 ? -9.242 -14.318 -4.737 1.00 56.62 411 ALA A C 1
ATOM 3133 O O . ALA A 1 411 ? -9.205 -14.686 -5.917 1.00 56.62 411 ALA A O 1
ATOM 3134 N N . SER A 1 412 ? -8.446 -14.841 -3.798 1.00 58.41 412 SER A N 1
ATOM 3135 C CA . SER A 1 412 ? -7.556 -15.989 -4.012 1.00 58.41 412 SER A CA 1
ATOM 3136 C C . SER A 1 412 ? -8.233 -17.331 -3.708 1.00 58.41 412 SER A C 1
ATOM 3138 O O . SER A 1 412 ? -7.691 -18.375 -4.075 1.00 58.41 412 SER A O 1
ATOM 3140 N N . GLY A 1 413 ? -9.443 -17.313 -3.135 1.00 59.97 413 GLY A N 1
ATOM 3141 C CA . GLY A 1 413 ? -10.173 -18.506 -2.701 1.00 59.97 413 GLY A CA 1
ATOM 3142 C C . GLY A 1 413 ? -9.536 -19.180 -1.486 1.00 59.97 413 GLY A C 1
ATOM 3143 O O . GLY A 1 413 ? -9.703 -20.386 -1.315 1.00 59.97 413 GLY A O 1
ATOM 3144 N N . VAL A 1 414 ? -8.764 -18.417 -0.711 1.00 60.44 414 VAL A N 1
ATOM 3145 C CA . VAL A 1 414 ? -8.060 -18.860 0.491 1.00 60.44 414 VAL A CA 1
ATOM 3146 C C . VAL A 1 414 ? -8.885 -18.389 1.688 1.00 60.44 414 VAL A C 1
ATOM 3148 O O . VAL A 1 414 ? -9.058 -17.190 1.870 1.00 60.44 414 VAL A O 1
ATOM 3151 N N . ASP A 1 415 ? -9.441 -19.335 2.439 1.00 57.69 415 ASP A N 1
ATOM 3152 C CA . ASP A 1 415 ? -10.298 -19.100 3.607 1.00 57.69 415 ASP A CA 1
ATOM 3153 C C . ASP A 1 415 ? -9.500 -19.420 4.875 1.00 57.69 415 ASP A C 1
ATOM 3155 O O . ASP A 1 415 ? -8.969 -20.530 4.982 1.00 57.69 415 ASP A O 1
ATOM 3159 N N . LEU A 1 416 ? -9.314 -18.442 5.768 1.00 60.97 416 LEU A N 1
ATOM 3160 C CA . LEU A 1 416 ? -8.339 -18.523 6.858 1.00 60.97 416 LEU A CA 1
ATOM 3161 C C . LEU A 1 416 ? -8.916 -18.155 8.228 1.00 60.97 416 LEU A C 1
ATOM 3163 O O . LEU A 1 416 ? -9.467 -17.063 8.350 1.00 60.97 416 LEU A O 1
ATOM 3167 N N . PRO A 1 417 ? -8.546 -18.894 9.294 1.00 57.62 417 PRO A N 1
ATOM 3168 C CA . PRO A 1 417 ? -8.257 -20.329 9.355 1.00 57.62 417 PRO A CA 1
ATOM 3169 C C . PRO A 1 417 ? -9.563 -21.121 9.534 1.00 57.62 417 PRO A C 1
ATOM 3171 O O . PRO A 1 417 ? -10.272 -20.944 10.523 1.00 57.62 417 PRO A O 1
ATOM 3174 N N . TRP A 1 418 ? -9.879 -22.042 8.620 1.00 49.84 418 TRP A N 1
ATOM 3175 C CA . TRP A 1 418 ? -11.132 -22.791 8.709 1.00 49.84 418 TRP A CA 1
ATOM 3176 C C . TRP A 1 418 ? -11.000 -23.963 9.712 1.00 49.84 418 TRP A C 1
ATOM 3178 O O . TRP A 1 418 ? -10.032 -24.721 9.659 1.00 49.84 418 TRP A O 1
ATOM 3188 N N . PRO A 1 419 ? -11.949 -24.186 10.644 1.00 44.34 419 PRO A N 1
ATOM 3189 C CA . PRO A 1 419 ? -11.877 -25.279 11.621 1.00 44.34 419 PRO A CA 1
ATOM 3190 C C . PRO A 1 419 ? -12.022 -26.734 11.119 1.00 44.34 419 PRO A C 1
ATOM 3192 O O . PRO A 1 419 ? -12.189 -27.618 11.963 1.00 44.34 419 PRO A O 1
ATOM 3195 N N . PRO A 1 420 ? -11.911 -27.059 9.817 1.00 49.66 420 PRO A N 1
ATOM 3196 C CA . PRO A 1 420 ? -11.436 -28.362 9.391 1.00 49.66 420 PRO A CA 1
ATOM 3197 C C . PRO A 1 420 ? -10.189 -28.255 8.500 1.00 49.66 420 PRO A C 1
ATOM 3199 O O . PRO A 1 420 ? -9.950 -29.136 7.673 1.00 49.66 420 PRO A O 1
ATOM 3202 N N . ASP A 1 421 ? -9.356 -27.227 8.671 1.00 50.94 421 ASP A N 1
ATOM 3203 C CA . ASP A 1 421 ? -7.935 -27.345 8.369 1.00 50.94 421 ASP A CA 1
ATOM 3204 C C . ASP A 1 421 ? -7.464 -28.580 9.150 1.00 50.94 421 ASP A C 1
ATOM 3206 O O . ASP A 1 421 ? -7.542 -28.597 10.383 1.00 50.94 421 ASP A O 1
ATOM 3210 N N . GLY A 1 422 ? -7.051 -29.648 8.457 1.00 46.09 422 GLY A N 1
ATOM 3211 C CA . GLY A 1 422 ? -6.824 -31.004 8.998 1.00 46.09 422 GLY A CA 1
ATOM 3212 C C . GLY A 1 422 ? -5.766 -31.137 10.108 1.00 46.09 422 GLY A C 1
ATOM 3213 O O . GLY A 1 422 ? -5.334 -32.241 10.434 1.00 46.09 422 GLY A O 1
ATOM 3214 N N . ASN A 1 423 ? -5.349 -30.018 10.688 1.00 47.56 423 ASN A N 1
ATOM 3215 C CA . ASN A 1 423 ? -4.360 -29.858 11.736 1.00 47.56 423 ASN A CA 1
ATOM 3216 C C . ASN A 1 423 ? -5.034 -29.811 13.127 1.00 47.56 423 ASN A C 1
ATOM 3218 O O . ASN A 1 423 ? -4.366 -30.097 14.115 1.00 47.56 423 ASN A O 1
ATOM 3222 N N . ILE A 1 424 ? -6.340 -29.491 13.214 1.00 48.84 424 ILE A N 1
ATOM 3223 C CA . ILE A 1 424 ? -7.092 -29.386 14.486 1.00 48.84 424 ILE A CA 1
ATOM 3224 C C . ILE A 1 424 ? -7.648 -30.731 14.983 1.00 48.84 424 ILE A C 1
ATOM 3226 O O . ILE A 1 424 ? -7.674 -30.978 16.189 1.00 48.84 424 ILE A O 1
ATOM 3230 N N . GLU A 1 425 ? -8.121 -31.610 14.092 1.00 47.03 425 GLU A N 1
ATOM 3231 C CA . GLU A 1 425 ? -8.980 -32.734 14.511 1.00 47.03 425 GLU A CA 1
ATOM 3232 C C . GLU A 1 425 ? -8.239 -33.915 15.171 1.00 47.03 425 GLU A C 1
ATOM 3234 O O . GLU A 1 425 ? -8.868 -34.689 15.897 1.00 47.03 425 GLU A O 1
ATOM 3239 N N . ASP A 1 426 ? -6.924 -34.054 14.971 1.00 48.81 426 ASP A N 1
ATOM 3240 C CA . ASP A 1 426 ? -6.169 -35.242 15.413 1.00 48.81 426 ASP A CA 1
ATOM 3241 C C . ASP A 1 426 ? -5.302 -35.036 16.670 1.00 48.81 426 ASP A C 1
ATOM 3243 O O . ASP A 1 426 ? -4.725 -36.007 17.172 1.00 48.81 426 ASP A O 1
ATOM 3247 N N . TYR A 1 427 ? -5.228 -33.822 17.231 1.00 50.44 427 TYR A N 1
ATOM 3248 C CA . TYR A 1 427 ? -4.340 -33.546 18.364 1.00 50.44 427 TYR A CA 1
ATOM 3249 C C . TYR A 1 427 ? -5.086 -33.157 19.642 1.00 50.44 427 TYR A C 1
ATOM 3251 O O . TYR A 1 427 ? -5.889 -32.230 19.705 1.00 50.44 427 TYR A O 1
ATOM 3259 N N . ALA A 1 428 ? -4.806 -33.916 20.700 1.00 47.84 428 ALA A N 1
ATOM 3260 C CA . ALA A 1 428 ? -5.290 -33.637 22.037 1.00 47.84 428 ALA A CA 1
ATOM 3261 C C . ALA A 1 428 ? -4.443 -32.509 22.646 1.00 47.84 428 ALA A C 1
ATOM 3263 O O . ALA A 1 428 ? -3.331 -32.734 23.112 1.00 47.84 428 ALA A O 1
ATOM 3264 N N . TYR A 1 429 ? -4.988 -31.294 22.659 1.00 53.09 429 TYR A N 1
ATOM 3265 C CA . TYR A 1 429 ? -4.386 -30.107 23.284 1.00 53.09 429 TYR A CA 1
ATOM 3266 C C . TYR A 1 429 ? -4.375 -30.156 24.831 1.00 53.09 429 TYR A C 1
ATOM 3268 O O . TYR A 1 429 ? -4.315 -29.123 25.491 1.00 53.09 429 TYR A O 1
ATOM 3276 N N . ASP A 1 430 ? -4.504 -31.341 25.441 1.00 51.97 430 ASP A N 1
ATOM 3277 C CA . ASP A 1 430 ? -4.564 -31.532 26.895 1.00 51.97 430 ASP A CA 1
ATOM 3278 C C . ASP A 1 430 ? -3.199 -31.865 27.540 1.00 51.97 430 ASP A C 1
ATOM 3280 O O . ASP A 1 430 ? -3.131 -32.097 28.754 1.00 51.97 430 ASP A O 1
ATOM 3284 N N . GLY A 1 431 ? -2.116 -31.857 26.751 1.00 53.81 431 GLY A N 1
ATOM 3285 C CA . GLY A 1 431 ? -0.723 -31.978 27.201 1.00 53.81 431 GLY A CA 1
ATOM 3286 C C . GLY A 1 431 ? -0.104 -30.669 27.720 1.00 53.81 431 GLY A C 1
ATOM 3287 O O . GLY A 1 431 ? -0.685 -29.594 27.590 1.00 53.81 431 GLY A O 1
ATOM 3288 N N . GLU A 1 432 ? 1.090 -30.752 28.331 1.00 47.81 432 GLU A N 1
ATOM 3289 C CA . GLU A 1 432 ? 1.940 -29.558 28.504 1.00 47.81 432 GLU A CA 1
ATOM 3290 C C . GLU A 1 432 ? 2.252 -28.972 27.113 1.00 47.81 432 GLU A C 1
ATOM 3292 O O . GLU A 1 432 ? 2.310 -29.766 26.171 1.00 47.81 432 GLU A O 1
ATOM 3297 N N . PRO A 1 433 ? 2.439 -27.641 26.966 1.00 45.88 433 PRO A N 1
ATOM 3298 C CA . PRO A 1 433 ? 2.928 -27.048 25.722 1.00 45.88 433 PRO A CA 1
ATOM 3299 C C . PRO A 1 433 ? 4.256 -27.728 25.402 1.00 45.88 433 PRO A C 1
ATOM 3301 O O . PRO A 1 433 ? 5.261 -27.478 26.068 1.00 45.88 433 PRO A O 1
ATOM 3304 N N . ASP A 1 434 ? 4.226 -28.711 24.510 1.00 43.47 434 ASP A N 1
ATOM 3305 C CA . ASP A 1 434 ? 5.418 -29.441 24.129 1.00 43.47 434 ASP A CA 1
ATOM 3306 C C . ASP A 1 434 ? 5.995 -28.771 22.894 1.00 43.47 434 ASP A C 1
ATOM 3308 O O . ASP A 1 434 ? 5.278 -28.357 21.981 1.00 43.47 434 ASP A O 1
ATOM 3312 N N . ASN A 1 435 ? 7.311 -28.608 22.938 1.00 43.09 435 ASN A N 1
ATOM 3313 C CA . ASN A 1 435 ? 8.123 -28.115 21.849 1.00 43.09 435 ASN A CA 1
ATOM 3314 C C . ASN A 1 435 ? 7.864 -28.974 20.602 1.00 43.09 435 ASN A C 1
ATOM 3316 O O . ASN A 1 435 ? 8.466 -30.036 20.436 1.00 43.09 435 ASN A O 1
ATOM 3320 N N . TYR A 1 436 ? 7.010 -28.474 19.711 1.00 50.69 436 TYR A N 1
ATOM 3321 C CA . TYR A 1 436 ? 6.966 -28.825 18.294 1.00 50.69 436 TYR A CA 1
ATOM 3322 C C . TYR A 1 436 ? 6.476 -30.218 17.878 1.00 50.69 436 TYR A C 1
ATOM 3324 O O . TYR A 1 436 ? 6.345 -30.445 16.674 1.00 50.69 436 TYR A O 1
ATOM 3332 N N . ALA A 1 437 ? 6.085 -31.126 18.781 1.00 48.09 437 ALA A N 1
ATOM 3333 C CA . ALA A 1 437 ? 5.433 -32.369 18.338 1.00 48.09 437 ALA A CA 1
ATOM 3334 C C . ALA A 1 437 ? 3.985 -32.135 17.850 1.00 48.09 437 ALA A C 1
ATOM 3336 O O . ALA A 1 437 ? 3.386 -33.015 17.227 1.00 48.09 437 ALA A O 1
ATOM 3337 N N . HIS A 1 438 ? 3.428 -30.949 18.129 1.00 45.34 438 HIS A N 1
ATOM 3338 C CA . HIS A 1 438 ? 2.028 -30.599 17.872 1.00 45.34 438 HIS A CA 1
ATOM 3339 C C . HIS A 1 438 ? 1.838 -29.478 16.835 1.00 45.34 438 HIS A C 1
ATOM 3341 O O . HIS A 1 438 ? 0.787 -29.422 16.201 1.00 45.34 438 HIS A O 1
ATOM 3347 N N . ALA A 1 439 ? 2.844 -28.629 16.598 1.00 47.69 439 ALA A N 1
ATOM 3348 C CA . ALA A 1 439 ? 2.791 -27.535 15.620 1.00 47.69 439 ALA A CA 1
ATOM 3349 C C . ALA A 1 439 ? 3.258 -27.988 14.220 1.00 47.69 439 ALA A C 1
ATOM 3351 O O . ALA A 1 439 ? 4.117 -27.378 13.584 1.00 47.69 439 ALA A O 1
ATOM 3352 N N . HIS A 1 440 ? 2.724 -29.110 13.733 1.00 48.72 440 HIS A N 1
ATOM 3353 C CA . HIS A 1 440 ? 2.926 -29.502 12.339 1.00 48.72 440 HIS A CA 1
ATOM 3354 C C . HIS A 1 440 ? 2.042 -28.632 11.435 1.00 48.72 440 HIS A C 1
ATOM 3356 O O . HIS A 1 440 ? 0.822 -28.644 11.588 1.00 48.72 440 HIS A O 1
ATOM 3362 N N . GLY A 1 441 ? 2.648 -27.924 10.477 1.00 52.75 441 GLY A N 1
ATOM 3363 C CA . GLY A 1 441 ? 1.914 -27.043 9.560 1.00 52.75 441 GLY A CA 1
ATOM 3364 C C . GLY A 1 441 ? 1.955 -25.578 9.968 1.00 52.75 441 GLY A C 1
ATOM 3365 O O . GLY A 1 441 ? 0.892 -24.981 10.075 1.00 52.75 441 GLY A O 1
ATOM 3366 N N . ALA A 1 442 ? 3.160 -25.032 10.185 1.00 56.75 442 ALA A N 1
ATOM 3367 C CA . ALA A 1 442 ? 3.376 -23.603 10.394 1.00 56.75 442 ALA A CA 1
ATOM 3368 C C . ALA A 1 442 ? 2.548 -22.786 9.384 1.00 56.75 442 ALA A C 1
ATOM 3370 O O . ALA A 1 442 ? 2.687 -23.007 8.179 1.00 56.75 442 ALA A O 1
ATOM 3371 N N . LYS A 1 443 ? 1.704 -21.875 9.861 1.00 78.06 443 LYS A N 1
ATOM 3372 C CA . LYS A 1 443 ? 0.766 -21.093 9.054 1.00 78.06 443 LYS A CA 1
ATOM 3373 C C . LYS A 1 443 ? 1.201 -19.652 8.859 1.00 78.06 443 LYS A C 1
ATOM 3375 O O . LYS A 1 443 ? 0.831 -19.088 7.844 1.00 78.06 443 LYS A O 1
ATOM 3380 N N . ILE A 1 444 ? 2.003 -19.066 9.743 1.00 89.56 444 ILE A N 1
ATOM 3381 C CA . ILE A 1 444 ? 2.578 -17.731 9.550 1.00 89.56 444 ILE A CA 1
ATOM 3382 C C . ILE A 1 444 ? 4.083 -17.822 9.342 1.00 89.56 444 ILE A C 1
ATOM 3384 O O . ILE A 1 444 ? 4.818 -18.290 10.216 1.00 89.56 444 ILE A O 1
ATOM 3388 N N . TRP A 1 445 ? 4.547 -17.376 8.173 1.00 92.75 445 TRP A N 1
ATOM 3389 C CA . TRP A 1 445 ? 5.966 -17.362 7.816 1.00 92.75 445 TRP A CA 1
ATOM 3390 C C . TRP A 1 445 ? 6.423 -15.951 7.471 1.00 92.75 445 TRP A C 1
ATOM 3392 O O . TRP A 1 445 ? 5.676 -15.167 6.885 1.00 92.75 445 TRP A O 1
ATOM 3402 N N . LEU A 1 446 ? 7.691 -15.670 7.751 1.00 95.75 446 LEU A N 1
ATOM 3403 C CA . LEU A 1 446 ? 8.403 -14.541 7.172 1.00 95.75 446 LEU A CA 1
ATOM 3404 C C . LEU A 1 446 ? 9.404 -15.078 6.147 1.00 95.75 446 LEU A C 1
ATOM 3406 O O . LEU A 1 446 ? 10.284 -15.872 6.484 1.00 95.75 446 LEU A O 1
ATOM 3410 N N . VAL A 1 447 ? 9.270 -14.650 4.895 1.00 95.44 447 VAL A N 1
ATOM 3411 C CA . VAL A 1 447 ? 10.141 -15.073 3.787 1.00 95.44 447 VAL A CA 1
ATOM 3412 C C . VAL A 1 447 ? 10.721 -13.847 3.084 1.00 95.44 447 VAL A C 1
ATOM 3414 O O . VAL A 1 447 ? 10.032 -12.826 3.020 1.00 95.44 447 VAL A O 1
ATOM 3417 N N . PRO A 1 448 ? 11.944 -13.894 2.525 1.00 96.81 448 PRO A N 1
ATOM 3418 C CA . PRO A 1 448 ? 12.407 -12.795 1.691 1.00 96.81 448 PRO A CA 1
ATOM 3419 C C . PRO A 1 448 ? 11.491 -12.675 0.468 1.00 96.81 448 PRO A C 1
ATOM 3421 O O . PRO A 1 448 ? 11.065 -13.679 -0.110 1.00 96.81 448 PRO A O 1
ATOM 3424 N N . SER A 1 449 ? 11.140 -11.449 0.093 1.00 95.38 449 SER A N 1
ATOM 3425 C CA . SER A 1 449 ? 10.065 -11.178 -0.869 1.00 95.38 449 SER A CA 1
ATOM 3426 C C . SER A 1 449 ? 10.327 -11.772 -2.256 1.00 95.38 449 SER A C 1
ATOM 3428 O O . SER A 1 449 ? 9.381 -12.158 -2.937 1.00 95.38 449 SER A O 1
ATOM 3430 N N . ASP A 1 450 ? 11.590 -11.944 -2.654 1.00 94.94 450 ASP A N 1
ATOM 3431 C CA . ASP A 1 450 ? 11.965 -12.603 -3.915 1.00 94.94 450 ASP A CA 1
ATOM 3432 C C . ASP A 1 450 ? 11.612 -14.106 -3.954 1.00 94.94 450 ASP A C 1
ATOM 3434 O O . ASP A 1 450 ? 11.475 -14.694 -5.034 1.00 94.94 450 ASP A O 1
ATOM 3438 N N . TYR A 1 451 ? 11.405 -14.726 -2.788 1.00 93.56 451 TYR A N 1
ATOM 3439 C CA . TYR A 1 451 ? 10.952 -16.111 -2.655 1.00 93.56 451 TYR A CA 1
ATOM 3440 C C . TYR A 1 451 ? 9.433 -16.246 -2.640 1.00 93.56 451 TYR A C 1
ATOM 3442 O O . TYR A 1 451 ? 8.941 -17.369 -2.568 1.00 93.56 451 TYR A O 1
ATOM 3450 N N . TYR A 1 452 ? 8.667 -15.157 -2.718 1.00 92.38 452 TYR A N 1
ATOM 3451 C CA . TYR A 1 452 ? 7.209 -15.200 -2.712 1.00 92.38 452 TYR A CA 1
ATOM 3452 C C . TYR A 1 452 ? 6.624 -14.529 -3.954 1.00 92.38 452 TYR A C 1
ATOM 3454 O O . TYR A 1 452 ? 6.914 -13.385 -4.284 1.00 92.38 452 TYR A O 1
ATOM 3462 N N . ASN A 1 453 ? 5.747 -15.243 -4.656 1.00 89.81 453 ASN A N 1
ATOM 3463 C CA . ASN A 1 453 ? 5.017 -14.699 -5.789 1.00 89.81 453 ASN A CA 1
ATOM 3464 C C . ASN A 1 453 ? 3.592 -14.316 -5.358 1.00 89.81 453 ASN A C 1
ATOM 3466 O O . ASN A 1 453 ? 2.755 -15.214 -5.215 1.00 89.81 453 ASN A O 1
ATOM 3470 N N . PRO A 1 454 ? 3.275 -13.012 -5.231 1.00 83.31 454 PRO A N 1
ATOM 3471 C CA . PRO A 1 454 ? 1.948 -12.551 -4.829 1.00 83.31 454 PRO A CA 1
ATOM 3472 C C . PRO A 1 454 ? 0.873 -12.761 -5.905 1.00 83.31 454 PRO A C 1
ATOM 3474 O O . PRO A 1 454 ? -0.311 -12.711 -5.594 1.00 83.31 454 PRO A O 1
ATOM 3477 N N . GLU A 1 455 ? 1.241 -13.004 -7.169 1.00 84.00 455 GLU A N 1
ATOM 3478 C CA . GLU A 1 455 ? 0.274 -13.305 -8.235 1.00 84.00 455 GLU A CA 1
ATOM 3479 C C . GLU A 1 455 ? -0.203 -14.758 -8.183 1.00 84.00 455 GLU A C 1
ATOM 3481 O O . GLU A 1 455 ? -1.353 -15.052 -8.511 1.00 84.00 455 GLU A O 1
ATOM 3486 N N . THR A 1 456 ? 0.690 -15.682 -7.818 1.00 84.06 456 THR A N 1
ATOM 3487 C CA . THR A 1 456 ? 0.345 -17.106 -7.698 1.00 84.06 456 THR A CA 1
ATOM 3488 C C . THR A 1 456 ? 0.098 -17.540 -6.268 1.00 84.06 456 THR A C 1
ATOM 3490 O O . THR A 1 456 ? -0.290 -18.691 -6.079 1.00 84.06 456 THR A O 1
ATOM 3493 N N . PHE A 1 457 ? 0.340 -16.649 -5.305 1.00 83.44 457 PHE A N 1
ATOM 3494 C CA . PHE A 1 457 ? 0.264 -16.903 -3.875 1.00 83.44 457 PHE A CA 1
ATOM 3495 C C . PHE A 1 457 ? 1.173 -18.053 -3.433 1.00 83.44 457 PHE A C 1
ATOM 3497 O O . PHE A 1 457 ? 0.754 -18.930 -2.697 1.00 83.44 457 PHE A O 1
ATOM 3504 N N . LYS A 1 458 ? 2.402 -18.135 -3.950 1.00 86.19 458 LYS A N 1
ATOM 3505 C CA . LYS A 1 458 ? 3.279 -19.294 -3.696 1.00 86.19 458 LYS A CA 1
ATOM 3506 C C . LYS A 1 458 ? 4.677 -18.866 -3.342 1.00 86.19 458 LYS A C 1
ATOM 3508 O O . LYS A 1 458 ? 5.188 -17.914 -3.929 1.00 86.19 458 LYS A O 1
ATOM 3513 N N . VAL A 1 459 ? 5.309 -19.650 -2.478 1.00 87.31 459 VAL A N 1
ATOM 3514 C CA . VAL A 1 459 ? 6.757 -19.593 -2.322 1.00 87.31 459 VAL A CA 1
ATOM 3515 C C . VAL A 1 459 ? 7.380 -20.210 -3.578 1.00 87.31 459 VAL A C 1
ATOM 3517 O O . VAL A 1 459 ? 7.067 -21.342 -3.948 1.00 87.31 459 VAL A O 1
ATOM 3520 N N . THR A 1 460 ? 8.179 -19.431 -4.300 1.00 89.12 460 THR A N 1
ATOM 3521 C CA . THR A 1 460 ? 8.717 -19.777 -5.626 1.00 89.12 460 THR A CA 1
ATOM 3522 C C . THR A 1 460 ? 9.897 -20.730 -5.546 1.00 89.12 460 THR A C 1
ATOM 3524 O O . THR A 1 460 ? 10.007 -21.616 -6.392 1.00 89.12 460 THR A O 1
ATOM 3527 N N . ASP A 1 461 ? 10.733 -20.573 -4.522 1.00 88.75 461 ASP A N 1
ATOM 3528 C CA . ASP A 1 461 ? 11.877 -21.428 -4.240 1.00 88.75 461 ASP A CA 1
ATOM 3529 C C . ASP A 1 461 ? 11.898 -21.775 -2.745 1.00 88.75 461 ASP A C 1
ATOM 3531 O O . ASP A 1 461 ? 11.898 -20.910 -1.874 1.00 88.75 461 ASP A O 1
ATOM 3535 N N . TRP A 1 462 ? 11.896 -23.071 -2.437 1.00 86.88 462 TRP A N 1
ATOM 3536 C CA . TRP A 1 462 ? 11.884 -23.562 -1.061 1.00 86.88 462 TRP A CA 1
ATOM 3537 C C . TRP A 1 462 ? 13.283 -23.465 -0.434 1.00 86.88 462 TRP A C 1
ATOM 3539 O O . TRP A 1 462 ? 14.149 -24.297 -0.720 1.00 86.88 462 TRP A O 1
ATOM 3549 N N . MET A 1 463 ? 13.497 -22.451 0.412 1.00 88.31 463 MET A N 1
ATOM 3550 C CA . MET A 1 463 ? 14.752 -22.197 1.136 1.00 88.31 463 MET A CA 1
ATOM 3551 C C . MET A 1 463 ? 14.503 -21.989 2.640 1.00 88.31 463 MET A C 1
ATOM 3553 O O . MET A 1 463 ? 14.713 -20.897 3.156 1.00 88.31 463 MET A O 1
ATOM 3557 N N . PRO A 1 464 ? 14.074 -23.031 3.371 1.00 85.69 464 PRO A N 1
ATOM 3558 C CA . PRO A 1 464 ? 13.666 -22.917 4.776 1.00 85.69 464 PRO A CA 1
ATOM 3559 C C . PRO A 1 464 ? 14.748 -22.353 5.707 1.00 85.69 464 PRO A C 1
ATOM 3561 O O . PRO A 1 464 ? 14.419 -21.644 6.646 1.00 85.69 464 PRO A O 1
ATOM 3564 N N . ALA A 1 465 ? 16.032 -22.576 5.411 1.00 87.00 465 ALA A N 1
ATOM 3565 C CA . ALA A 1 465 ? 17.137 -21.989 6.174 1.00 87.00 465 ALA A CA 1
ATOM 3566 C C . ALA A 1 465 ? 17.204 -20.448 6.092 1.00 87.00 465 ALA A C 1
ATOM 3568 O O . ALA A 1 465 ? 17.925 -19.834 6.871 1.00 87.00 465 ALA A O 1
ATOM 3569 N N . SER A 1 466 ? 16.469 -19.823 5.169 1.00 91.56 466 SER A N 1
ATOM 3570 C CA . SER A 1 466 ? 16.371 -18.367 5.008 1.00 91.56 466 SER A CA 1
ATOM 3571 C C . SER A 1 466 ? 15.011 -17.809 5.443 1.00 91.56 466 SER A C 1
ATOM 3573 O O . SER A 1 466 ? 14.736 -16.637 5.201 1.00 91.56 466 SER A O 1
ATOM 3575 N N . PHE A 1 467 ? 14.139 -18.624 6.045 1.00 93.00 467 PHE A N 1
ATOM 3576 C CA . PHE A 1 467 ? 12.789 -18.223 6.454 1.00 93.00 467 PHE A CA 1
ATOM 3577 C C . PHE A 1 467 ? 12.671 -18.196 7.981 1.00 93.00 467 PHE A C 1
ATOM 3579 O O . PHE A 1 467 ? 13.456 -18.833 8.686 1.00 93.00 467 PHE A O 1
ATOM 3586 N N . LEU A 1 468 ? 11.660 -17.491 8.488 1.00 93.44 468 LEU A N 1
ATOM 3587 C CA . LEU A 1 468 ? 11.190 -17.654 9.861 1.00 93.44 468 LEU A CA 1
ATOM 3588 C C . LEU A 1 468 ? 9.813 -18.315 9.860 1.00 93.44 468 LEU A C 1
ATOM 3590 O O . LEU A 1 468 ? 8.952 -17.971 9.047 1.00 93.44 468 LEU A O 1
ATOM 3594 N N . PHE A 1 469 ? 9.602 -19.240 10.789 1.00 90.12 469 PHE A N 1
ATOM 3595 C CA . PHE A 1 469 ? 8.379 -20.027 10.919 1.00 90.12 469 PHE A CA 1
ATOM 3596 C C . PHE A 1 469 ? 7.770 -19.827 12.300 1.00 90.12 469 PHE A C 1
ATOM 3598 O O . PHE A 1 469 ? 8.508 -19.816 13.283 1.00 90.12 469 PHE A O 1
ATOM 3605 N N . GLU A 1 470 ? 6.442 -19.760 12.383 1.00 86.12 470 GLU A N 1
ATOM 3606 C CA . GLU A 1 470 ? 5.729 -19.719 13.664 1.00 86.12 470 GLU A CA 1
ATOM 3607 C C . GLU A 1 470 ? 6.169 -20.839 14.621 1.00 86.12 470 GLU A C 1
ATOM 3609 O O . GLU A 1 470 ? 6.406 -21.985 14.209 1.00 86.12 470 GLU A O 1
ATOM 3614 N N . THR A 1 471 ? 6.297 -20.511 15.904 1.00 74.19 471 THR A N 1
ATOM 3615 C CA . THR A 1 471 ? 6.562 -21.483 16.969 1.00 74.19 471 THR A CA 1
ATOM 3616 C C . THR A 1 471 ? 5.312 -22.264 17.357 1.00 74.19 471 THR A C 1
ATOM 3618 O O . THR A 1 471 ? 5.374 -23.462 17.630 1.00 74.19 471 THR A O 1
ATOM 3621 N N . ASP A 1 472 ? 4.168 -21.588 17.297 1.00 71.88 472 ASP A N 1
ATOM 3622 C CA . ASP A 1 472 ? 2.871 -22.059 17.753 1.00 71.88 472 ASP A CA 1
ATOM 3623 C C . ASP A 1 472 ? 1.810 -21.848 16.671 1.00 71.88 472 ASP A C 1
ATOM 3625 O O . ASP A 1 472 ? 1.924 -20.964 15.825 1.00 71.88 472 ASP A O 1
ATOM 3629 N N . LEU A 1 473 ? 0.753 -22.662 16.711 1.00 70.44 473 LEU A N 1
ATOM 3630 C CA . LEU A 1 473 ? -0.380 -22.500 15.808 1.00 70.44 473 LEU A CA 1
ATOM 3631 C C . LEU A 1 473 ? -1.146 -21.226 16.179 1.00 70.44 473 LEU A C 1
ATOM 3633 O O . LEU A 1 473 ? -1.604 -21.095 17.317 1.00 70.44 473 LEU A O 1
ATOM 3637 N N . ILE A 1 474 ? -1.361 -20.335 15.211 1.00 73.56 474 ILE A N 1
ATOM 3638 C CA . ILE A 1 474 ? -2.259 -19.200 15.431 1.00 73.56 474 ILE A CA 1
ATOM 3639 C C . ILE A 1 474 ? -3.707 -19.668 15.613 1.00 73.56 474 ILE A C 1
ATOM 3641 O O . ILE A 1 474 ? -4.217 -20.508 14.866 1.00 73.56 474 ILE A O 1
ATOM 3645 N N . THR A 1 475 ? -4.391 -19.093 16.597 1.00 68.31 475 THR A N 1
ATOM 3646 C CA . THR A 1 475 ? -5.844 -19.211 16.739 1.00 68.31 475 THR A CA 1
ATOM 3647 C C . THR A 1 475 ? -6.464 -17.880 16.357 1.00 68.31 475 THR A C 1
ATOM 3649 O O . THR A 1 475 ? -6.258 -16.892 17.057 1.00 68.31 475 THR A O 1
ATOM 3652 N N . PHE A 1 476 ? -7.200 -17.860 15.250 1.00 71.94 476 PHE A N 1
ATOM 3653 C CA . PHE A 1 476 ? -7.988 -16.711 14.823 1.00 71.94 476 PHE A CA 1
ATOM 3654 C C . PHE A 1 476 ? -9.424 -17.175 14.583 1.00 71.94 476 PHE A C 1
ATOM 3656 O O . PHE A 1 476 ? -9.644 -18.057 13.757 1.00 71.94 476 PHE A O 1
ATOM 3663 N N . ASP A 1 477 ? -10.376 -16.649 15.349 1.00 69.12 477 ASP A N 1
ATOM 3664 C CA . ASP A 1 477 ? -11.809 -16.863 15.136 1.00 69.12 477 ASP A CA 1
ATOM 3665 C C . ASP A 1 477 ? -12.350 -15.724 14.266 1.00 69.12 477 ASP A C 1
ATOM 3667 O O . ASP A 1 477 ? -12.595 -14.614 14.746 1.00 69.12 477 ASP A O 1
ATOM 3671 N N . ASP A 1 478 ? -12.543 -16.002 12.980 1.00 62.62 478 ASP A N 1
ATOM 3672 C CA . ASP A 1 478 ? -13.172 -15.078 12.034 1.00 62.62 478 ASP A CA 1
ATOM 3673 C C . ASP A 1 478 ? -14.708 -14.997 12.212 1.00 62.62 478 ASP A C 1
ATOM 3675 O O . ASP A 1 478 ? -15.395 -14.221 11.543 1.00 62.62 478 ASP A O 1
ATOM 3679 N N . THR A 1 479 ? -15.255 -15.726 13.196 1.00 53.25 479 THR A N 1
ATOM 3680 C CA . THR A 1 479 ? -16.638 -15.727 13.702 1.00 53.25 479 THR A CA 1
ATOM 3681 C C . THR A 1 479 ? -17.740 -16.097 12.712 1.00 53.25 479 THR A C 1
ATOM 3683 O O . THR A 1 479 ? -18.925 -15.973 13.039 1.00 53.25 479 THR A O 1
ATOM 3686 N N . ASP A 1 480 ? -17.416 -16.661 11.548 1.00 54.12 480 ASP A N 1
ATOM 3687 C CA . ASP A 1 480 ? -18.423 -17.074 10.565 1.00 54.12 480 ASP A CA 1
ATOM 3688 C C . ASP A 1 480 ? -18.923 -18.524 10.716 1.00 54.12 480 ASP A C 1
ATOM 3690 O O . ASP A 1 480 ? -19.518 -19.110 9.808 1.00 54.12 480 ASP A O 1
ATOM 3694 N N . ASN A 1 481 ? -18.852 -19.050 11.943 1.00 45.38 481 ASN A N 1
ATOM 3695 C CA . ASN A 1 481 ? -19.380 -20.354 12.355 1.00 45.38 481 ASN A CA 1
ATOM 3696 C C . ASN A 1 481 ? -20.929 -20.488 12.272 1.00 45.38 481 ASN A C 1
ATOM 3698 O O . ASN A 1 481 ? -21.540 -21.300 12.973 1.00 45.38 481 ASN A O 1
ATOM 3702 N N . GLU A 1 482 ? -21.596 -19.734 11.395 1.00 47.53 482 GLU A N 1
ATOM 3703 C CA . GLU A 1 482 ? -22.949 -20.004 10.925 1.00 47.53 482 GLU A CA 1
ATOM 3704 C C . GLU A 1 482 ? -22.900 -20.816 9.629 1.00 47.53 482 GLU A C 1
ATOM 3706 O O . GLU A 1 482 ? -23.242 -20.371 8.532 1.00 47.53 482 GLU A O 1
ATOM 3711 N N . SER A 1 483 ? -22.604 -22.105 9.795 1.00 45.97 483 SER A N 1
ATOM 3712 C CA . SER A 1 483 ? -23.292 -23.097 8.979 1.00 45.97 483 SER A CA 1
ATOM 3713 C C . SER A 1 483 ? -24.795 -23.004 9.275 1.00 45.97 483 SER A C 1
ATOM 3715 O O . SER A 1 483 ? -25.351 -23.800 10.032 1.00 45.97 483 SER A O 1
ATOM 3717 N N . GLU A 1 484 ? -25.496 -22.039 8.669 1.00 44.56 484 GLU A N 1
ATOM 3718 C CA . GLU A 1 484 ? -26.912 -22.266 8.411 1.00 44.56 484 GLU A CA 1
ATOM 3719 C C . GLU A 1 484 ? -26.963 -23.534 7.547 1.00 44.56 484 GLU A C 1
ATOM 3721 O O . GLU A 1 484 ? -26.389 -23.564 6.450 1.00 44.56 484 GLU A O 1
ATOM 3726 N N . PRO A 1 485 ? -27.561 -24.632 8.041 1.00 44.00 485 PRO A N 1
ATOM 3727 C CA . PRO A 1 485 ? -27.660 -25.840 7.252 1.00 44.00 485 PRO A CA 1
ATOM 3728 C C . PRO A 1 485 ? -28.402 -25.476 5.970 1.00 44.00 485 PRO A C 1
ATOM 3730 O O . PRO A 1 485 ? -29.520 -24.968 6.028 1.00 44.00 485 PRO A O 1
ATOM 3733 N N . LEU A 1 486 ? -27.774 -25.723 4.821 1.00 40.62 486 LEU A N 1
ATOM 3734 C CA . LEU A 1 486 ? -28.428 -25.617 3.520 1.00 40.62 486 LEU A CA 1
ATOM 3735 C C . LEU A 1 486 ? -29.723 -26.456 3.561 1.00 40.62 486 LEU A C 1
ATOM 3737 O O . LEU A 1 486 ? -29.651 -27.688 3.523 1.00 40.62 486 LEU A O 1
ATOM 3741 N N . GLU A 1 487 ? -30.887 -25.804 3.694 1.00 40.69 487 GLU A N 1
ATOM 3742 C CA . GLU A 1 487 ? -32.213 -26.449 3.623 1.00 40.69 487 GLU A CA 1
ATOM 3743 C C . GLU A 1 487 ? -32.556 -26.954 2.214 1.00 40.69 487 GLU A C 1
ATOM 3745 O O . GLU A 1 487 ? -32.319 -26.226 1.217 1.00 40.69 487 GLU A O 1
#

Foldseek 3Di:
DDDDDDDDDDDDDDDDDDDDDDDDDDDPDPDPDPDDDDDDDDDDDDDDDDDDDDDDDDDDDDDDDDDDDDDDDDDDDDDDDDDDDDDDPDPPPDPDFFKAKEWEKEAEDADLWFAWKKFFWDFKWWWADDDPDPPDIDIDTFAFDDCPVLADDPRLIGIHHNPSPIDTGGMDIDGWFKTFKMKIFTDDADPDPPDGGGMKIWGDLDSVCNVDIDIAHAAEPDRMDMDGHMDTGHGADPPVPPNGKYKYKYWYWHQNVQWDWPDRSPDPHIYIYGRTPTDIDIFTPPPPQDQPDKWKWAQFDLVPLRDGDFVPPDPDPDDPPGQGWMKMWRWHQEEQKIWIKMKTGQLCVLPVPAPQKKFKKFFQDDCPPDVVCLSVPPWQQGAIATPDMDGADNRIDIDGTMGRCCPRCVVVVDRPPDVPSVLNPPDDPPDDPDFPPRPRPFGIKMAHVVQADNVNRTRNGDDSSSMITIRDDRRHHNPPPPPPPPD

Secondary structure (DSSP, 8-state):
------------------------S--SSS-----------------------------PPPPPPP-----------PPP-----------PPP-PPPEEEEEEEEEE---SSEEEEEEEEEEEEEEEEPTT-TT-EEEEEEPBPP--SSS--TT-EEEE-TT---EEEEEEEEESEEEEEEEEEE----EETTEE-SEEEEE-SSTT-TT--EEEEEE-S-SEEEE---EEEPPPP-SSS----EEEEEEEE-HHHHEEESS-TTSSS--EEE---EEEEEEEE-S-----EEEEEE-EETTTTTEE--TTSS--TT-TTS---EEEEEE-SBSSSEEEEEEEESGGGT-TTS-SEEEEEEE----SS-TTGGGT--SS-S-EEEEEEEE-BTTBEEEEEEE-TTTTTGGGT--TT-TTSTTSTT--TTS---SSSS--S--EEEEEGGGEETTTTEESS--GGG-EEESS----B----------